Protein AF-0000000080753283 (afdb_homodimer)

Organism: Azotobacter vinelandii (strain DJ / ATCC BAA-1303) (NCBI:txid322710)

Solvent-accessible surface area (backbone atoms only — not comparable to full-atom values): 23086 Å² total; per-residue (Å²): 117,76,21,38,35,18,35,28,23,22,60,57,35,32,19,30,18,37,34,46,75,88,41,78,44,71,48,77,45,80,44,73,95,40,42,73,54,42,53,57,59,51,46,50,50,49,32,59,74,71,68,52,60,78,81,65,46,56,32,38,28,33,31,23,16,62,58,40,75,70,27,19,42,41,33,37,16,27,47,27,14,30,20,51,68,65,72,24,35,27,32,79,37,48,31,47,47,16,28,32,34,39,44,25,73,77,68,70,48,53,28,25,42,15,19,37,60,58,53,95,73,26,21,32,38,34,35,28,36,56,53,96,90,36,52,37,77,51,87,64,74,44,59,42,44,42,65,70,52,74,74,61,85,84,60,72,79,70,33,33,34,32,12,43,25,49,75,45,42,91,53,28,78,59,83,50,77,44,70,39,45,80,49,64,58,42,14,58,32,39,44,54,54,37,50,56,39,53,75,71,64,61,55,39,54,24,53,68,58,58,72,49,65,58,74,73,69,66,63,77,72,83,64,92,121,118,74,21,38,36,17,34,28,22,22,59,56,35,31,19,30,19,37,34,45,74,88,40,77,45,71,47,78,43,80,43,72,95,41,41,72,54,41,53,57,59,51,45,52,50,49,31,60,73,70,68,51,60,78,81,64,47,57,32,38,29,33,31,21,16,61,59,40,75,69,27,19,44,40,35,37,16,27,47,27,14,30,20,51,68,64,71,23,35,27,31,79,37,49,31,46,45,16,28,32,33,39,43,24,71,76,68,70,49,54,28,25,43,13,21,38,59,60,54,97,73,26,21,32,37,34,36,28,36,56,53,97,88,36,54,37,78,51,84,64,73,46,60,40,44,43,64,70,51,75,75,62,86,86,59,73,77,70,33,33,32,32,13,44,24,49,74,45,41,91,53,29,80,60,83,51,76,45,70,39,43,79,50,64,60,42,13,58,32,40,43,56,55,38,51,56,38,54,75,71,64,61,54,40,54,23,53,68,58,61,72,49,65,58,72,71,70,66,63,75,72,80,64,88,119

Foldseek 3Di:
DAWEKEWFQFEQKTKIWIDDPNDIDMDIDRHHPCNLVVNVVRVVVRCVVVVHDLLSHQEYEYEQDDGDPVRNVSRLVVRLVSCVVSVHFYHYDHQQQLQVLVCCVPVVDFKEWGWECPPPQKIWTFIWGDDPSGTDTDDDIAIDHQLPDDDDPVPPDAYEYTELRCVCVVNHPDDGPYYDHPGGGYRSSSVVNVVVCVVVVVTDHSVPRHHDDRVVVPPDDPDDD/DAWEKEWEQFEQKTKIWIDDPNDIDMDIDRHHPCNLVVNVVRVVVRCVVVVHDLLRHQEYEYEQDDGDPVRNVSRLVVRLVSCVVSVHFYHYDHQQQLQVLVCCVPVVDFKEWGWECPPPQKIWTFIWGDDPSGTDTDDDIAIGHQLPDDDDPVPPDAYEYTELRCVCVVNHPDDGPYYDHPGGGYRSSSVVNSVVCVVVVVTDHSVPRHHDDRVVVPPDDPDPD

InterPro domains:
  IPR000905 Gcp-like domain [PF00814] (33-150)
  IPR000905 Gcp-like domain [PTHR11735] (3-125)
  IPR022496 tRNA threonylcarbamoyl adenosine modification protein TsaB [TIGR03725] (4-215)
  IPR043129 ATPase, nucleotide binding domain [SSF53067] (4-105)
  IPR043129 ATPase, nucleotide binding domain [SSF53067] (110-213)

Sequence (450 aa):
MTTLLALDTATEACSVALLHEGRAFGRHAVIPRLHAQRVLPMVQELLGEAGIALSAVDAIAFGRGPGAFTGVRIAVGVVQGLAFALQRPVLPVSDLALLAQRAHRERGVDQVAAAIDARMDEVYWGCYRLAEGEMRLVGGEAVLAPERVELPRLASGDWFGAGTGWTHAERMPVAPTARDADLLPDALDLLSLAGFAWRRGEAVPAEQAQPVYLRDKVATPKGVRMTTLLALDTATEACSVALLHEGRAFGRHAVIPRLHAQRVLPMVQELLGEAGIALSAVDAIAFGRGPGAFTGVRIAVGVVQGLAFALQRPVLPVSDLALLAQRAHRERGVDQVAAAIDARMDEVYWGCYRLAEGEMRLVGGEAVLAPERVELPRLASGDWFGAGTGWTHAERMPVAPTARDADLLPDALDLLSLAGFAWRRGEAVPAEQAQPVYLRDKVATPKGVR

Nearest PDB structures (foldseek):
  4y0w-assembly1_B-2  TM=9.896E-01  e=2.309E-38  Pseudomonas aeruginosa PAO579
  4wq5-assembly2_C  TM=8.953E-01  e=7.063E-27  Escherichia coli K-12
  2gel-assembly1_A  TM=9.265E-01  e=1.032E-25  Salmonella enterica subsp. enterica serovar Typhimurium str. LT2
  6z81-assembly2_D  TM=8.803E-01  e=1.800E-26  Escherichia coli
  1okj-assembly2_C  TM=9.027E-01  e=8.561E-26  Escherichia coli K-12

pLDDT: mean 93.9, std 12.89, range [23.52, 98.94]

Radius of gyration: 23.89 Å; Cα contacts (8 Å, |Δi|>4): 1146; chains: 2; bounding box: 57×76×48 Å

Secondary structure (DSSP, 8-state):
---EEEEE-SSSEEEEEEEETTEEEEEEEE-TT-HHHHHHHHHHHHHHHHT--GGG--EEEEE--SS-HHHHHHHHHHHHHHHHHHT--EEEE-HHHHHHHHHHHHH--SEEEEEEE-STT-EEEEEEEEETTEEEEEEEEEEE-GGG----TT--S--EEESGGGGGGGG-S---SEEETT----HHHHHHHHHHHHHTT--B-GGG-----TTGGGG--S---/---EEEEE-SSSEEEEEEEETTEEEEEEEE-TT-HHHHHHHHHHHHHHHHT--GGG--EEEEE--SS-HHHHHHHHHHHHHHHHHHT--EEEE-HHHHHHHHHHHHH--SEEEEEEE-STT-EEEEEEEEETTEEEEEEEEEEE-GGG----TT--S--EEESGGGGGGGG-S---SEEETT----HHHHHHHHHHHHHTT--B-GGG-----TTGGGG------

Structure (mmCIF, N/CA/C/O backbone):
data_AF-0000000080753283-model_v1
#
loop_
_entity.id
_entity.type
_entity.pdbx_description
1 polymer 'tRNA threonylcarbamoyladenosine biosynthesis protein TsaB'
#
loop_
_atom_site.group_PDB
_atom_site.id
_atom_site.type_symbol
_atom_site.label_atom_id
_atom_site.label_alt_id
_atom_site.label_comp_id
_atom_site.label_asym_id
_atom_site.label_entity_id
_atom_site.label_seq_id
_atom_site.pdbx_PDB_ins_code
_atom_site.Cartn_x
_atom_site.Cartn_y
_atom_site.Cartn_z
_atom_site.occupancy
_atom_site.B_iso_or_equiv
_atom_site.auth_seq_id
_atom_site.auth_comp_id
_atom_site.auth_asym_id
_atom_site.auth_atom_id
_atom_site.pdbx_PDB_model_num
ATOM 1 N N . MET A 1 1 ? -20.406 -23.031 -1.122 1 87.44 1 MET A N 1
ATOM 2 C CA . MET A 1 1 ? -19.078 -23.172 -1.722 1 87.44 1 MET A CA 1
ATOM 3 C C . MET A 1 1 ? -18.234 -21.922 -1.496 1 87.44 1 MET A C 1
ATOM 5 O O . MET A 1 1 ? -18.766 -20.812 -1.424 1 87.44 1 MET A O 1
ATOM 9 N N . THR A 1 2 ? -16.938 -22.109 -1.303 1 94.31 2 THR A N 1
ATOM 10 C CA . THR A 1 2 ? -16.031 -21.047 -0.862 1 94.31 2 THR A CA 1
ATOM 11 C C . THR A 1 2 ? -15.82 -20.031 -1.978 1 94.31 2 THR A C 1
ATOM 13 O O . THR A 1 2 ? -15.641 -20.391 -3.139 1 94.31 2 THR A O 1
ATOM 16 N N . THR A 1 3 ? -16.016 -18.734 -1.707 1 98.5 3 THR A N 1
ATOM 17 C CA . THR A 1 3 ? -15.703 -17.641 -2.623 1 98.5 3 THR A CA 1
ATOM 18 C C . THR A 1 3 ? -14.398 -16.969 -2.227 1 98.5 3 THR A C 1
ATOM 20 O O . THR A 1 3 ? -14.289 -16.422 -1.124 1 98.5 3 THR A O 1
ATOM 23 N N . LEU A 1 4 ? -13.414 -17.047 -3.107 1 98.81 4 LEU A N 1
ATOM 24 C CA . LEU A 1 4 ? -12.094 -16.469 -2.846 1 98.81 4 LEU A CA 1
ATOM 25 C C . LEU A 1 4 ? -11.758 -15.398 -3.873 1 98.81 4 LEU A C 1
ATOM 27 O O . LEU A 1 4 ? -12.039 -15.562 -5.062 1 98.81 4 LEU A O 1
ATOM 31 N N . LEU A 1 5 ? -11.289 -14.305 -3.436 1 98.94 5 LEU A N 1
ATOM 32 C CA . LEU A 1 5 ? -10.711 -13.258 -4.277 1 98.94 5 LEU A CA 1
ATOM 33 C C . LEU A 1 5 ? -9.188 -13.266 -4.184 1 98.94 5 LEU A C 1
ATOM 35 O O . LEU A 1 5 ? -8.633 -13.492 -3.109 1 98.94 5 LEU A O 1
ATOM 39 N N . ALA A 1 6 ? -8.516 -13.086 -5.277 1 98.94 6 ALA A N 1
ATOM 40 C CA . ALA A 1 6 ? -7.055 -13.094 -5.301 1 98.94 6 ALA A CA 1
ATOM 41 C C . ALA A 1 6 ? -6.516 -11.906 -6.098 1 98.94 6 ALA A C 1
ATOM 43 O O . ALA A 1 6 ? -7.07 -11.547 -7.141 1 98.94 6 ALA A O 1
ATOM 44 N N . LEU A 1 7 ? -5.465 -11.25 -5.574 1 98.56 7 LEU A N 1
ATOM 45 C CA . LEU A 1 7 ? -4.84 -10.125 -6.258 1 98.56 7 LEU A CA 1
ATOM 46 C C . LEU A 1 7 ? -3.318 -10.227 -6.195 1 98.56 7 LEU A C 1
ATOM 48 O O . LEU A 1 7 ? -2.76 -10.609 -5.168 1 98.56 7 LEU A O 1
ATOM 52 N N . ASP A 1 8 ? -2.67 -9.93 -7.262 1 98.81 8 ASP A N 1
ATOM 53 C CA . ASP A 1 8 ? -1.211 -9.891 -7.316 1 98.81 8 ASP A CA 1
ATOM 54 C C . ASP A 1 8 ? -0.719 -8.711 -8.148 1 98.81 8 ASP A C 1
ATOM 56 O O . ASP A 1 8 ? -1.205 -8.477 -9.258 1 98.81 8 ASP A O 1
ATOM 60 N N . THR A 1 9 ? 0.175 -7.934 -7.555 1 98.25 9 THR A N 1
ATOM 61 C CA . THR A 1 9 ? 0.765 -6.773 -8.219 1 98.25 9 THR A CA 1
ATOM 62 C C . THR A 1 9 ? 2.279 -6.754 -8.023 1 98.25 9 THR A C 1
ATOM 64 O O . THR A 1 9 ? 2.896 -5.688 -8.023 1 98.25 9 THR A O 1
ATOM 67 N N . ALA A 1 10 ? 2.895 -7.895 -7.781 1 97.25 10 ALA A N 1
ATOM 68 C CA . ALA A 1 10 ? 4.27 -7.957 -7.293 1 97.25 10 ALA A CA 1
ATOM 69 C C . ALA A 1 10 ? 5.266 -7.789 -8.438 1 97.25 10 ALA A C 1
ATOM 71 O O . ALA A 1 10 ? 6.453 -7.547 -8.203 1 97.25 10 ALA A O 1
ATOM 72 N N . THR A 1 11 ? 4.84 -7.961 -9.68 1 97.25 11 THR A N 1
ATOM 73 C CA . THR A 1 11 ? 5.727 -7.902 -10.844 1 97.25 11 THR A CA 1
ATOM 74 C C . THR A 1 11 ? 5.18 -6.934 -11.891 1 97.25 11 THR A C 1
ATOM 76 O O . THR A 1 11 ? 4.434 -6.008 -11.555 1 97.25 11 THR A O 1
ATOM 79 N N . GLU A 1 12 ? 5.57 -7.07 -13.133 1 97.12 12 GLU A N 1
ATOM 80 C CA . GLU A 1 12 ? 5.094 -6.203 -14.211 1 97.12 12 GLU A CA 1
ATOM 81 C C . GLU A 1 12 ? 3.611 -6.445 -14.492 1 97.12 12 GLU A C 1
ATOM 83 O O . GLU A 1 12 ? 2.951 -5.613 -15.117 1 97.12 12 GLU A O 1
ATOM 88 N N . ALA A 1 13 ? 3.146 -7.488 -14.031 1 97.94 13 ALA A N 1
ATOM 89 C CA . ALA A 1 13 ? 1.752 -7.844 -14.281 1 97.94 13 ALA A CA 1
ATOM 90 C C . ALA A 1 13 ? 0.864 -7.438 -13.109 1 97.94 13 ALA A C 1
ATOM 92 O O . ALA A 1 13 ? 1.296 -7.473 -11.953 1 97.94 13 ALA A O 1
ATOM 93 N N . CYS A 1 14 ? -0.277 -6.977 -13.398 1 98.44 14 CYS A N 1
ATOM 94 C CA . CYS A 1 14 ? -1.396 -6.84 -12.469 1 98.44 14 CYS A CA 1
ATOM 95 C C . CYS A 1 14 ? -2.473 -7.879 -12.758 1 98.44 14 CYS A C 1
ATOM 97 O O . CYS A 1 14 ? -2.955 -7.984 -13.891 1 98.44 14 CYS A O 1
ATOM 99 N N . SER A 1 15 ? -2.766 -8.672 -11.781 1 98.81 15 SER A N 1
ATOM 100 C CA . SER A 1 15 ? -3.783 -9.688 -12.023 1 98.81 15 SER A CA 1
ATOM 101 C C . SER A 1 15 ? -4.703 -9.844 -10.82 1 98.81 15 SER A C 1
ATOM 103 O O . SER A 1 15 ? -4.289 -9.633 -9.68 1 98.81 15 SER A O 1
ATOM 105 N N . VAL A 1 16 ? -5.973 -10.141 -11.086 1 98.88 16 VAL A N 1
ATOM 106 C CA . VAL A 1 16 ? -6.988 -10.469 -10.086 1 98.88 16 VAL A CA 1
ATOM 107 C C . VAL A 1 16 ? -7.762 -11.703 -10.531 1 98.88 16 VAL A C 1
ATOM 109 O O . VAL A 1 16 ? -7.867 -11.984 -11.727 1 98.88 16 VAL A O 1
ATOM 112 N N . ALA A 1 17 ? -8.211 -12.477 -9.633 1 98.94 17 ALA A N 1
ATOM 113 C CA . ALA A 1 17 ? -9.023 -13.656 -9.914 1 98.94 17 ALA A CA 1
ATOM 114 C C . ALA A 1 17 ? -10.078 -13.867 -8.828 1 98.94 17 ALA A C 1
ATOM 116 O O . ALA A 1 17 ? -9.93 -13.375 -7.711 1 98.94 17 ALA A O 1
ATOM 117 N N . LEU A 1 18 ? -11.133 -14.539 -9.18 1 98.88 18 LEU A N 1
ATOM 118 C CA . LEU A 1 18 ? -12.281 -14.781 -8.305 1 98.88 18 LEU A CA 1
ATOM 119 C C . LEU A 1 18 ? -12.781 -16.219 -8.461 1 98.88 18 LEU A C 1
ATOM 121 O O . LEU A 1 18 ? -12.969 -16.703 -9.578 1 98.88 18 LEU A O 1
ATOM 125 N N . LEU A 1 19 ? -12.781 -16.938 -7.418 1 98.69 19 LEU A N 1
ATOM 126 C CA . LEU A 1 19 ? -13.422 -18.25 -7.363 1 98.69 19 LEU A CA 1
ATOM 127 C C . LEU A 1 19 ? -14.805 -18.156 -6.738 1 98.69 19 LEU A C 1
ATOM 129 O O . LEU A 1 19 ? -14.953 -17.672 -5.609 1 98.69 19 LEU A O 1
ATOM 133 N N . HIS A 1 20 ? -15.758 -18.578 -7.398 1 97.94 20 HIS A N 1
ATOM 134 C CA . HIS A 1 20 ? -17.125 -18.562 -6.902 1 97.94 20 HIS A CA 1
ATOM 135 C C . HIS A 1 20 ? -17.906 -19.766 -7.434 1 97.94 20 HIS A C 1
ATOM 137 O O . HIS A 1 20 ? -17.969 -19.984 -8.648 1 97.94 20 HIS A O 1
ATOM 143 N N . GLU A 1 21 ? -18.469 -20.531 -6.5 1 95.19 21 GLU A N 1
ATOM 144 C CA . GLU A 1 21 ? -19.281 -21.703 -6.848 1 95.19 21 GLU A CA 1
ATOM 145 C C . GLU A 1 21 ? -18.531 -22.625 -7.812 1 95.19 21 GLU A C 1
ATOM 147 O O . GLU A 1 21 ? -19.094 -23.031 -8.836 1 95.19 21 GLU A O 1
ATOM 152 N N . GLY A 1 22 ? -17.344 -22.75 -7.578 1 93.62 22 GLY A N 1
ATOM 153 C CA . GLY A 1 22 ? -16.531 -23.703 -8.336 1 93.62 22 GLY A CA 1
ATOM 154 C C . GLY A 1 22 ? -16.016 -23.141 -9.648 1 93.62 22 GLY A C 1
ATOM 155 O O . GLY A 1 22 ? -15.266 -23.797 -10.359 1 93.62 22 GLY A O 1
ATOM 156 N N . ARG A 1 23 ? -16.375 -21.953 -9.984 1 96.25 23 ARG A N 1
ATOM 157 C CA . ARG A 1 23 ? -15.938 -21.297 -11.219 1 96.25 23 ARG A CA 1
ATOM 158 C C . ARG A 1 23 ? -14.898 -20.219 -10.93 1 96.25 23 ARG A C 1
ATOM 160 O O . ARG A 1 23 ? -15.047 -19.438 -9.992 1 96.25 23 ARG A O 1
ATOM 167 N N . ALA A 1 24 ? -13.844 -20.266 -11.742 1 97.88 24 ALA A N 1
ATOM 168 C CA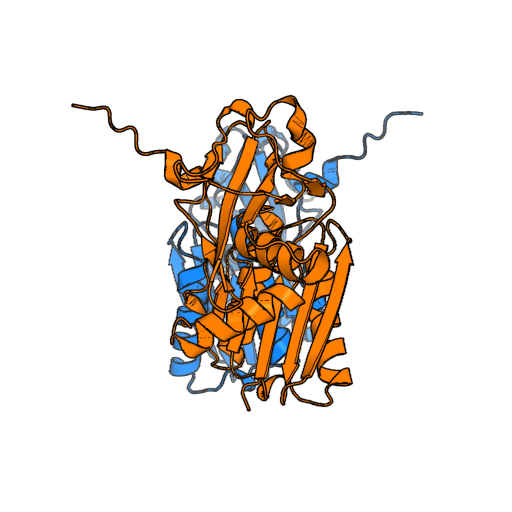 . ALA A 1 24 ? -12.773 -19.281 -11.594 1 97.88 24 ALA A CA 1
ATOM 169 C C . ALA A 1 24 ? -12.852 -18.219 -12.695 1 97.88 24 ALA A C 1
ATOM 171 O O . ALA A 1 24 ? -13.109 -18.531 -13.859 1 97.88 24 ALA A O 1
ATOM 172 N N . PHE A 1 25 ? -12.75 -16.938 -12.328 1 98.19 25 PHE A N 1
ATOM 173 C CA . PHE A 1 25 ? -12.633 -15.781 -13.211 1 98.19 25 PHE A CA 1
ATOM 174 C C . PHE A 1 25 ? -11.281 -15.102 -13.031 1 98.19 25 PHE A C 1
ATOM 176 O O . PHE A 1 25 ? -10.734 -15.07 -11.93 1 98.19 25 PHE A O 1
ATOM 183 N N . GLY A 1 26 ? -10.719 -14.617 -14.133 1 98.44 26 GLY A N 1
ATOM 184 C CA . GLY A 1 26 ? -9.414 -13.984 -13.992 1 98.44 26 GLY A CA 1
ATOM 185 C C . GLY A 1 26 ? -9.234 -12.797 -14.914 1 98.44 26 GLY A C 1
ATOM 186 O O . GLY A 1 26 ? -9.875 -12.703 -15.961 1 98.44 26 GLY A O 1
ATOM 187 N N . ARG A 1 27 ? -8.516 -11.797 -14.5 1 98.56 27 ARG A N 1
ATOM 188 C CA . ARG A 1 27 ? -7.984 -10.688 -15.289 1 98.56 27 ARG A CA 1
ATOM 189 C C . ARG A 1 27 ? -6.477 -10.562 -15.094 1 98.56 27 ARG A C 1
ATOM 191 O O . ARG A 1 27 ? -5.973 -10.68 -13.977 1 98.56 27 ARG A O 1
ATOM 198 N N . HIS A 1 28 ? -5.812 -10.477 -16.188 1 98.31 28 HIS A N 1
ATOM 199 C CA . HIS A 1 28 ? -4.359 -10.352 -16.203 1 98.31 28 HIS A CA 1
ATOM 200 C C . HIS A 1 28 ? -3.906 -9.328 -17.234 1 98.31 28 HIS A C 1
ATOM 202 O O . HIS A 1 28 ? -4.332 -9.375 -18.391 1 98.31 28 HIS A O 1
ATOM 208 N N . ALA A 1 29 ? -3.131 -8.359 -16.781 1 98 29 ALA A N 1
ATOM 209 C CA . ALA A 1 29 ? -2.594 -7.34 -17.688 1 98 29 ALA A CA 1
ATOM 210 C C . ALA A 1 29 ? -1.161 -6.977 -17.312 1 98 29 ALA A C 1
ATOM 212 O O . ALA A 1 29 ? -0.846 -6.812 -16.125 1 98 29 ALA A O 1
ATOM 213 N N . VAL A 1 30 ? -0.306 -6.953 -18.297 1 98 30 VAL A N 1
ATOM 214 C CA . VAL A 1 30 ? 1.047 -6.453 -18.062 1 98 30 VAL A CA 1
ATOM 215 C C . VAL A 1 30 ? 1.072 -4.934 -18.234 1 98 30 VAL A C 1
ATOM 217 O O . VAL A 1 30 ? 1.142 -4.426 -19.344 1 98 30 VAL A O 1
ATOM 220 N N . ILE A 1 31 ? 0.993 -4.211 -17.172 1 94.56 31 ILE A N 1
ATOM 221 C CA . ILE A 1 31 ? 0.821 -2.764 -17.188 1 94.56 31 ILE A CA 1
ATOM 222 C C . ILE A 1 31 ? 1.72 -2.133 -16.125 1 94.56 31 ILE A C 1
ATOM 224 O O . ILE A 1 31 ? 1.23 -1.538 -15.156 1 94.56 31 ILE A O 1
ATOM 228 N N . PRO A 1 32 ? 3.01 -2.166 -16.359 1 91 32 PRO A N 1
ATOM 229 C CA . PRO A 1 32 ? 3.92 -1.618 -15.352 1 91 32 PRO A CA 1
ATOM 230 C C . PRO A 1 32 ? 3.557 -0.193 -14.938 1 91 32 PRO A C 1
ATOM 232 O O . PRO A 1 32 ? 3.168 0.617 -15.781 1 91 32 PRO A O 1
ATOM 235 N N . ARG A 1 33 ? 3.488 0.143 -13.633 1 88.62 33 ARG A N 1
ATOM 236 C CA . ARG A 1 33 ? 3.32 1.455 -13.016 1 88.62 33 ARG A CA 1
ATOM 237 C C . ARG A 1 33 ? 1.847 1.832 -12.922 1 88.62 33 ARG A C 1
ATOM 239 O O . ARG A 1 33 ? 1.503 2.893 -12.398 1 88.62 33 ARG A O 1
ATOM 246 N N . LEU A 1 34 ? 0.981 0.902 -13.367 1 92.44 34 LEU A N 1
ATOM 247 C CA . LEU A 1 34 ? -0.437 1.246 -13.367 1 92.44 34 LEU A CA 1
ATOM 248 C C . LEU A 1 34 ? -1.22 0.324 -12.438 1 92.44 34 LEU A C 1
ATOM 250 O O . LEU A 1 34 ? -2.453 0.326 -12.445 1 92.44 34 LEU A O 1
ATOM 254 N N . HIS A 1 35 ? -0.524 -0.442 -11.633 1 95.75 35 HIS A N 1
ATOM 255 C CA . HIS A 1 35 ? -1.145 -1.48 -10.82 1 95.75 35 HIS A CA 1
ATOM 256 C C . HIS A 1 35 ? -2.184 -0.891 -9.867 1 95.75 35 HIS A C 1
ATOM 258 O O . HIS A 1 35 ? -3.318 -1.37 -9.812 1 95.75 35 HIS A O 1
ATOM 264 N N . ALA A 1 36 ? -1.84 0.163 -9.188 1 92.88 36 ALA A N 1
ATOM 265 C CA . ALA A 1 36 ? -2.705 0.76 -8.18 1 92.88 36 ALA A CA 1
ATOM 266 C C . ALA A 1 36 ? -4 1.275 -8.797 1 92.88 36 ALA A C 1
ATOM 268 O O . ALA A 1 36 ? -5.066 1.187 -8.18 1 92.88 36 ALA A O 1
ATOM 269 N N . GLN A 1 37 ? -3.928 1.75 -9.953 1 94.12 37 GLN A N 1
ATOM 270 C CA . GLN A 1 37 ? -5.078 2.328 -10.641 1 94.12 37 GLN A CA 1
ATOM 271 C C . GLN A 1 37 ? -5.984 1.24 -11.211 1 94.12 37 GLN A C 1
ATOM 273 O O . GLN A 1 37 ? -7.195 1.442 -11.352 1 94.12 37 GLN A O 1
ATOM 278 N N . ARG A 1 38 ? -5.422 0.119 -11.469 1 96.81 38 ARG A N 1
ATOM 279 C CA . ARG A 1 38 ? -6.156 -0.849 -12.273 1 96.81 38 ARG A CA 1
ATOM 280 C C . ARG A 1 38 ? -6.668 -2 -11.414 1 96.81 38 ARG A C 1
ATOM 282 O O . ARG A 1 38 ? -7.652 -2.656 -11.766 1 96.81 38 ARG A O 1
ATOM 289 N N . VAL A 1 39 ? -6.055 -2.289 -10.312 1 98 39 VAL A N 1
ATOM 290 C CA . VAL A 1 39 ? -6.332 -3.494 -9.539 1 98 39 VAL A CA 1
ATOM 291 C C . VAL A 1 39 ? -7.793 -3.5 -9.094 1 98 39 VAL A C 1
ATOM 293 O O . VAL A 1 39 ? -8.492 -4.504 -9.25 1 98 39 VAL A O 1
ATOM 296 N N . LEU A 1 40 ? -8.344 -2.408 -8.602 1 98.31 40 LEU A N 1
ATOM 297 C CA . LEU A 1 40 ? -9.703 -2.377 -8.07 1 98.31 40 LEU A CA 1
ATOM 298 C C . LEU A 1 40 ? -10.727 -2.402 -9.203 1 98.31 40 LEU A C 1
ATOM 300 O O . LEU A 1 40 ? -11.727 -3.125 -9.125 1 98.31 40 LEU A O 1
ATOM 304 N N . PRO A 1 41 ? -10.523 -1.623 -10.273 1 98.06 41 PRO A N 1
ATOM 305 C CA . PRO A 1 41 ? -11.422 -1.767 -11.43 1 98.06 41 PRO A CA 1
ATOM 306 C C . PRO A 1 41 ? -11.484 -3.199 -11.953 1 98.06 41 PRO A C 1
ATOM 308 O O . PRO A 1 41 ? -12.547 -3.668 -12.352 1 98.06 41 PRO A O 1
ATOM 311 N N . MET A 1 42 ? -10.367 -3.896 -11.969 1 98.62 42 MET A N 1
ATOM 312 C CA . MET A 1 42 ? -10.344 -5.297 -12.383 1 98.62 42 MET A CA 1
ATOM 313 C C . MET A 1 42 ? -11.18 -6.156 -11.438 1 98.62 42 MET A C 1
ATOM 315 O O . MET A 1 42 ? -11.906 -7.051 -11.883 1 98.62 42 MET A O 1
ATOM 319 N N . VAL A 1 43 ? -11.062 -5.93 -10.156 1 98.69 43 VAL A N 1
ATOM 320 C CA . VAL A 1 43 ? -11.875 -6.641 -9.172 1 98.69 43 VAL A CA 1
ATOM 321 C C . VAL A 1 43 ? -13.359 -6.402 -9.461 1 98.69 43 VAL A C 1
ATOM 323 O O . VAL A 1 43 ? -14.156 -7.34 -9.461 1 98.69 43 VAL A O 1
ATOM 326 N N . GLN A 1 44 ? -13.656 -5.164 -9.688 1 98.38 44 GLN A N 1
ATOM 327 C CA . GLN A 1 44 ? -15.039 -4.801 -9.977 1 98.38 44 GLN A CA 1
ATOM 328 C C . GLN A 1 44 ? -15.555 -5.559 -11.195 1 98.38 44 GLN A C 1
ATOM 330 O O . GLN A 1 44 ? -16.688 -6.043 -11.195 1 98.38 44 GLN A O 1
ATOM 335 N N . GLU A 1 45 ? -14.75 -5.617 -12.211 1 98.44 45 GLU A N 1
ATOM 336 C CA . GLU A 1 45 ? -15.117 -6.34 -13.422 1 98.44 45 GLU A CA 1
ATOM 337 C C . GLU A 1 45 ? -15.43 -7.801 -13.125 1 98.44 45 GLU A C 1
ATOM 339 O O . GLU A 1 45 ? -16.422 -8.344 -13.609 1 98.44 45 GLU A O 1
ATOM 344 N N . LEU A 1 46 ? -14.617 -8.414 -12.359 1 98.62 46 LEU A N 1
ATOM 345 C CA . LEU A 1 46 ? -14.797 -9.828 -12.039 1 98.62 46 LEU A CA 1
ATOM 346 C C . LEU A 1 46 ? -16.078 -10.047 -11.234 1 98.62 46 LEU A C 1
ATOM 348 O O . LEU A 1 46 ? -16.797 -11.023 -11.469 1 98.62 46 LEU A O 1
ATOM 352 N N . LEU A 1 47 ? -16.297 -9.203 -10.219 1 98.5 47 LEU A N 1
ATOM 353 C CA . LEU A 1 47 ? -17.516 -9.312 -9.422 1 98.5 47 LEU A CA 1
ATOM 354 C C . LEU A 1 47 ? -18.75 -9.188 -10.305 1 98.5 47 LEU A C 1
ATOM 356 O O . LEU A 1 47 ? -19.703 -9.945 -10.148 1 98.5 47 LEU A O 1
ATOM 360 N N . GLY A 1 48 ? -18.688 -8.203 -11.219 1 98.31 48 GLY A N 1
ATOM 361 C CA . GLY A 1 48 ? -19.766 -8.039 -12.172 1 98.31 48 GLY A CA 1
ATOM 362 C C . GLY A 1 48 ? -20 -9.266 -13.039 1 98.31 48 GLY A C 1
ATOM 363 O O . GLY A 1 48 ? -21.141 -9.688 -13.234 1 98.31 48 GLY A O 1
ATOM 364 N N . GLU A 1 49 ? -18.953 -9.812 -13.555 1 98 49 GLU A N 1
ATOM 365 C CA . GLU A 1 49 ? -19.031 -11.008 -14.391 1 98 49 GLU A CA 1
ATOM 366 C C . GLU A 1 49 ? -19.625 -12.188 -13.625 1 98 49 GLU A C 1
ATOM 368 O O . GLU A 1 49 ? -20.406 -12.953 -14.172 1 98 49 GLU A O 1
ATOM 373 N N . ALA A 1 50 ? -19.219 -12.312 -12.391 1 97.88 50 ALA A N 1
ATOM 374 C CA . ALA A 1 50 ? -19.703 -13.414 -11.562 1 97.88 50 ALA A CA 1
ATOM 375 C C . ALA A 1 50 ? -21.094 -13.125 -11.023 1 97.88 50 ALA A C 1
ATOM 377 O O . ALA A 1 50 ? -21.781 -14.031 -10.523 1 97.88 50 ALA A O 1
ATOM 378 N N . GLY A 1 51 ? -21.484 -11.867 -11.078 1 97.94 51 GLY A N 1
ATOM 379 C CA . GLY A 1 51 ? -22.797 -11.469 -10.602 1 97.94 51 GLY A CA 1
ATOM 380 C C . GLY A 1 51 ? -22.922 -11.5 -9.086 1 97.94 51 GLY A C 1
ATOM 381 O O . GLY A 1 51 ? -23.969 -11.883 -8.555 1 97.94 51 GLY A O 1
ATOM 382 N N . ILE A 1 52 ? -21.875 -11.203 -8.367 1 98.25 52 ILE A N 1
ATOM 383 C CA . ILE A 1 52 ? -21.922 -11.227 -6.91 1 98.25 52 ILE A CA 1
ATOM 384 C C . ILE A 1 52 ? -21.422 -9.891 -6.363 1 98.25 52 ILE A C 1
ATOM 386 O O . ILE A 1 52 ? -20.75 -9.133 -7.07 1 98.25 52 ILE A O 1
ATOM 390 N N . ALA A 1 53 ? -21.781 -9.656 -5.105 1 98.12 53 ALA A N 1
ATOM 391 C CA . ALA A 1 53 ? -21.234 -8.516 -4.367 1 98.12 53 ALA A CA 1
ATOM 392 C C . ALA A 1 53 ? -19.922 -8.875 -3.686 1 98.12 53 ALA A C 1
ATOM 394 O O . ALA A 1 53 ? -19.656 -10.047 -3.422 1 98.12 53 ALA A O 1
ATOM 395 N N . LEU A 1 54 ? -19.188 -7.891 -3.436 1 98.25 54 LEU A N 1
ATOM 396 C CA . LEU A 1 54 ? -17.922 -8.086 -2.752 1 98.25 54 LEU A CA 1
ATOM 397 C C . LEU A 1 54 ? -18.125 -8.773 -1.407 1 98.25 54 LEU A C 1
ATOM 399 O O . LEU A 1 54 ? -17.266 -9.547 -0.965 1 98.25 54 LEU A O 1
ATOM 403 N N . SER A 1 55 ? -19.219 -8.547 -0.775 1 97.56 55 SER A N 1
ATOM 404 C CA . SER A 1 55 ? -19.516 -9.094 0.541 1 97.56 55 SER A CA 1
ATOM 405 C C . SER A 1 55 ? -19.656 -10.609 0.488 1 97.56 55 SER A C 1
ATOM 407 O O . SER A 1 55 ? -19.688 -11.273 1.526 1 97.56 55 SER A O 1
ATOM 409 N N . ALA A 1 56 ? -19.766 -11.172 -0.691 1 98.12 56 ALA A N 1
ATOM 410 C CA . ALA A 1 56 ? -19.906 -12.617 -0.854 1 98.12 56 ALA A CA 1
ATOM 411 C C . ALA A 1 56 ? -18.547 -13.312 -0.704 1 98.12 56 ALA A C 1
ATOM 413 O O . ALA A 1 56 ? -18.484 -14.531 -0.566 1 98.12 56 ALA A O 1
ATOM 414 N N . VAL A 1 57 ? -17.5 -12.586 -0.698 1 98.75 57 VAL A N 1
ATOM 415 C CA . VAL A 1 57 ? -16.156 -13.133 -0.637 1 98.75 57 VAL A CA 1
ATOM 416 C C . VAL A 1 57 ? -15.859 -13.641 0.774 1 98.75 57 VAL A C 1
ATOM 418 O O . VAL A 1 57 ? -16.141 -12.953 1.758 1 98.75 57 VAL A O 1
ATOM 421 N N . ASP A 1 58 ? -15.273 -14.82 0.823 1 98.75 58 ASP A N 1
ATOM 422 C CA . ASP A 1 58 ? -14.992 -15.43 2.117 1 98.75 58 ASP A CA 1
ATOM 423 C C . ASP A 1 58 ? -13.594 -15.078 2.602 1 98.75 58 ASP A C 1
ATOM 425 O O . ASP A 1 58 ? -13.344 -15 3.807 1 98.75 58 ASP A O 1
ATOM 429 N N . ALA A 1 59 ? -12.703 -14.93 1.697 1 98.88 59 ALA A N 1
ATOM 430 C CA . ALA A 1 59 ? -11.305 -14.609 1.998 1 98.88 59 ALA A CA 1
ATOM 431 C C . ALA A 1 59 ? -10.609 -14 0.788 1 98.88 59 ALA A C 1
ATOM 433 O O . ALA A 1 59 ? -11.086 -14.133 -0.343 1 98.88 59 ALA A O 1
ATOM 434 N N . ILE A 1 60 ? -9.57 -13.312 1.039 1 98.94 60 ILE A N 1
ATOM 435 C CA . ILE A 1 60 ? -8.836 -12.641 -0.029 1 98.94 60 ILE A CA 1
ATOM 436 C C . ILE A 1 60 ? -7.379 -13.109 -0.02 1 98.94 60 ILE A C 1
ATOM 438 O O . ILE A 1 60 ? -6.688 -12.977 0.993 1 98.94 60 ILE A O 1
ATOM 442 N N . ALA A 1 61 ? -6.922 -13.68 -1.085 1 98.94 61 ALA A N 1
ATOM 443 C CA . ALA A 1 61 ? -5.531 -14.086 -1.26 1 98.94 61 ALA A CA 1
ATOM 444 C C . ALA A 1 61 ? -4.723 -12.992 -1.948 1 98.94 61 ALA A C 1
ATOM 446 O O . ALA A 1 61 ? -5.262 -12.211 -2.736 1 98.94 61 ALA A O 1
ATOM 447 N N . PHE A 1 62 ? -3.475 -12.914 -1.668 1 98.88 62 PHE A N 1
ATOM 448 C CA . PHE A 1 62 ? -2.641 -11.922 -2.328 1 98.88 62 PHE A CA 1
ATOM 449 C C . PHE A 1 62 ? -1.202 -12.406 -2.443 1 98.88 62 PHE A C 1
ATOM 451 O O . PHE A 1 62 ? -0.757 -13.234 -1.65 1 98.88 62 PHE A O 1
ATOM 458 N N . GLY A 1 63 ? -0.523 -11.992 -3.477 1 98.69 63 GLY A N 1
ATOM 459 C CA . GLY A 1 63 ? 0.914 -12.203 -3.557 1 98.69 63 GLY A CA 1
ATOM 460 C C . GLY A 1 63 ? 1.691 -11.406 -2.529 1 98.69 63 GLY A C 1
ATOM 461 O O . GLY A 1 63 ? 1.705 -10.172 -2.57 1 98.69 63 GLY A O 1
ATOM 462 N N . ARG A 1 64 ? 2.385 -12.117 -1.68 1 98.12 64 ARG A N 1
ATOM 463 C CA . ARG A 1 64 ? 3.08 -11.453 -0.579 1 98.12 64 ARG A CA 1
ATOM 464 C C . ARG A 1 64 ? 4.523 -11.133 -0.956 1 98.12 64 ARG A C 1
ATOM 466 O O . ARG A 1 64 ? 5.297 -10.656 -0.122 1 98.12 64 ARG A O 1
ATOM 473 N N . GLY A 1 65 ? 4.891 -11.312 -2.127 1 98 65 GLY A N 1
ATOM 474 C CA . GLY A 1 65 ? 6.273 -11.234 -2.568 1 98 65 GLY A CA 1
ATOM 475 C C . GLY A 1 65 ? 6.961 -12.586 -2.633 1 98 65 GLY A C 1
ATOM 476 O O . GLY A 1 65 ? 6.34 -13.617 -2.369 1 98 65 GLY A O 1
ATOM 477 N N . PRO A 1 66 ? 8.242 -12.609 -3.043 1 97.75 66 PRO A N 1
ATOM 478 C CA . PRO A 1 66 ? 9.086 -11.453 -3.354 1 97.75 66 PRO A CA 1
ATOM 479 C C . PRO A 1 66 ? 8.75 -10.82 -4.703 1 97.75 66 PRO A C 1
ATOM 481 O O . PRO A 1 66 ? 8.078 -11.438 -5.527 1 97.75 66 PRO A O 1
ATOM 484 N N . GLY A 1 67 ? 9.078 -9.625 -4.918 1 96.31 67 GLY A N 1
ATOM 485 C CA . GLY A 1 67 ? 8.836 -8.867 -6.133 1 96.31 67 GLY A CA 1
ATOM 486 C C . GLY A 1 67 ? 9.172 -7.395 -5.992 1 96.31 67 GLY A C 1
ATOM 487 O O . GLY A 1 67 ? 10.023 -7.02 -5.18 1 96.31 67 GLY A O 1
ATOM 488 N N . ALA A 1 68 ? 8.523 -6.641 -6.887 1 93.81 68 ALA A N 1
ATOM 489 C CA . ALA A 1 68 ? 8.758 -5.199 -6.875 1 93.81 68 ALA A CA 1
ATOM 490 C C . ALA A 1 68 ? 8.32 -4.586 -5.547 1 93.81 68 ALA A C 1
ATOM 492 O O . ALA A 1 68 ? 7.23 -4.871 -5.051 1 93.81 68 ALA A O 1
ATOM 493 N N . PHE A 1 69 ? 9.203 -3.752 -5.023 1 88.38 69 PHE A N 1
ATOM 494 C CA . PHE A 1 69 ? 8.977 -3.117 -3.729 1 88.38 69 PHE A CA 1
ATOM 495 C C . PHE A 1 69 ? 7.633 -2.396 -3.709 1 88.38 69 PHE A C 1
ATOM 497 O O . PHE A 1 69 ? 6.824 -2.604 -2.801 1 88.38 69 PHE A O 1
ATOM 504 N N . THR A 1 70 ? 7.344 -1.582 -4.719 1 91.06 70 THR A N 1
ATOM 505 C CA . THR A 1 70 ? 6.09 -0.847 -4.828 1 91.06 70 THR A CA 1
ATOM 506 C C . THR A 1 70 ? 4.922 -1.803 -5.055 1 91.06 70 THR A C 1
ATOM 508 O O . THR A 1 70 ? 3.893 -1.703 -4.383 1 91.06 70 THR A O 1
ATOM 511 N N . GLY A 1 71 ? 5.098 -2.73 -5.914 1 94.5 71 GLY A N 1
ATOM 512 C CA . GLY A 1 71 ? 4.031 -3.635 -6.312 1 94.5 71 GLY A CA 1
ATOM 513 C C . GLY A 1 71 ? 3.512 -4.488 -5.172 1 94.5 71 GLY A C 1
ATOM 514 O O . GLY A 1 71 ? 2.299 -4.637 -5 1 94.5 71 GLY A O 1
ATOM 515 N N . VAL A 1 72 ? 4.418 -5.039 -4.398 1 95.75 72 VAL A N 1
ATOM 516 C CA . VAL A 1 72 ? 4.035 -5.902 -3.289 1 95.75 72 VAL A CA 1
ATOM 517 C C . VAL A 1 72 ? 3.227 -5.102 -2.268 1 95.75 72 VAL A C 1
ATOM 519 O O . VAL A 1 72 ? 2.211 -5.578 -1.758 1 95.75 72 VAL A O 1
ATOM 522 N N . ARG A 1 73 ? 3.561 -3.885 -2.035 1 94 73 ARG A N 1
ATOM 523 C CA . ARG A 1 73 ? 2.9 -3.055 -1.033 1 94 73 ARG A CA 1
ATOM 524 C C . ARG A 1 73 ? 1.518 -2.619 -1.508 1 94 73 ARG A C 1
ATOM 526 O O . ARG A 1 73 ? 0.603 -2.453 -0.698 1 94 73 ARG A O 1
ATOM 533 N N . ILE A 1 74 ? 1.361 -2.463 -2.795 1 95.12 74 ILE A N 1
ATOM 534 C CA . ILE A 1 74 ? 0.043 -2.158 -3.34 1 95.12 74 ILE A CA 1
ATOM 535 C C . ILE A 1 74 ? -0.933 -3.279 -2.99 1 95.12 74 ILE A C 1
ATOM 537 O O . ILE A 1 74 ? -2 -3.027 -2.426 1 95.12 74 ILE A O 1
ATOM 541 N N . ALA A 1 75 ? -0.494 -4.457 -3.287 1 97.38 75 ALA A N 1
ATOM 542 C CA . ALA A 1 75 ? -1.373 -5.59 -3.006 1 97.38 75 ALA A CA 1
ATOM 543 C C . ALA A 1 75 ? -1.675 -5.691 -1.513 1 97.38 75 ALA A C 1
ATOM 545 O O . ALA A 1 75 ? -2.83 -5.863 -1.116 1 97.38 75 ALA A O 1
ATOM 546 N N . VAL A 1 76 ? -0.668 -5.594 -0.715 1 97.12 76 VAL A N 1
ATOM 547 C CA . VAL A 1 76 ? -0.819 -5.742 0.729 1 97.12 76 VAL A CA 1
ATOM 548 C C . VAL A 1 76 ? -1.786 -4.688 1.259 1 97.12 76 VAL A C 1
ATOM 550 O O . VAL A 1 76 ? -2.732 -5.008 1.982 1 97.12 76 VAL A O 1
ATOM 553 N N . GLY A 1 77 ? -1.586 -3.438 0.895 1 97.25 77 GLY A N 1
ATOM 554 C CA . GLY A 1 77 ? -2.447 -2.367 1.371 1 97.25 77 GLY A CA 1
ATOM 555 C C . GLY A 1 77 ? -3.896 -2.537 0.954 1 97.25 77 GLY A C 1
ATOM 556 O O . GLY A 1 77 ? -4.801 -2.459 1.787 1 97.25 77 GLY A O 1
ATOM 557 N N . VAL A 1 78 ? -4.117 -2.779 -0.313 1 98.25 78 VAL A N 1
ATOM 558 C CA . VAL A 1 78 ? -5.465 -2.939 -0.853 1 98.25 78 VAL A CA 1
ATOM 559 C C . VAL A 1 78 ? -6.16 -4.109 -0.162 1 98.25 78 VAL A C 1
ATOM 561 O O . VAL A 1 78 ? -7.316 -3.99 0.258 1 98.25 78 VAL A O 1
ATOM 564 N N . VAL A 1 79 ? -5.434 -5.164 0.018 1 98.69 79 VAL A N 1
ATOM 565 C CA . VAL A 1 79 ? -6 -6.379 0.599 1 98.69 79 VAL A CA 1
ATOM 566 C C . VAL A 1 79 ? -6.316 -6.145 2.076 1 98.69 79 VAL A C 1
ATOM 568 O O . VAL A 1 79 ? -7.359 -6.578 2.57 1 98.69 79 VAL A O 1
ATOM 571 N N . GLN A 1 80 ? -5.426 -5.492 2.801 1 98.19 80 GLN A N 1
ATOM 572 C CA . GLN A 1 80 ? -5.723 -5.152 4.188 1 98.19 80 GLN A CA 1
ATOM 573 C C . GLN A 1 80 ? -7.02 -4.359 4.297 1 98.19 80 GLN A C 1
ATOM 575 O O . GLN A 1 80 ? -7.887 -4.688 5.109 1 98.19 80 GLN A O 1
ATOM 580 N N . GLY A 1 81 ? -7.121 -3.34 3.434 1 98.5 81 GLY A N 1
ATOM 581 C CA . GLY A 1 81 ? -8.312 -2.506 3.447 1 98.5 81 GLY A CA 1
ATOM 582 C C . GLY A 1 81 ? -9.578 -3.271 3.133 1 98.5 81 GLY A C 1
ATOM 583 O O . GLY A 1 81 ? -10.57 -3.178 3.867 1 98.5 81 GLY A O 1
ATOM 584 N N . LEU A 1 82 ? -9.562 -4.012 2.041 1 98.75 82 LEU A N 1
ATOM 585 C CA . LEU A 1 82 ? -10.727 -4.793 1.632 1 98.75 82 LEU A CA 1
ATOM 586 C C . LEU A 1 82 ? -11.148 -5.758 2.734 1 98.75 82 LEU A C 1
ATOM 588 O O . LEU A 1 82 ? -12.312 -5.793 3.123 1 98.75 82 LEU A O 1
ATOM 592 N N . ALA A 1 83 ? -10.148 -6.539 3.186 1 98.81 83 ALA A N 1
ATOM 593 C CA . ALA A 1 83 ? -10.422 -7.594 4.156 1 98.81 83 ALA A CA 1
ATOM 594 C C . ALA A 1 83 ? -10.938 -7.012 5.469 1 98.81 83 ALA A C 1
ATOM 596 O O . ALA A 1 83 ? -11.852 -7.57 6.082 1 98.81 83 ALA A O 1
ATOM 597 N N . PHE A 1 84 ? -10.406 -5.941 5.898 1 98.69 84 PHE A N 1
ATOM 598 C CA . PHE A 1 84 ? -10.852 -5.289 7.125 1 98.69 84 PHE A CA 1
ATOM 599 C C . PHE A 1 84 ? -12.289 -4.812 6.992 1 98.69 84 PHE A C 1
ATOM 601 O O . PHE A 1 84 ? -13.117 -5.066 7.871 1 98.69 84 PHE A O 1
ATOM 608 N N . ALA A 1 85 ? -12.539 -4.117 5.926 1 98.38 85 ALA A N 1
ATOM 609 C CA . ALA A 1 85 ? -13.883 -3.586 5.699 1 98.38 85 ALA A CA 1
ATOM 610 C C . ALA A 1 85 ? -14.914 -4.711 5.664 1 98.38 85 ALA A C 1
ATOM 612 O O . ALA A 1 85 ? -16.047 -4.539 6.133 1 98.38 85 ALA A O 1
ATOM 613 N N . LEU A 1 86 ? -14.5 -5.836 5.102 1 98.12 86 LEU A N 1
ATOM 614 C CA . LEU A 1 86 ? -15.406 -6.961 4.918 1 98.12 86 LEU A CA 1
ATOM 615 C C . LEU A 1 86 ? -15.391 -7.875 6.137 1 98.12 86 LEU A C 1
ATOM 617 O O . LEU A 1 86 ? -16.219 -8.789 6.246 1 98.12 86 LEU A O 1
ATOM 621 N N . GLN A 1 87 ? -14.438 -7.617 7.043 1 97.88 87 GLN A N 1
ATOM 622 C CA . GLN A 1 87 ? -14.203 -8.516 8.172 1 97.88 87 GLN A CA 1
ATOM 623 C C . GLN A 1 87 ? -13.93 -9.938 7.695 1 97.88 87 GLN A C 1
ATOM 625 O O . GLN A 1 87 ? -14.555 -10.883 8.172 1 97.88 87 GLN A O 1
ATOM 630 N N . ARG A 1 88 ? -13.078 -10.047 6.738 1 98.69 88 ARG A N 1
ATOM 631 C CA . ARG A 1 88 ? -12.672 -11.328 6.16 1 98.69 88 ARG A CA 1
ATOM 632 C C . ARG A 1 88 ? -11.172 -11.555 6.34 1 98.69 88 ARG A C 1
ATOM 634 O O . ARG A 1 88 ? -10.398 -10.602 6.414 1 98.69 88 ARG A O 1
ATOM 641 N N . PRO A 1 89 ? -10.734 -12.812 6.473 1 98.75 89 PRO A N 1
ATOM 642 C CA . PRO A 1 89 ? -9.305 -13.109 6.562 1 98.75 89 PRO A CA 1
ATOM 643 C C . PRO A 1 89 ? -8.594 -13.031 5.215 1 98.75 89 PRO A C 1
ATOM 645 O O . PRO A 1 89 ? -9.25 -12.914 4.176 1 98.75 89 PRO A O 1
ATOM 648 N N . VAL A 1 90 ? -7.285 -13.102 5.277 1 98.88 90 VAL A N 1
ATOM 649 C CA . VAL A 1 90 ? -6.492 -13.039 4.059 1 98.88 90 VAL A CA 1
ATOM 650 C C . VAL A 1 90 ? -5.555 -14.242 3.984 1 98.88 90 VAL A C 1
ATOM 652 O O . VAL A 1 90 ? -5.316 -14.914 4.988 1 98.88 90 VAL A O 1
ATOM 655 N N . LEU A 1 91 ? -5.109 -14.547 2.826 1 98.88 91 LEU A N 1
ATOM 656 C CA . LEU A 1 91 ? -4.199 -15.656 2.566 1 98.88 91 LEU A CA 1
ATOM 657 C C . LEU A 1 91 ? -2.961 -15.18 1.817 1 98.88 91 LEU A C 1
ATOM 659 O O . LEU A 1 91 ? -3.01 -14.953 0.606 1 98.88 91 LEU A O 1
ATOM 663 N N . PRO A 1 92 ? -1.812 -14.992 2.479 1 98.75 92 PRO A N 1
ATOM 664 C CA . PRO A 1 92 ? -0.575 -14.617 1.789 1 98.75 92 PRO A CA 1
ATOM 665 C C . PRO A 1 92 ? 0.049 -15.781 1.024 1 98.75 92 PRO A C 1
ATOM 667 O O . PRO A 1 92 ? 0.154 -16.891 1.558 1 98.75 92 PRO A O 1
ATOM 670 N N . VAL A 1 93 ? 0.423 -15.57 -0.193 1 98.81 93 VAL A N 1
ATOM 671 C CA . VAL A 1 93 ? 1.017 -16.625 -1.006 1 98.81 93 VAL A CA 1
ATOM 672 C C . VAL A 1 93 ? 2.275 -16.094 -1.695 1 98.81 93 VAL A C 1
ATOM 674 O O . VAL A 1 93 ? 2.299 -14.969 -2.178 1 98.81 93 VAL A O 1
ATOM 677 N N . SER A 1 94 ? 3.324 -16.891 -1.771 1 98.75 94 SER A N 1
ATOM 678 C CA . SER A 1 94 ? 4.59 -16.531 -2.4 1 98.75 94 SER A CA 1
ATOM 679 C C . SER A 1 94 ? 4.418 -16.312 -3.898 1 98.75 94 SER A C 1
ATOM 681 O O . SER A 1 94 ? 3.77 -17.094 -4.582 1 98.75 94 SER A O 1
ATOM 683 N N . ASP A 1 95 ? 5.047 -15.25 -4.355 1 98.81 95 ASP A N 1
ATOM 684 C CA . ASP A 1 95 ? 5.004 -14.992 -5.789 1 98.81 95 ASP A CA 1
ATOM 685 C C . ASP A 1 95 ? 5.859 -16 -6.555 1 98.81 95 ASP A C 1
ATOM 687 O O . ASP A 1 95 ? 5.613 -16.266 -7.734 1 98.81 95 ASP A O 1
ATOM 691 N N . LEU A 1 96 ? 6.879 -16.531 -5.926 1 98.88 96 LEU A N 1
ATOM 692 C CA . LEU A 1 96 ? 7.629 -17.609 -6.547 1 98.88 96 LEU A CA 1
ATOM 693 C C . LEU A 1 96 ? 6.773 -18.859 -6.668 1 98.88 96 LEU A C 1
ATOM 695 O O . LEU A 1 96 ? 6.836 -19.562 -7.68 1 98.88 96 LEU A O 1
ATOM 699 N N . ALA A 1 97 ? 6.023 -19.141 -5.672 1 98.88 97 ALA A N 1
ATOM 700 C CA . ALA A 1 97 ? 5.09 -20.266 -5.738 1 98.88 97 ALA A CA 1
ATOM 701 C C . ALA A 1 97 ? 4.07 -20.062 -6.855 1 98.88 97 ALA A C 1
ATOM 703 O O . ALA A 1 97 ? 3.719 -21.016 -7.559 1 98.88 97 ALA A O 1
ATOM 704 N N . LEU A 1 98 ? 3.602 -18.859 -7.016 1 98.81 98 LEU A N 1
ATOM 705 C CA . LEU A 1 98 ? 2.662 -18.531 -8.086 1 98.81 98 LEU A CA 1
ATOM 706 C C . LEU A 1 98 ? 3.246 -18.891 -9.445 1 98.81 98 LEU A C 1
ATOM 708 O O . LEU A 1 98 ? 2.568 -19.484 -10.281 1 98.81 98 LEU A O 1
ATOM 712 N N . LEU A 1 99 ? 4.473 -18.5 -9.625 1 98.75 99 LEU A N 1
ATOM 713 C CA . LEU A 1 99 ? 5.156 -18.781 -10.891 1 98.75 99 LEU A CA 1
ATOM 714 C C . LEU A 1 99 ? 5.227 -20.281 -11.141 1 98.75 99 LEU A C 1
ATOM 716 O O . LEU A 1 99 ? 4.953 -20.734 -12.258 1 98.75 99 LEU A O 1
ATOM 720 N N . ALA A 1 100 ? 5.613 -20.969 -10.078 1 98.88 100 ALA A N 1
ATOM 721 C CA . ALA A 1 100 ? 5.723 -22.406 -10.203 1 98.88 100 ALA A CA 1
ATOM 722 C C . ALA A 1 100 ? 4.371 -23.047 -10.531 1 98.88 100 ALA A C 1
ATOM 724 O O . ALA A 1 100 ? 4.277 -23.906 -11.398 1 98.88 100 ALA A O 1
ATOM 725 N N . GLN A 1 101 ? 3.35 -22.625 -9.852 1 98.94 101 GLN A N 1
ATOM 726 C CA . GLN A 1 101 ? 2.01 -23.141 -10.086 1 98.94 101 GLN A CA 1
ATOM 727 C C . GLN A 1 101 ? 1.546 -22.859 -11.508 1 98.94 101 GLN A C 1
ATOM 729 O O . GLN A 1 101 ? 0.9 -23.703 -12.133 1 98.94 101 GLN A O 1
ATOM 734 N N . ARG A 1 102 ? 1.87 -21.625 -11.969 1 98.88 102 ARG A N 1
ATOM 735 C CA . ARG A 1 102 ? 1.502 -21.266 -13.336 1 98.88 102 ARG A CA 1
ATOM 736 C C . ARG A 1 102 ? 2.236 -22.156 -14.344 1 98.88 102 ARG A C 1
ATOM 738 O O . ARG A 1 102 ? 1.649 -22.594 -15.336 1 98.88 102 ARG A O 1
ATOM 745 N N . ALA A 1 103 ? 3.527 -22.344 -14.102 1 98.75 103 ALA A N 1
ATOM 746 C CA . ALA A 1 103 ? 4.301 -23.219 -14.977 1 98.75 103 ALA A CA 1
ATOM 747 C C . ALA A 1 103 ? 3.676 -24.609 -15.047 1 98.75 103 ALA A C 1
ATOM 749 O O . ALA A 1 103 ? 3.592 -25.203 -16.125 1 98.75 103 ALA A O 1
ATOM 750 N N . HIS A 1 104 ? 3.271 -25.094 -13.891 1 98.56 104 HIS A N 1
ATOM 751 C CA . HIS A 1 104 ? 2.598 -26.375 -13.883 1 98.56 104 HIS A CA 1
ATOM 752 C C . HIS A 1 104 ? 1.318 -26.344 -14.711 1 98.56 104 HIS A C 1
ATOM 754 O O . HIS A 1 104 ? 1.095 -27.219 -15.555 1 98.56 104 HIS A O 1
ATOM 760 N N . ARG A 1 105 ? 0.536 -25.375 -14.461 1 98.38 105 ARG A N 1
ATOM 761 C CA . ARG A 1 105 ? -0.746 -25.266 -15.156 1 98.38 105 ARG A CA 1
ATOM 762 C C . ARG A 1 105 ? -0.548 -25.172 -16.656 1 98.38 105 ARG A C 1
ATOM 764 O O . ARG A 1 105 ? -1.236 -25.844 -17.438 1 98.38 105 ARG A O 1
ATOM 771 N N . GLU A 1 106 ? 0.373 -24.344 -17.094 1 98.19 106 GLU A N 1
ATOM 772 C CA . GLU A 1 106 ? 0.468 -24 -18.516 1 98.19 106 GLU A CA 1
ATOM 773 C C . GLU A 1 106 ? 1.399 -24.953 -19.25 1 98.19 106 GLU A C 1
ATOM 775 O O . GLU A 1 106 ? 1.245 -25.172 -20.453 1 98.19 106 GLU A O 1
ATOM 780 N N . ARG A 1 107 ? 2.4 -25.5 -18.562 1 96.75 107 ARG A N 1
ATOM 781 C CA . ARG A 1 107 ? 3.422 -26.297 -19.25 1 96.75 107 ARG A CA 1
ATOM 782 C C . ARG A 1 107 ? 3.371 -27.75 -18.797 1 96.75 107 ARG A C 1
ATOM 784 O O . ARG A 1 107 ? 4.062 -28.609 -19.359 1 96.75 107 ARG A O 1
ATOM 791 N N . GLY A 1 108 ? 2.598 -28.047 -17.812 1 96.94 108 GLY A N 1
ATOM 792 C CA . GLY A 1 108 ? 2.455 -29.422 -17.344 1 96.94 108 GLY A CA 1
ATOM 793 C C . GLY A 1 108 ? 3.688 -29.938 -16.625 1 96.94 108 GLY A C 1
ATOM 794 O O . GLY A 1 108 ? 3.938 -31.141 -16.594 1 96.94 108 GLY A O 1
ATOM 795 N N . VAL A 1 109 ? 4.492 -29.047 -16.062 1 97.12 109 VAL A N 1
ATOM 796 C CA . VAL A 1 109 ? 5.734 -29.438 -15.406 1 97.12 109 VAL A CA 1
ATOM 797 C C . VAL A 1 109 ? 5.484 -29.641 -13.914 1 97.12 109 VAL A C 1
ATOM 799 O O . VAL A 1 109 ? 4.594 -29.016 -13.336 1 97.12 109 VAL A O 1
ATOM 802 N N . ASP A 1 110 ? 6.344 -30.484 -13.242 1 96.5 110 ASP A N 1
ATOM 803 C CA . ASP A 1 110 ? 6.098 -30.844 -11.852 1 96.5 110 ASP A CA 1
ATOM 804 C C . ASP A 1 110 ? 7.238 -30.375 -10.953 1 96.5 110 ASP A C 1
ATOM 806 O O . ASP A 1 110 ? 7.117 -30.391 -9.727 1 96.5 110 ASP A O 1
ATOM 810 N N . GLN A 1 111 ? 8.352 -30.047 -11.508 1 96.94 111 GLN A N 1
ATOM 811 C CA . GLN A 1 111 ? 9.484 -29.453 -10.805 1 96.94 111 GLN A CA 1
ATOM 812 C C . GLN A 1 111 ? 9.891 -28.141 -11.438 1 96.94 111 GLN A C 1
ATOM 814 O O . GLN A 1 111 ? 10.18 -28.078 -12.641 1 96.94 111 GLN A O 1
ATOM 819 N N . VAL A 1 112 ? 9.844 -27.125 -10.641 1 98.19 112 VAL A N 1
ATOM 820 C CA . VAL A 1 112 ? 10.047 -25.781 -11.203 1 98.19 112 VAL A CA 1
ATOM 821 C C . VAL A 1 112 ? 11.094 -25.031 -10.375 1 98.19 112 VAL A C 1
ATOM 823 O O . VAL A 1 112 ? 11.031 -25.031 -9.148 1 98.19 112 VAL A O 1
ATOM 826 N N . ALA A 1 113 ? 12.078 -24.531 -11.047 1 98.31 113 ALA A N 1
ATOM 827 C CA . ALA A 1 113 ? 12.961 -23.516 -10.492 1 98.31 113 ALA A CA 1
ATOM 828 C C . ALA A 1 113 ? 12.445 -22.109 -10.805 1 98.31 113 ALA A C 1
ATOM 830 O O . ALA A 1 113 ? 12.672 -21.594 -11.891 1 98.31 113 ALA A O 1
ATOM 831 N N . ALA A 1 114 ? 11.781 -21.531 -9.859 1 98.81 114 ALA A N 1
ATOM 832 C CA . ALA A 1 114 ? 11.188 -20.203 -10.031 1 98.81 114 ALA A CA 1
ATOM 833 C C . ALA A 1 114 ? 12.195 -19.094 -9.727 1 98.81 114 ALA A C 1
ATOM 835 O O . ALA A 1 114 ? 12.906 -19.172 -8.727 1 98.81 114 ALA A O 1
ATOM 836 N N . ALA A 1 115 ? 12.281 -18.188 -10.617 1 98.75 115 ALA A N 1
ATOM 837 C CA . ALA A 1 115 ? 13.211 -17.078 -10.445 1 98.75 115 ALA A CA 1
ATOM 838 C C . ALA A 1 115 ? 12.594 -15.773 -10.922 1 98.75 115 ALA A C 1
ATOM 840 O O . ALA A 1 115 ? 12.039 -15.703 -12.016 1 98.75 115 ALA A O 1
ATOM 841 N N . ILE A 1 116 ? 12.617 -14.781 -10.102 1 98.56 116 ILE A N 1
ATOM 842 C CA . ILE A 1 116 ? 12.195 -13.438 -10.469 1 98.56 116 ILE A CA 1
ATOM 843 C C . ILE A 1 116 ? 13.391 -12.492 -10.43 1 98.56 116 ILE A C 1
ATOM 845 O O . ILE A 1 116 ? 14.195 -12.531 -9.492 1 98.56 116 ILE A O 1
ATOM 849 N N . ASP A 1 117 ? 13.516 -11.695 -11.445 1 98.19 117 ASP A N 1
ATOM 850 C CA . ASP A 1 117 ? 14.594 -10.711 -11.445 1 98.19 117 ASP A CA 1
ATOM 851 C C . ASP A 1 117 ? 14.469 -9.758 -10.266 1 98.19 117 ASP A C 1
ATOM 853 O O . ASP A 1 117 ? 13.461 -9.062 -10.117 1 98.19 117 ASP A O 1
ATOM 857 N N . ALA A 1 118 ? 15.438 -9.758 -9.359 1 96.75 118 ALA A N 1
ATOM 858 C CA . ALA A 1 118 ? 15.414 -8.9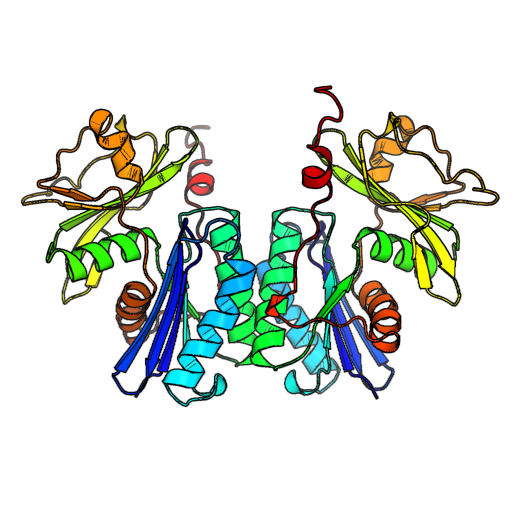45 -8.141 1 96.75 118 ALA A CA 1
ATOM 859 C C . ALA A 1 118 ? 16.188 -7.641 -8.336 1 96.75 118 ALA A C 1
ATOM 861 O O . ALA A 1 118 ? 16.453 -6.93 -7.367 1 96.75 118 ALA A O 1
ATOM 862 N N . ARG A 1 119 ? 16.625 -7.293 -9.508 1 93.06 119 ARG A N 1
ATOM 863 C CA . ARG A 1 119 ? 17.531 -6.188 -9.805 1 93.06 119 ARG A CA 1
ATOM 864 C C . ARG A 1 119 ? 18.859 -6.371 -9.094 1 93.06 119 ARG A C 1
ATOM 866 O O . ARG A 1 119 ? 19.109 -7.418 -8.492 1 93.06 119 ARG A O 1
ATOM 873 N N . MET A 1 120 ? 19.859 -5.375 -9.344 1 92.75 120 MET A N 1
ATOM 874 C CA . MET A 1 120 ? 21.172 -5.352 -8.711 1 92.75 120 MET A CA 1
ATOM 875 C C . MET A 1 120 ? 21.938 -6.645 -8.984 1 92.75 120 MET A C 1
ATOM 877 O O . MET A 1 120 ? 22.672 -7.133 -8.125 1 92.75 120 MET A O 1
ATOM 881 N N . ASP A 1 121 ? 21.594 -7.266 -10.07 1 94.94 121 ASP A N 1
ATOM 882 C CA . ASP A 1 121 ? 22.25 -8.5 -10.516 1 94.94 121 ASP A CA 1
ATOM 883 C C . ASP A 1 121 ? 21.938 -9.656 -9.562 1 94.94 121 ASP A C 1
ATOM 885 O O . ASP A 1 121 ? 22.812 -10.469 -9.266 1 94.94 121 ASP A O 1
ATOM 889 N N . GLU A 1 122 ? 20.797 -9.664 -9 1 97.81 122 GLU A N 1
ATOM 890 C CA . GLU A 1 122 ? 20.312 -10.742 -8.141 1 97.81 122 GLU A CA 1
ATOM 891 C C . GLU A 1 122 ? 18.984 -11.297 -8.641 1 97.81 122 GLU A C 1
ATOM 893 O O . GLU A 1 122 ? 18.328 -10.688 -9.492 1 97.81 122 GLU A O 1
ATOM 898 N N . VAL A 1 123 ? 18.703 -12.461 -8.18 1 98.5 123 VAL A N 1
ATOM 899 C CA . VAL A 1 123 ? 17.422 -13.086 -8.492 1 98.5 123 VAL A CA 1
ATOM 900 C C . VAL A 1 123 ? 16.75 -13.57 -7.203 1 98.5 123 VAL A C 1
ATOM 902 O O . VAL A 1 123 ? 17.422 -14.047 -6.289 1 98.5 123 VAL A O 1
ATOM 905 N N . TYR A 1 124 ? 15.492 -13.344 -7.129 1 98.62 124 TYR A N 1
ATOM 906 C CA . TYR A 1 124 ? 14.719 -14.141 -6.18 1 98.62 124 TYR A CA 1
ATOM 907 C C . TYR A 1 124 ? 14.578 -15.578 -6.668 1 98.62 124 TYR A C 1
ATOM 909 O O . TYR A 1 124 ? 14.234 -15.812 -7.828 1 98.62 124 TYR A O 1
ATOM 917 N N . TRP A 1 125 ? 14.75 -16.469 -5.781 1 98.5 125 TRP A N 1
ATOM 918 C CA . TRP A 1 125 ? 14.914 -17.859 -6.199 1 98.5 125 TRP A CA 1
ATOM 919 C C . TRP A 1 125 ? 14.156 -18.797 -5.262 1 98.5 125 TRP A C 1
ATOM 921 O O . TRP A 1 125 ? 14.172 -18.609 -4.043 1 98.5 125 TRP A O 1
ATOM 931 N N . GLY A 1 126 ? 13.523 -19.781 -5.859 1 98.25 126 GLY A N 1
ATOM 932 C CA . GLY A 1 126 ? 12.914 -20.875 -5.117 1 98.25 126 GLY A CA 1
ATOM 933 C C . GLY A 1 126 ? 12.617 -22.078 -5.98 1 98.25 126 GLY A C 1
ATOM 934 O O . GLY A 1 126 ? 12.211 -21.938 -7.137 1 98.25 126 GLY A O 1
ATOM 935 N N . CYS A 1 127 ? 12.812 -23.266 -5.406 1 97.88 127 CYS A N 1
ATOM 936 C CA . CYS A 1 127 ? 12.523 -24.516 -6.102 1 97.88 127 CYS A CA 1
ATOM 937 C C . CYS A 1 127 ? 11.242 -25.156 -5.562 1 97.88 127 CYS A C 1
ATOM 939 O O . CYS A 1 127 ? 11.023 -25.188 -4.348 1 97.88 127 CYS A O 1
ATOM 941 N N . TYR A 1 128 ? 10.43 -25.625 -6.523 1 98.19 128 TYR A N 1
ATOM 942 C CA . TYR A 1 128 ? 9.125 -26.141 -6.145 1 98.19 128 TYR A CA 1
ATOM 943 C C . TYR A 1 128 ? 8.859 -27.5 -6.809 1 98.19 128 TYR A C 1
ATOM 945 O O . TYR A 1 128 ? 9.266 -27.719 -7.953 1 98.19 128 TYR A O 1
ATOM 953 N N . ARG A 1 129 ? 8.125 -28.344 -6.074 1 97 129 ARG A N 1
ATOM 954 C CA . ARG A 1 129 ? 7.699 -29.641 -6.578 1 97 129 ARG A CA 1
ATOM 955 C C . ARG A 1 129 ? 6.203 -29.844 -6.375 1 97 129 ARG A C 1
ATOM 957 O O . ARG A 1 129 ? 5.66 -29.484 -5.324 1 97 129 ARG A O 1
ATOM 964 N N . LEU A 1 130 ? 5.645 -30.438 -7.406 1 97.31 130 LEU A N 1
ATOM 965 C CA . LEU A 1 130 ? 4.207 -30.688 -7.336 1 97.31 130 LEU A CA 1
ATOM 966 C C . LEU A 1 130 ? 3.893 -31.781 -6.332 1 97.31 130 LEU A C 1
ATOM 968 O O . LEU A 1 130 ? 4.512 -32.844 -6.355 1 97.31 130 LEU A O 1
ATOM 972 N N . ALA A 1 131 ? 3.07 -31.5 -5.422 1 97.31 131 ALA A N 1
ATOM 973 C CA . ALA A 1 131 ? 2.514 -32.469 -4.484 1 97.31 131 ALA A CA 1
ATOM 974 C C . ALA A 1 131 ? 0.997 -32.344 -4.391 1 97.31 131 ALA A C 1
ATOM 976 O O . ALA A 1 131 ? 0.488 -31.344 -3.865 1 97.31 131 ALA A O 1
ATOM 977 N N . GLU A 1 132 ? 0.211 -33.344 -4.898 1 96.81 132 GLU A N 1
ATOM 978 C CA . GLU A 1 132 ? -1.248 -33.344 -4.859 1 96.81 132 GLU A CA 1
ATOM 979 C C . GLU A 1 132 ? -1.826 -32.094 -5.477 1 96.81 132 GLU A C 1
ATOM 981 O O . GLU A 1 132 ? -2.695 -31.438 -4.883 1 96.81 132 GLU A O 1
ATOM 986 N N . GLY A 1 133 ? -1.21 -31.641 -6.559 1 97.62 133 GLY A N 1
ATOM 987 C CA . GLY A 1 133 ? -1.724 -30.516 -7.328 1 97.62 133 GLY A CA 1
ATOM 988 C C . GLY A 1 133 ? -1.196 -29.172 -6.855 1 97.62 133 GLY A C 1
ATOM 989 O O . GLY A 1 133 ? -1.475 -28.141 -7.465 1 97.62 133 GLY A O 1
ATOM 990 N N . GLU A 1 134 ? -0.471 -29.188 -5.801 1 98.62 134 GLU A N 1
ATOM 991 C CA . GLU A 1 134 ? 0.086 -27.969 -5.215 1 98.62 134 GLU A CA 1
ATOM 992 C C . GLU A 1 134 ? 1.599 -27.906 -5.406 1 98.62 134 GLU A C 1
ATOM 994 O O . GLU A 1 134 ? 2.311 -28.859 -5.086 1 98.62 134 GLU A O 1
ATOM 999 N N . MET A 1 135 ? 2.062 -26.812 -5.977 1 98.62 135 MET A N 1
ATOM 1000 C CA . MET A 1 135 ? 3.508 -26.594 -6.008 1 98.62 135 MET A CA 1
ATOM 1001 C C . MET A 1 135 ? 4.031 -26.219 -4.629 1 98.62 135 MET A C 1
ATOM 1003 O O . MET A 1 135 ? 3.699 -25.156 -4.105 1 98.62 135 MET A O 1
ATOM 1007 N N . ARG A 1 136 ? 4.863 -27.047 -4.125 1 98.12 136 ARG A N 1
ATOM 1008 C CA . ARG A 1 136 ? 5.383 -26.844 -2.775 1 98.12 136 ARG A CA 1
ATOM 1009 C C . ARG A 1 136 ? 6.875 -26.547 -2.801 1 98.12 136 ARG A C 1
ATOM 1011 O O . ARG A 1 136 ? 7.621 -27.141 -3.586 1 98.12 136 ARG A O 1
ATOM 1018 N N . LEU A 1 137 ? 7.25 -25.656 -1.932 1 97.81 137 LEU A N 1
ATOM 1019 C CA . LEU A 1 137 ? 8.641 -25.234 -1.836 1 97.81 137 LEU A CA 1
ATOM 1020 C C . LEU A 1 137 ? 9.539 -26.375 -1.397 1 97.81 137 LEU A C 1
ATOM 1022 O O . LEU A 1 137 ? 9.203 -27.125 -0.471 1 97.81 137 LEU A O 1
ATOM 1026 N N . VAL A 1 138 ? 10.547 -26.594 -2.098 1 95.75 138 VAL A N 1
ATOM 1027 C CA . VAL A 1 138 ? 11.633 -27.484 -1.703 1 95.75 138 VAL A CA 1
ATOM 1028 C C . VAL A 1 138 ? 12.844 -26.672 -1.259 1 95.75 138 VAL A C 1
ATOM 1030 O O . VAL A 1 138 ? 13.453 -25.969 -2.066 1 95.75 138 VAL A O 1
ATOM 1033 N N . GLY A 1 139 ? 13.18 -26.781 -0.048 1 93.25 139 GLY A N 1
ATOM 1034 C CA . GLY A 1 139 ? 14.203 -25.906 0.51 1 93.25 139 GLY A CA 1
ATOM 1035 C C . GLY A 1 139 ? 13.656 -24.562 0.956 1 93.25 139 GLY A C 1
ATOM 1036 O O . GLY A 1 139 ? 12.656 -24.5 1.676 1 93.25 139 GLY A O 1
ATOM 1037 N N . GLY A 1 140 ? 14.398 -23.469 0.569 1 95.19 140 GLY A N 1
ATOM 1038 C CA . GLY A 1 140 ? 14.008 -22.125 0.97 1 95.19 140 GLY A CA 1
ATOM 1039 C C . GLY A 1 140 ? 14.062 -21.125 -0.17 1 95.19 140 GLY A C 1
ATOM 1040 O O . GLY A 1 140 ? 14.648 -21.391 -1.217 1 95.19 140 GLY A O 1
ATOM 1041 N N . GLU A 1 141 ? 13.312 -20.094 -0.024 1 97.88 141 GLU A N 1
ATOM 1042 C CA . GLU A 1 141 ? 13.43 -18.969 -0.951 1 97.88 141 GLU A CA 1
ATOM 1043 C C . GLU A 1 141 ? 14.625 -18.094 -0.604 1 97.88 141 GLU A C 1
ATOM 1045 O O . GLU A 1 141 ? 15.023 -18 0.56 1 97.88 141 GLU A O 1
ATOM 1050 N N . ALA A 1 142 ? 15.195 -17.484 -1.585 1 97.5 142 ALA A N 1
ATOM 1051 C CA . ALA A 1 142 ? 16.375 -16.672 -1.348 1 97.5 142 ALA A CA 1
ATOM 1052 C C . ALA A 1 142 ? 16.5 -15.555 -2.387 1 97.5 142 ALA A C 1
ATOM 1054 O O . ALA A 1 142 ? 15.805 -15.57 -3.404 1 97.5 142 ALA A O 1
ATOM 1055 N N . VAL A 1 143 ? 17.219 -14.594 -2.062 1 98.25 143 VAL A N 1
ATOM 1056 C CA . VAL A 1 143 ? 17.719 -13.609 -3.02 1 98.25 143 VAL A CA 1
ATOM 1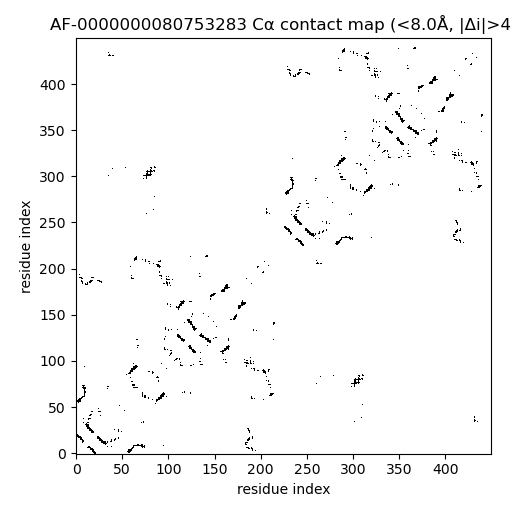057 C C . VAL A 1 143 ? 19.234 -13.711 -3.125 1 98.25 143 VAL A C 1
ATOM 1059 O O . VAL A 1 143 ? 19.938 -13.672 -2.113 1 98.25 143 VAL A O 1
ATOM 1062 N N . LEU A 1 144 ? 19.719 -13.906 -4.285 1 97.5 144 LEU A N 1
ATOM 1063 C CA . LEU A 1 144 ? 21.156 -14.172 -4.457 1 97.5 144 LEU A CA 1
ATOM 1064 C C . LEU A 1 144 ? 21.594 -13.875 -5.887 1 97.5 144 LEU A C 1
ATOM 1066 O O . LEU A 1 144 ? 20.75 -13.727 -6.781 1 97.5 144 LEU A O 1
ATOM 1070 N N . ALA A 1 145 ? 22.891 -13.773 -6 1 98.12 145 ALA A N 1
ATOM 1071 C CA . ALA A 1 145 ? 23.438 -13.672 -7.348 1 98.12 145 ALA A CA 1
ATOM 1072 C C . ALA A 1 145 ? 23.109 -14.906 -8.18 1 98.12 145 ALA A C 1
ATOM 1074 O O . ALA A 1 145 ? 23.078 -16.016 -7.656 1 98.12 145 ALA A O 1
ATOM 1075 N N . PRO A 1 146 ? 22.891 -14.656 -9.469 1 98.19 146 PRO A N 1
ATOM 1076 C CA . PRO A 1 146 ? 22.547 -15.797 -10.328 1 98.19 146 PRO A CA 1
ATOM 1077 C C . PRO A 1 146 ? 23.531 -16.953 -10.211 1 98.19 146 PRO A C 1
ATOM 1079 O O . PRO A 1 146 ? 23.141 -18.109 -10.273 1 98.19 146 PRO A O 1
ATOM 1082 N N . GLU A 1 147 ? 24.781 -16.672 -10 1 98.19 147 GLU A N 1
ATOM 1083 C CA . GLU A 1 147 ? 25.828 -17.688 -9.953 1 98.19 147 GLU A CA 1
ATOM 1084 C C . GLU A 1 147 ? 25.672 -18.594 -8.734 1 98.19 147 GLU A C 1
ATOM 1086 O O . GLU A 1 147 ? 26.281 -19.656 -8.656 1 98.19 147 GLU A O 1
ATOM 1091 N N . ARG A 1 148 ? 24.859 -18.156 -7.828 1 97.5 148 ARG A N 1
ATOM 1092 C CA . ARG A 1 148 ? 24.797 -18.859 -6.547 1 97.5 148 ARG A CA 1
ATOM 1093 C C . ARG A 1 148 ? 23.531 -19.719 -6.453 1 97.5 148 ARG A C 1
ATOM 1095 O O . ARG A 1 148 ? 23.328 -20.406 -5.453 1 97.5 148 ARG A O 1
ATOM 1102 N N . VAL A 1 149 ? 22.719 -19.688 -7.492 1 97.12 149 VAL A N 1
ATOM 1103 C CA . VAL A 1 149 ? 21.5 -20.5 -7.422 1 97.12 149 VAL A CA 1
ATOM 1104 C C . VAL A 1 149 ? 21.859 -21.984 -7.512 1 97.12 149 VAL A C 1
ATOM 1106 O O . VAL A 1 149 ? 22.844 -22.344 -8.172 1 97.12 149 VAL A O 1
ATOM 1109 N N . GLU A 1 150 ? 21.062 -22.797 -6.773 1 94.12 150 GLU A N 1
ATOM 1110 C CA . GLU A 1 150 ? 21.266 -24.25 -6.785 1 94.12 150 GLU A CA 1
ATOM 1111 C C . GLU A 1 150 ? 19.938 -24.984 -6.734 1 94.12 150 GLU A C 1
ATOM 1113 O O . GLU A 1 150 ? 19 -24.562 -6.043 1 94.12 150 GLU A O 1
ATOM 1118 N N . LEU A 1 151 ? 19.906 -26.094 -7.504 1 93.56 151 LEU A N 1
ATOM 1119 C CA . LEU A 1 151 ? 18.781 -27 -7.363 1 93.56 151 LEU A CA 1
ATOM 1120 C C . LEU A 1 151 ? 18.922 -27.859 -6.113 1 93.56 151 LEU A C 1
ATOM 1122 O O . LEU A 1 151 ? 20.047 -28.094 -5.641 1 93.56 151 LEU A O 1
ATOM 1126 N N . PRO A 1 152 ? 17.828 -28.203 -5.586 1 87.25 152 PRO A N 1
ATOM 1127 C CA . PRO A 1 152 ? 17.938 -29.094 -4.43 1 87.25 152 PRO A CA 1
ATOM 1128 C C . PRO A 1 152 ? 18.672 -30.406 -4.758 1 87.25 152 PRO A C 1
ATOM 1130 O O . PRO A 1 152 ? 18.672 -30.844 -5.914 1 87.25 152 PRO A O 1
ATOM 1133 N N . ARG A 1 153 ? 19.516 -30.953 -3.816 1 67.44 153 ARG A N 1
ATOM 1134 C CA . ARG A 1 153 ? 20.391 -32.094 -3.959 1 67.44 153 ARG A CA 1
ATOM 1135 C C . ARG A 1 153 ? 19.656 -33.25 -4.652 1 67.44 153 ARG A C 1
ATOM 1137 O O . ARG A 1 153 ? 20.219 -33.906 -5.531 1 67.44 153 ARG A O 1
ATOM 1144 N N . LEU A 1 154 ? 18.656 -33.719 -4.02 1 57.91 154 LEU A N 1
ATOM 1145 C CA . LEU A 1 154 ? 18.016 -34.875 -4.633 1 57.91 154 LEU A CA 1
ATOM 1146 C C . LEU A 1 154 ? 17.203 -34.469 -5.855 1 57.91 154 LEU A C 1
ATOM 1148 O O . LEU A 1 154 ? 16.188 -35.094 -6.16 1 57.91 154 LEU A O 1
ATOM 1152 N N . ALA A 1 155 ? 17.766 -33.438 -6.461 1 61.56 155 ALA A N 1
ATOM 1153 C CA . ALA A 1 155 ? 17.047 -32.906 -7.617 1 61.56 155 ALA A CA 1
ATOM 1154 C C . ALA A 1 155 ? 17.094 -33.875 -8.797 1 61.56 155 ALA A C 1
ATOM 1156 O O . ALA A 1 155 ? 18.047 -33.844 -9.586 1 61.56 155 ALA A O 1
ATOM 1157 N N . SER A 1 156 ? 16.656 -35.062 -8.531 1 67.31 156 SER A N 1
ATOM 1158 C CA . SER A 1 156 ? 16.516 -35.938 -9.672 1 67.31 156 SER A CA 1
ATOM 1159 C C . SER A 1 156 ? 15.305 -35.562 -10.523 1 67.31 156 SER A C 1
ATOM 1161 O O . SER A 1 156 ? 14.375 -34.938 -10.031 1 67.31 156 SER A O 1
ATOM 1163 N N . GLY A 1 157 ? 15.484 -35.562 -11.867 1 78.19 157 GLY A N 1
ATOM 1164 C CA . GLY A 1 157 ? 14.391 -35.375 -12.805 1 78.19 157 GLY A CA 1
ATOM 1165 C C . GLY A 1 157 ? 14.477 -34.062 -13.562 1 78.19 157 GLY A C 1
ATOM 1166 O O . GLY A 1 157 ? 15.508 -33.375 -13.516 1 78.19 157 GLY A O 1
ATOM 1167 N N . ASP A 1 158 ? 13.516 -33.75 -14.32 1 90.5 158 ASP A N 1
ATOM 1168 C CA . ASP A 1 158 ? 13.453 -32.594 -15.211 1 90.5 158 ASP A CA 1
ATOM 1169 C C . ASP A 1 158 ? 12.938 -31.359 -14.469 1 90.5 158 ASP A C 1
ATOM 1171 O O . ASP A 1 158 ? 11.906 -31.422 -13.789 1 90.5 158 ASP A O 1
ATOM 1175 N N . TRP A 1 159 ? 13.766 -30.328 -14.523 1 95.56 159 TRP A N 1
ATOM 1176 C CA . TRP A 1 159 ? 13.375 -29.062 -13.914 1 95.56 159 TRP A CA 1
ATOM 1177 C C . TRP A 1 159 ? 13.039 -28.016 -14.977 1 95.56 159 TRP A C 1
ATOM 1179 O O . TRP A 1 159 ? 13.672 -27.984 -16.031 1 95.56 159 TRP A O 1
ATOM 1189 N N . PHE A 1 160 ? 12.031 -27.312 -14.734 1 97.69 160 PHE A N 1
ATOM 1190 C CA . PHE A 1 160 ? 11.625 -26.219 -15.609 1 97.69 160 PHE A CA 1
ATOM 1191 C C . PHE A 1 160 ? 11.961 -24.859 -14.977 1 97.69 160 PHE A C 1
ATOM 1193 O O . PHE A 1 160 ? 11.719 -24.656 -13.789 1 97.69 160 PHE A O 1
ATOM 1200 N N . GLY A 1 161 ? 12.625 -23.969 -15.711 1 98.44 161 GLY A N 1
ATOM 1201 C CA . GLY A 1 161 ? 12.898 -22.625 -15.234 1 98.44 161 GLY A CA 1
ATOM 1202 C C . GLY A 1 161 ? 11.773 -21.641 -15.523 1 98.44 161 GLY A C 1
ATOM 1203 O O . GLY A 1 161 ? 11.391 -21.453 -16.672 1 98.44 161 GLY A O 1
ATOM 1204 N N . ALA A 1 162 ? 11.273 -21.016 -14.484 1 98.81 162 ALA A N 1
ATOM 1205 C CA . ALA A 1 162 ? 10.133 -20.125 -14.68 1 98.81 162 ALA A CA 1
ATOM 1206 C C . ALA A 1 162 ? 10.422 -18.734 -14.117 1 98.81 162 ALA A C 1
ATOM 1208 O O . ALA A 1 162 ? 10.805 -18.594 -12.953 1 98.81 162 ALA A O 1
ATOM 1209 N N . GLY A 1 163 ? 10.203 -17.766 -14.961 1 98.75 163 GLY A N 1
ATOM 1210 C CA . GLY A 1 163 ? 10.164 -16.406 -14.453 1 98.75 163 GLY A CA 1
ATOM 1211 C C . GLY A 1 163 ? 11.297 -15.539 -14.969 1 98.75 163 GLY A C 1
ATOM 1212 O O . GLY A 1 163 ? 12.25 -16.047 -15.57 1 98.75 163 GLY A O 1
ATOM 1213 N N . THR A 1 164 ? 11.25 -14.281 -14.68 1 98.62 164 THR A N 1
ATOM 1214 C CA . THR A 1 164 ? 12.086 -13.258 -15.289 1 98.62 164 THR A CA 1
ATOM 1215 C C . THR A 1 164 ? 13.539 -13.414 -14.844 1 98.62 164 THR A C 1
ATOM 1217 O O . THR A 1 164 ? 14.453 -12.898 -15.492 1 98.62 164 THR A O 1
ATOM 1220 N N . GLY A 1 165 ? 13.758 -14.055 -13.695 1 98.56 165 GLY A N 1
ATOM 1221 C CA . GLY A 1 165 ? 15.133 -14.281 -13.258 1 98.56 165 GLY A CA 1
ATOM 1222 C C . GLY A 1 165 ? 15.945 -15.078 -14.258 1 98.56 165 GLY A C 1
ATOM 1223 O O . GLY A 1 165 ? 17.172 -14.977 -14.281 1 98.56 165 GLY A O 1
ATOM 1224 N N . TRP A 1 166 ? 15.352 -15.844 -15.047 1 98.44 166 TRP A N 1
ATOM 1225 C CA . TRP A 1 166 ? 16.031 -16.719 -16 1 98.44 166 TRP A CA 1
ATOM 1226 C C . TRP A 1 166 ? 16.562 -15.922 -17.188 1 98.44 166 TRP A C 1
ATOM 1228 O O . TRP A 1 166 ? 17.234 -16.484 -18.062 1 98.44 166 TRP A O 1
ATOM 1238 N N . THR A 1 167 ? 16.266 -14.625 -17.219 1 97.88 167 THR A N 1
ATOM 1239 C CA . THR A 1 167 ? 17 -13.758 -18.141 1 97.88 167 THR A CA 1
ATOM 1240 C C . THR A 1 167 ? 18.5 -13.805 -17.859 1 97.88 167 THR A C 1
ATOM 1242 O O . THR A 1 167 ? 19.297 -13.484 -18.734 1 97.88 167 THR A O 1
ATOM 1245 N N . HIS A 1 168 ? 18.859 -14.211 -16.688 1 97.69 168 HIS A N 1
ATOM 1246 C CA . HIS A 1 168 ? 20.25 -14.344 -16.266 1 97.69 168 HIS A CA 1
ATOM 1247 C C . HIS A 1 168 ? 20.719 -15.789 -16.391 1 97.69 168 HIS A C 1
ATOM 1249 O O . HIS A 1 168 ? 21.688 -16.188 -15.742 1 97.69 168 HIS A O 1
ATOM 1255 N N . ALA A 1 169 ? 20.109 -16.578 -17.219 1 97.12 169 ALA A N 1
ATOM 1256 C CA . ALA A 1 169 ? 20.344 -18.016 -17.281 1 97.12 169 ALA A CA 1
ATOM 1257 C C . ALA A 1 169 ? 21.812 -18.312 -17.578 1 97.12 169 ALA A C 1
ATOM 1259 O O . ALA A 1 169 ? 22.359 -19.297 -17.062 1 97.12 169 ALA A O 1
ATOM 1260 N N . GLU A 1 170 ? 22.422 -17.547 -18.375 1 96.56 170 GLU A N 1
ATOM 1261 C CA . GLU A 1 170 ? 23.797 -17.797 -18.781 1 96.56 170 GLU A CA 1
ATOM 1262 C C . GLU A 1 170 ? 24.734 -17.781 -17.578 1 96.56 170 GLU A C 1
ATOM 1264 O O . GLU A 1 170 ? 25.797 -18.422 -17.609 1 96.56 170 GLU A O 1
ATOM 1269 N N . ARG A 1 171 ? 24.344 -17.109 -16.531 1 97.44 171 ARG A N 1
ATOM 1270 C CA . ARG A 1 171 ? 25.188 -16.984 -15.344 1 97.44 171 ARG A CA 1
ATOM 1271 C C . ARG A 1 171 ? 24.797 -18.031 -14.297 1 97.44 171 ARG A C 1
ATOM 1273 O O . ARG A 1 171 ? 25.438 -18.125 -13.25 1 97.44 171 ARG A O 1
ATOM 1280 N N . MET A 1 172 ? 23.766 -18.734 -14.5 1 97.19 172 MET A N 1
ATOM 1281 C CA . MET A 1 172 ? 23.234 -19.672 -13.508 1 97.19 172 MET A CA 1
ATOM 1282 C C . MET A 1 172 ? 23.812 -21.078 -13.727 1 97.19 172 MET A C 1
ATOM 1284 O O . MET A 1 172 ? 23.781 -21.594 -14.844 1 97.19 172 MET A O 1
ATOM 1288 N N . PRO A 1 173 ? 24.344 -21.703 -12.641 1 95.31 173 PRO A N 1
ATOM 1289 C CA . PRO A 1 173 ? 24.938 -23.031 -12.773 1 95.31 173 PRO A CA 1
ATOM 1290 C C . PRO A 1 173 ? 23.891 -24.156 -12.781 1 95.31 173 PRO A C 1
ATOM 1292 O O . PRO A 1 173 ? 24.094 -25.203 -12.164 1 95.31 173 PRO A O 1
ATOM 1295 N N . VAL A 1 174 ? 22.719 -23.859 -13.148 1 92.62 174 VAL A N 1
ATOM 1296 C CA . VAL A 1 174 ? 21.625 -24.812 -13.25 1 92.62 174 VAL A CA 1
ATOM 1297 C C . VAL A 1 174 ? 21.125 -24.875 -14.688 1 92.62 174 VAL A C 1
ATOM 1299 O O . VAL A 1 174 ? 21.016 -23.844 -15.359 1 92.62 174 VAL A O 1
ATOM 1302 N N . ALA A 1 175 ? 20.938 -26.094 -15.203 1 89.12 175 ALA A N 1
ATOM 1303 C CA . ALA A 1 175 ? 20.438 -26.266 -16.562 1 89.12 175 ALA A CA 1
ATOM 1304 C C . ALA A 1 175 ? 19.078 -26.953 -16.562 1 89.12 175 ALA A C 1
ATOM 1306 O O . ALA A 1 175 ? 18.984 -28.188 -16.578 1 89.12 175 ALA A O 1
ATOM 1307 N N . PRO A 1 176 ? 18.062 -26.172 -16.594 1 92.88 176 PRO A N 1
ATOM 1308 C CA . PRO A 1 176 ? 16.734 -26.781 -16.672 1 92.88 176 PRO A CA 1
ATOM 1309 C C . PRO A 1 176 ? 16.453 -27.422 -18.031 1 92.88 176 PRO A C 1
ATOM 1311 O O . PRO A 1 176 ? 17.141 -27.125 -19.016 1 92.88 176 PRO A O 1
ATOM 1314 N N . THR A 1 177 ? 15.531 -28.359 -18.031 1 94 177 THR A N 1
ATOM 1315 C CA . THR A 1 177 ? 15.141 -29 -19.281 1 94 177 THR A CA 1
ATOM 1316 C C . THR A 1 177 ? 14.531 -27.984 -20.25 1 94 177 THR A C 1
ATOM 1318 O O . THR A 1 177 ? 14.711 -28.078 -21.453 1 94 177 THR A O 1
ATOM 1321 N N . ALA A 1 178 ? 13.828 -27.078 -19.766 1 96.19 178 ALA A N 1
ATOM 1322 C CA . ALA A 1 178 ? 13.234 -25.953 -20.469 1 96.19 178 ALA A CA 1
ATOM 1323 C C . ALA A 1 178 ? 13.023 -24.766 -19.531 1 96.19 178 ALA A C 1
ATOM 1325 O O . ALA A 1 178 ? 13.109 -24.906 -18.312 1 96.19 178 ALA A O 1
ATOM 1326 N N . ARG A 1 179 ? 12.844 -23.625 -20.125 1 97.56 179 ARG A N 1
ATOM 1327 C CA . ARG A 1 179 ? 12.609 -22.438 -19.297 1 97.56 179 ARG A CA 1
ATOM 1328 C C . ARG A 1 179 ? 11.719 -21.438 -20.016 1 97.56 179 ARG A C 1
ATOM 1330 O O . ARG A 1 179 ? 11.586 -21.484 -21.25 1 97.56 179 ARG A O 1
ATOM 1337 N N . ASP A 1 180 ? 11.086 -20.609 -19.344 1 98.38 180 ASP A N 1
ATOM 1338 C CA . ASP A 1 180 ? 10.297 -19.469 -19.812 1 98.38 180 ASP A CA 1
ATOM 1339 C C . ASP A 1 180 ? 10.547 -18.219 -18.969 1 98.38 180 ASP A C 1
ATOM 1341 O O . ASP A 1 180 ? 9.945 -18.047 -17.922 1 98.38 180 ASP A O 1
ATOM 1345 N N . ALA A 1 181 ? 11.359 -17.359 -19.531 1 98.19 181 ALA A N 1
ATOM 1346 C CA . ALA A 1 181 ? 11.789 -16.156 -18.797 1 98.19 181 ALA A CA 1
ATOM 1347 C C . ALA A 1 181 ? 10.719 -15.07 -18.844 1 98.19 181 ALA A C 1
ATOM 1349 O O . ALA A 1 181 ? 10.836 -14.047 -18.172 1 98.19 181 ALA A O 1
ATOM 1350 N N . ASP A 1 182 ? 9.617 -15.273 -19.594 1 97.94 182 ASP A N 1
ATOM 1351 C CA . ASP A 1 182 ? 8.57 -14.273 -19.75 1 97.94 182 ASP A CA 1
ATOM 1352 C C . ASP A 1 182 ? 7.387 -14.562 -18.828 1 97.94 182 ASP A C 1
ATOM 1354 O O . ASP A 1 182 ? 6.457 -13.766 -18.734 1 97.94 182 ASP A O 1
ATOM 1358 N N . LEU A 1 183 ? 7.457 -15.664 -18.172 1 98.38 183 LEU A N 1
ATOM 1359 C CA . LEU A 1 183 ? 6.352 -16.047 -17.297 1 98.38 183 LEU A CA 1
ATOM 1360 C C . LEU A 1 183 ? 6.273 -15.133 -16.078 1 98.38 183 LEU A C 1
ATOM 1362 O O . LEU A 1 183 ? 7.289 -14.875 -15.43 1 98.38 183 LEU A O 1
ATOM 1366 N N . LEU A 1 184 ? 5.098 -14.602 -15.828 1 98.75 184 LEU A N 1
ATOM 1367 C CA . LEU A 1 184 ? 4.836 -13.75 -14.672 1 98.75 184 LEU A CA 1
ATOM 1368 C C . LEU A 1 184 ? 3.771 -14.367 -13.773 1 98.75 184 LEU A C 1
ATOM 1370 O O . LEU A 1 184 ? 2.951 -15.172 -14.227 1 98.75 184 LEU A O 1
ATOM 1374 N N . PRO A 1 185 ? 3.811 -14.094 -12.453 1 98.69 185 PRO A N 1
ATOM 1375 C CA . PRO A 1 185 ? 2.746 -14.562 -11.562 1 98.69 185 PRO A CA 1
ATOM 1376 C C . PRO A 1 185 ? 1.352 -14.203 -12.07 1 98.69 185 PRO A C 1
ATOM 1378 O O . PRO A 1 185 ? 1.173 -13.156 -12.703 1 98.69 185 PRO A O 1
ATOM 1381 N N . ASP A 1 186 ? 0.418 -15.047 -11.859 1 98.75 186 ASP A N 1
ATOM 1382 C CA . ASP A 1 186 ? -0.973 -14.859 -12.258 1 98.75 186 ASP A CA 1
ATOM 1383 C C . ASP A 1 186 ? -1.925 -15.188 -11.109 1 98.75 186 ASP A C 1
ATOM 1385 O O . ASP A 1 186 ? -1.737 -16.188 -10.406 1 98.75 186 ASP A O 1
ATOM 1389 N N . ALA A 1 187 ? -2.957 -14.383 -11.008 1 98.88 187 ALA A N 1
ATOM 1390 C CA . ALA A 1 187 ? -3.893 -14.516 -9.891 1 98.88 187 ALA A CA 1
ATOM 1391 C C . ALA A 1 187 ? -4.676 -15.82 -9.992 1 98.88 187 ALA A C 1
ATOM 1393 O O . ALA A 1 187 ? -5.172 -16.328 -8.984 1 98.88 187 ALA A O 1
ATOM 1394 N N . LEU A 1 188 ? -4.836 -16.359 -11.18 1 98.75 188 LEU A N 1
ATOM 1395 C CA . LEU A 1 188 ? -5.484 -17.672 -11.305 1 98.75 188 LEU A CA 1
ATOM 1396 C C . LEU A 1 188 ? -4.715 -18.734 -10.523 1 98.75 188 LEU A C 1
ATOM 1398 O O . LEU A 1 188 ? -5.32 -19.578 -9.852 1 98.75 188 LEU A O 1
ATOM 1402 N N . ASP A 1 189 ? -3.443 -18.688 -10.633 1 98.88 189 ASP A N 1
ATOM 1403 C CA . ASP A 1 189 ? -2.602 -19.625 -9.898 1 98.88 189 ASP A CA 1
ATOM 1404 C C . ASP A 1 189 ? -2.58 -19.297 -8.406 1 98.88 189 ASP A C 1
ATOM 1406 O O . ASP A 1 189 ? -2.482 -20.203 -7.566 1 98.88 189 ASP A O 1
ATOM 1410 N N . LEU A 1 190 ? -2.648 -18.016 -8.133 1 98.88 190 LEU A N 1
ATOM 1411 C CA . LEU A 1 190 ? -2.805 -17.578 -6.75 1 98.88 190 LEU A CA 1
ATOM 1412 C C . LEU A 1 190 ? -4.066 -18.172 -6.129 1 98.88 190 LEU A C 1
ATOM 1414 O O . LEU A 1 190 ? -4.039 -18.625 -4.988 1 98.88 190 LEU A O 1
ATOM 1418 N N . LEU A 1 191 ? -5.102 -18.188 -6.855 1 98.62 191 LEU A N 1
ATOM 1419 C CA . LEU A 1 191 ? -6.348 -18.766 -6.379 1 98.62 191 LEU A CA 1
ATOM 1420 C C . LEU A 1 191 ? -6.164 -20.25 -6.062 1 98.62 191 LEU A C 1
ATOM 1422 O O . LEU A 1 191 ? -6.672 -20.734 -5.051 1 98.62 191 LEU A O 1
ATOM 1426 N N . SER A 1 192 ? -5.523 -20.906 -6.992 1 98.25 192 SER A N 1
ATOM 1427 C CA . SER A 1 192 ? -5.281 -22.328 -6.793 1 98.25 192 SER A CA 1
ATOM 1428 C C . SER A 1 192 ? -4.52 -22.594 -5.496 1 98.25 192 SER A C 1
ATOM 1430 O O . SER A 1 192 ? -4.953 -23.391 -4.66 1 98.25 192 SER A O 1
ATOM 1432 N N . LEU A 1 193 ? -3.432 -21.906 -5.344 1 98.81 193 LEU A N 1
ATOM 1433 C CA . LEU A 1 193 ? -2.605 -22.078 -4.152 1 98.81 193 LEU A CA 1
ATOM 1434 C C . LEU A 1 193 ? -3.359 -21.641 -2.9 1 98.81 193 LEU A C 1
ATOM 1436 O O . LEU A 1 193 ? -3.234 -22.266 -1.847 1 98.81 193 LEU A O 1
ATOM 1440 N N . ALA A 1 194 ? -4.129 -20.562 -3.027 1 98.69 194 ALA A N 1
ATOM 1441 C CA . ALA A 1 194 ? -4.934 -20.078 -1.914 1 98.69 194 ALA A CA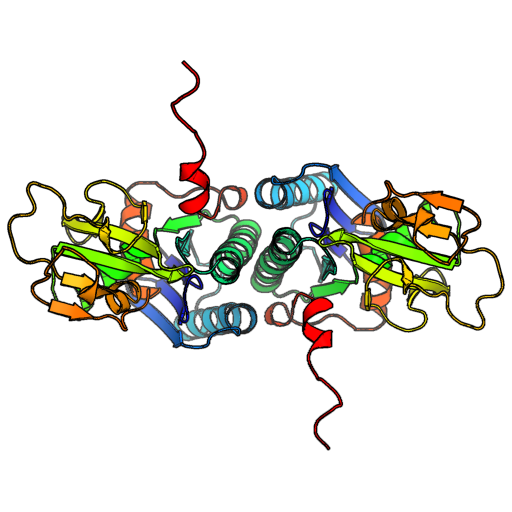 1
ATOM 1442 C C . ALA A 1 194 ? -5.961 -21.109 -1.473 1 98.69 194 ALA A C 1
ATOM 1444 O O . ALA A 1 194 ? -6.281 -21.219 -0.286 1 98.69 194 ALA A O 1
ATOM 1445 N N . GLY A 1 195 ? -6.512 -21.844 -2.447 1 98 195 GLY A N 1
ATOM 1446 C CA . GLY A 1 195 ? -7.43 -22.922 -2.105 1 98 195 GLY A CA 1
ATOM 1447 C C . GLY A 1 195 ? -6.828 -23.938 -1.163 1 98 195 GLY A C 1
ATOM 1448 O O . GLY A 1 195 ? -7.469 -24.344 -0.191 1 98 195 GLY A O 1
ATOM 1449 N N . PHE A 1 196 ? -5.641 -24.375 -1.426 1 98.25 196 PHE A N 1
ATOM 1450 C CA . PHE A 1 196 ? -4.945 -25.312 -0.557 1 98.25 196 PHE A CA 1
ATOM 1451 C C . PHE A 1 196 ? -4.723 -24.719 0.827 1 98.25 196 PHE A C 1
ATOM 1453 O O . PHE A 1 196 ? -5.004 -25.359 1.84 1 98.25 196 PHE A O 1
ATOM 1460 N N . ALA A 1 197 ? -4.234 -23.469 0.834 1 98.38 197 ALA A N 1
ATOM 1461 C CA . ALA A 1 197 ? -3.984 -22.781 2.1 1 98.38 197 ALA A CA 1
ATOM 1462 C C . ALA A 1 197 ? -5.27 -22.641 2.912 1 98.38 197 ALA A C 1
ATOM 1464 O O . ALA A 1 197 ? -5.258 -22.812 4.133 1 98.38 197 ALA A O 1
ATOM 1465 N N . TRP A 1 198 ? -6.348 -22.328 2.248 1 98.06 198 TRP A N 1
ATOM 1466 C CA . TRP A 1 198 ? -7.652 -22.156 2.881 1 98.06 198 TRP A CA 1
ATOM 1467 C C . TRP A 1 198 ? -8.094 -23.453 3.561 1 98.06 198 TRP A C 1
ATOM 1469 O O . TRP A 1 198 ? -8.531 -23.438 4.715 1 98.06 198 TRP A O 1
ATOM 1479 N N . ARG A 1 199 ? -7.906 -24.531 2.887 1 97.06 199 ARG A N 1
ATOM 1480 C CA . ARG A 1 199 ? -8.305 -25.828 3.416 1 97.06 199 ARG A CA 1
ATOM 1481 C C . ARG A 1 199 ? -7.453 -26.203 4.625 1 97.06 199 ARG A C 1
ATOM 1483 O O . ARG A 1 199 ? -7.93 -26.891 5.539 1 97.06 199 ARG A O 1
ATOM 1490 N N . ARG A 1 200 ? -6.246 -25.766 4.641 1 97.56 200 ARG A N 1
ATOM 1491 C CA . ARG A 1 200 ? -5.336 -26.062 5.742 1 97.56 200 ARG A CA 1
ATOM 1492 C C . ARG A 1 200 ? -5.539 -25.094 6.898 1 97.56 200 ARG A C 1
ATOM 1494 O O . ARG A 1 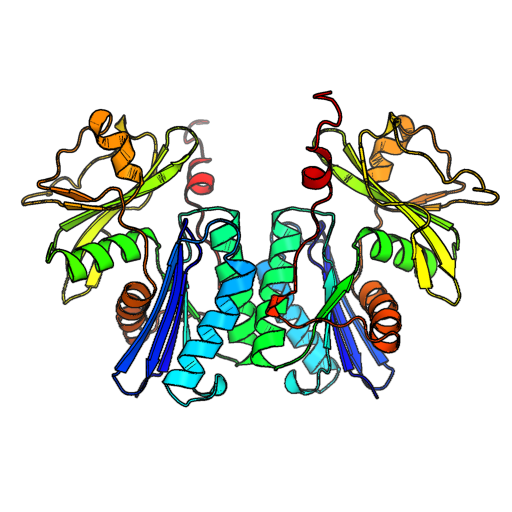200 ? -4.82 -25.156 7.902 1 97.56 200 ARG A O 1
ATOM 1501 N N . GLY A 1 201 ? -6.434 -24.078 6.77 1 97.88 201 GLY A N 1
ATOM 1502 C CA . GLY A 1 201 ? -6.691 -23.109 7.82 1 97.88 201 GLY A CA 1
ATOM 1503 C C . GLY A 1 201 ? -5.57 -22.109 7.996 1 97.88 201 GLY A C 1
ATOM 1504 O O . GLY A 1 201 ? -5.277 -21.688 9.117 1 97.88 201 GLY A O 1
ATOM 1505 N N . GLU A 1 202 ? -4.93 -21.656 6.922 1 98.06 202 GLU A N 1
ATOM 1506 C CA . GLU A 1 202 ? -3.74 -20.812 7.012 1 98.06 202 GLU A CA 1
ATOM 1507 C C . GLU A 1 202 ? -4.094 -19.344 6.836 1 98.06 202 GLU A C 1
ATOM 1509 O O . GLU A 1 202 ? -3.207 -18.5 6.719 1 98.06 202 GLU A O 1
ATOM 1514 N N . ALA A 1 203 ? -5.355 -19.016 6.801 1 98.62 203 ALA A N 1
ATOM 1515 C CA . ALA A 1 203 ? -5.773 -17.609 6.676 1 98.62 203 ALA A CA 1
ATOM 1516 C C . ALA A 1 203 ? -5.402 -16.812 7.922 1 98.62 203 ALA A C 1
ATOM 1518 O O . ALA A 1 203 ? -5.406 -17.359 9.031 1 98.62 203 ALA A O 1
ATOM 1519 N N . VAL A 1 204 ? -5.07 -15.578 7.785 1 98.38 204 VAL A N 1
ATOM 1520 C CA . VAL A 1 204 ? -4.723 -14.695 8.891 1 98.38 204 VAL A CA 1
ATOM 1521 C C . VAL A 1 204 ? -5.594 -13.438 8.852 1 98.38 204 VAL A C 1
ATOM 1523 O O . VAL A 1 204 ? -6.223 -13.148 7.828 1 98.38 204 VAL A O 1
ATOM 1526 N N . PRO A 1 205 ? -5.672 -12.719 9.945 1 97.88 205 PRO A N 1
ATOM 1527 C CA . PRO A 1 205 ? -6.434 -11.461 9.961 1 97.88 205 PRO A CA 1
ATOM 1528 C C . PRO A 1 205 ? -5.852 -10.406 9.023 1 97.88 205 PRO A C 1
ATOM 1530 O O . PRO A 1 205 ? -4.664 -10.461 8.688 1 97.88 205 PRO A O 1
ATOM 1533 N N . ALA A 1 206 ? -6.676 -9.453 8.641 1 97.56 206 ALA A N 1
ATOM 1534 C CA . ALA A 1 206 ? -6.332 -8.406 7.676 1 97.56 206 ALA A CA 1
ATOM 1535 C C . ALA A 1 206 ? -5.082 -7.652 8.117 1 97.56 206 ALA A C 1
ATOM 1537 O O . ALA A 1 206 ? -4.215 -7.344 7.289 1 97.56 206 ALA A O 1
ATOM 1538 N N . GLU A 1 207 ? -4.926 -7.359 9.383 1 94.44 207 GLU A N 1
ATOM 1539 C CA . GLU A 1 207 ? -3.826 -6.543 9.883 1 94.44 207 GLU A CA 1
ATOM 1540 C C . GLU A 1 207 ? -2.51 -7.316 9.875 1 94.44 207 GLU A C 1
ATOM 1542 O O . GLU A 1 207 ? -1.438 -6.734 10.047 1 94.44 207 GLU A O 1
ATOM 1547 N N . GLN A 1 208 ? -2.596 -8.617 9.656 1 95.31 208 GLN A N 1
ATOM 1548 C CA . GLN A 1 208 ? -1.397 -9.453 9.625 1 95.31 208 GLN A CA 1
ATOM 1549 C C . GLN A 1 208 ? -0.947 -9.703 8.188 1 95.31 208 GLN A C 1
ATOM 1551 O O . GLN A 1 208 ? 0.024 -10.43 7.957 1 95.31 208 GLN A O 1
ATOM 1556 N N . ALA A 1 209 ? -1.71 -9.164 7.227 1 95.69 209 ALA A N 1
ATOM 1557 C CA . ALA A 1 209 ? -1.204 -9.188 5.855 1 95.69 209 ALA A CA 1
ATOM 1558 C C . ALA A 1 209 ? 0.106 -8.406 5.742 1 95.69 209 ALA A C 1
ATOM 1560 O O . ALA A 1 209 ? 0.136 -7.195 5.953 1 95.69 209 ALA A O 1
ATOM 1561 N N . GLN A 1 210 ? 1.172 -9.117 5.504 1 93.12 210 GLN A N 1
ATOM 1562 C CA . GLN A 1 210 ? 2.486 -8.492 5.43 1 93.12 210 GLN A CA 1
ATOM 1563 C C . GLN A 1 210 ? 3.268 -8.984 4.215 1 93.12 210 GLN A C 1
ATOM 1565 O O . GLN A 1 210 ? 3.18 -10.156 3.85 1 93.12 210 GLN A O 1
ATOM 1570 N N . PRO A 1 211 ? 4.02 -7.996 3.67 1 94.38 211 PRO A N 1
ATOM 1571 C CA . PRO A 1 211 ? 4.926 -8.461 2.621 1 94.38 211 PRO A CA 1
ATOM 1572 C C . PRO A 1 211 ? 6.086 -9.297 3.17 1 94.38 211 PRO A C 1
ATOM 1574 O O . PRO A 1 211 ? 6.383 -9.234 4.367 1 94.38 211 PRO A O 1
ATOM 1577 N N . VAL A 1 212 ? 6.629 -10.125 2.34 1 92.75 212 VAL A N 1
ATOM 1578 C CA . VAL A 1 212 ? 7.859 -10.836 2.66 1 92.75 212 VAL A CA 1
ATOM 1579 C C . VAL A 1 212 ? 9.016 -10.273 1.833 1 92.75 212 VAL A C 1
ATOM 1581 O O . VAL A 1 212 ? 8.961 -10.281 0.601 1 92.75 212 VAL A O 1
ATOM 1584 N N . TYR A 1 213 ? 9.992 -9.789 2.564 1 90.69 213 TYR A N 1
ATOM 1585 C CA . TYR A 1 213 ? 11.195 -9.281 1.93 1 90.69 213 TYR A CA 1
ATOM 1586 C C . TYR A 1 213 ? 12.375 -10.227 2.146 1 90.69 213 TYR A C 1
ATOM 1588 O O . TYR A 1 213 ? 12.844 -10.391 3.273 1 90.69 213 TYR A O 1
ATOM 1596 N N . LEU A 1 214 ? 12.836 -10.742 1.122 1 92.19 214 LEU A N 1
ATOM 1597 C CA . LEU A 1 214 ? 13.906 -11.734 1.219 1 92.19 214 LEU A CA 1
ATOM 1598 C C . LEU A 1 214 ? 15.25 -11.055 1.428 1 92.19 214 LEU A C 1
ATOM 1600 O O . LEU A 1 214 ? 16.188 -11.664 1.952 1 92.19 214 LEU A O 1
ATOM 1604 N N . ARG A 1 215 ? 15.422 -9.844 1.003 1 83.44 215 ARG A N 1
ATOM 1605 C CA . ARG A 1 215 ? 16.672 -9.125 1.155 1 83.44 215 ARG A CA 1
ATOM 1606 C C . ARG A 1 215 ? 16.938 -8.781 2.619 1 83.44 215 ARG A C 1
ATOM 1608 O O . ARG A 1 215 ? 18.094 -8.75 3.055 1 83.44 215 ARG A O 1
ATOM 1615 N N . ASP A 1 216 ? 16.094 -8.461 3.406 1 68.19 216 ASP A N 1
ATOM 1616 C CA . ASP A 1 216 ? 16.266 -8.078 4.805 1 68.19 216 ASP A CA 1
ATOM 1617 C C . ASP A 1 216 ? 16.641 -9.281 5.66 1 68.19 216 ASP A C 1
ATOM 1619 O O . ASP A 1 216 ? 17.219 -9.125 6.742 1 68.19 216 ASP A O 1
ATOM 1623 N N . LYS A 1 217 ? 16.359 -10.398 5.254 1 57.88 217 LYS A N 1
ATOM 1624 C CA . LYS A 1 217 ? 16.719 -11.594 6.012 1 57.88 217 LYS A CA 1
ATOM 1625 C C . LYS A 1 217 ? 18.203 -11.875 5.91 1 57.88 217 LYS A C 1
ATOM 1627 O O . LYS A 1 217 ? 18.75 -12.672 6.684 1 57.88 217 LYS A O 1
ATOM 1632 N N . VAL A 1 218 ? 19.031 -11.227 5.117 1 41.91 218 VAL A N 1
ATOM 1633 C CA . VAL A 1 218 ? 20.438 -11.562 4.938 1 41.91 218 VAL A CA 1
ATOM 1634 C C . VAL A 1 218 ? 21.281 -10.773 5.938 1 41.91 218 VAL A C 1
ATOM 1636 O O . VAL A 1 218 ? 22.516 -10.844 5.914 1 41.91 218 VAL A O 1
ATOM 1639 N N . ALA A 1 219 ? 20.875 -9.922 6.91 1 41.34 219 ALA A N 1
ATOM 1640 C CA . ALA A 1 219 ? 21.828 -9.125 7.672 1 41.34 219 ALA A CA 1
ATOM 1641 C C . ALA A 1 219 ? 22.734 -10.016 8.516 1 41.34 219 ALA A C 1
ATOM 1643 O O . ALA A 1 219 ? 23.688 -9.539 9.125 1 41.34 219 ALA A O 1
ATOM 1644 N N . THR A 1 220 ? 22.156 -11.055 9.297 1 40.66 220 THR A N 1
ATOM 1645 C CA . THR A 1 220 ? 22.969 -11.203 10.5 1 40.66 220 THR A CA 1
ATOM 1646 C C . THR A 1 220 ? 24.344 -11.789 10.156 1 40.66 220 THR A C 1
ATOM 1648 O O . THR A 1 220 ? 24.438 -12.906 9.641 1 40.66 220 THR A O 1
ATOM 1651 N N . PRO A 1 221 ? 25.328 -10.945 10.039 1 35.22 221 PRO A N 1
ATOM 1652 C CA . PRO A 1 221 ? 26.656 -11.539 10 1 35.22 221 PRO A CA 1
ATOM 1653 C C . PRO A 1 221 ? 26.906 -12.523 11.141 1 35.22 221 PRO A C 1
ATOM 1655 O O . PRO A 1 221 ? 26.406 -12.328 12.25 1 35.22 221 PRO A O 1
ATOM 1658 N N . LYS A 1 222 ? 27.141 -13.758 10.875 1 37.72 222 LYS A N 1
ATOM 1659 C CA . LYS A 1 222 ? 27.562 -14.773 11.836 1 37.72 222 LYS A CA 1
ATOM 1660 C C . LYS A 1 222 ? 28.766 -14.297 12.648 1 37.72 222 LYS A C 1
ATOM 1662 O O . LYS A 1 222 ? 29.234 -15.008 13.531 1 37.72 222 LYS A O 1
ATOM 1667 N N . GLY A 1 223 ? 29.516 -13.117 12.219 1 29.91 223 GLY A N 1
ATOM 1668 C CA . GLY A 1 223 ? 30.906 -13.258 12.625 1 29.91 223 GLY A CA 1
ATOM 1669 C C . GLY A 1 223 ? 31.125 -12.969 14.102 1 29.91 223 GLY A C 1
ATOM 1670 O O . GLY A 1 223 ? 32.188 -13.258 14.641 1 29.91 223 GLY A O 1
ATOM 1671 N N . VAL A 1 224 ? 30.703 -11.969 14.891 1 29.25 224 VAL A N 1
ATOM 1672 C CA . VAL A 1 224 ? 31.688 -11.602 15.914 1 29.25 224 VAL A CA 1
ATOM 1673 C C . VAL A 1 224 ? 31.594 -12.578 17.094 1 29.25 224 VAL A C 1
ATOM 1675 O O . VAL A 1 224 ? 30.578 -12.617 17.781 1 29.25 224 VAL A O 1
ATOM 1678 N N . ARG A 1 225 ? 32.156 -13.859 16.891 1 23.52 225 ARG A N 1
ATOM 1679 C CA . ARG A 1 225 ? 32.688 -14.461 18.109 1 23.52 225 ARG A CA 1
ATOM 1680 C C . ARG A 1 225 ? 33.812 -13.602 18.703 1 23.52 225 ARG A C 1
ATOM 1682 O O . ARG A 1 225 ? 34.656 -13.102 17.984 1 23.52 225 ARG A O 1
ATOM 1689 N N . MET B 1 1 ? -25.344 14.18 9.742 1 87.56 1 MET B N 1
ATOM 1690 C CA . MET B 1 1 ? -24.031 14.828 9.828 1 87.56 1 MET B CA 1
ATOM 1691 C C . MET B 1 1 ? -22.953 13.945 9.234 1 87.56 1 MET B C 1
ATOM 1693 O O . MET B 1 1 ? -23.047 12.711 9.281 1 87.56 1 MET B O 1
ATOM 1697 N N . THR B 1 2 ? -21.953 14.555 8.594 1 94.38 2 THR B N 1
ATOM 1698 C CA . THR B 1 2 ? -20.953 13.844 7.793 1 94.38 2 THR B CA 1
ATOM 1699 C C . THR B 1 2 ? -20.016 13.047 8.688 1 94.38 2 THR B C 1
ATOM 1701 O O . THR B 1 2 ? -19.578 13.531 9.734 1 94.38 2 THR B O 1
ATOM 1704 N N . THR B 1 3 ? -19.828 11.75 8.422 1 98.5 3 THR B N 1
ATOM 1705 C CA . THR B 1 3 ? -18.844 10.906 9.094 1 98.5 3 THR B CA 1
ATOM 1706 C C . THR B 1 3 ? -17.609 10.695 8.211 1 98.5 3 THR B C 1
ATOM 1708 O O . THR B 1 3 ? -17.719 10.156 7.109 1 98.5 3 THR B O 1
ATOM 1711 N N . LEU B 1 4 ? -16.484 11.172 8.695 1 98.81 4 LEU B N 1
ATOM 1712 C CA . LEU B 1 4 ? -15.234 11.086 7.949 1 98.81 4 LEU B CA 1
ATOM 1713 C C . LEU B 1 4 ? -14.195 10.266 8.719 1 98.81 4 LEU B C 1
ATOM 1715 O O . LEU B 1 4 ? -14.078 10.406 9.938 1 98.81 4 LEU B O 1
ATOM 1719 N N . LEU B 1 5 ? -13.562 9.375 8.062 1 98.94 5 LEU B N 1
ATOM 1720 C CA . LEU B 1 5 ? -12.398 8.664 8.578 1 98.94 5 LEU B CA 1
ATOM 1721 C C . LEU B 1 5 ? -11.109 9.203 7.949 1 98.94 5 LEU B C 1
ATOM 1723 O O . LEU B 1 5 ? -11.086 9.547 6.766 1 98.94 5 LEU B O 1
ATOM 1727 N N . ALA B 1 6 ? -10.086 9.336 8.727 1 98.94 6 ALA B N 1
ATOM 1728 C CA . ALA B 1 6 ? -8.812 9.859 8.227 1 98.94 6 ALA B CA 1
ATOM 1729 C C . ALA B 1 6 ? -7.645 9 8.703 1 98.94 6 ALA B C 1
ATOM 1731 O O . ALA B 1 6 ? -7.629 8.539 9.852 1 98.94 6 ALA B O 1
ATOM 1732 N N . LEU B 1 7 ? -6.68 8.719 7.805 1 98.56 7 LEU B N 1
ATOM 1733 C CA . LEU B 1 7 ? -5.5 7.938 8.156 1 98.56 7 LEU B CA 1
ATOM 1734 C C . LEU B 1 7 ? -4.242 8.555 7.559 1 98.56 7 LEU B C 1
ATOM 1736 O O . LEU B 1 7 ? -4.258 9.031 6.422 1 98.56 7 LEU B O 1
ATOM 1740 N N . ASP B 1 8 ? -3.191 8.57 8.289 1 98.81 8 ASP B N 1
ATOM 1741 C CA . ASP B 1 8 ? -1.897 9.055 7.82 1 98.81 8 ASP B CA 1
ATOM 1742 C C . ASP B 1 8 ? -0.761 8.18 8.344 1 98.81 8 ASP B C 1
ATOM 1744 O O . ASP B 1 8 ? -0.705 7.871 9.531 1 98.81 8 ASP B O 1
ATOM 1748 N N . THR B 1 9 ? 0.084 7.738 7.426 1 98.25 9 THR B N 1
ATOM 1749 C CA . THR B 1 9 ? 1.235 6.906 7.754 1 98.25 9 THR B CA 1
ATOM 1750 C C . THR B 1 9 ? 2.488 7.406 7.043 1 98.25 9 THR B C 1
ATOM 1752 O O . THR B 1 9 ? 3.4 6.629 6.758 1 98.25 9 THR B O 1
ATOM 1755 N N . ALA B 1 10 ? 2.529 8.672 6.672 1 97.25 10 ALA B N 1
ATOM 1756 C CA . ALA B 1 10 ? 3.529 9.18 5.738 1 97.25 10 ALA B CA 1
ATOM 1757 C C . ALA B 1 10 ? 4.855 9.445 6.445 1 97.25 10 ALA B C 1
ATOM 1759 O O . ALA B 1 10 ? 5.887 9.625 5.793 1 97.25 10 ALA B O 1
ATOM 1760 N N . THR B 1 11 ? 4.867 9.547 7.766 1 97.31 11 THR B N 1
ATOM 1761 C CA . THR B 1 11 ? 6.062 9.875 8.531 1 97.31 11 THR B CA 1
ATOM 1762 C C . THR B 1 11 ? 6.297 8.852 9.641 1 97.31 11 THR B C 1
ATOM 1764 O O . THR B 1 11 ? 5.855 7.707 9.531 1 97.31 11 THR B O 1
ATOM 1767 N N . GLU B 1 12 ? 7.027 9.195 10.672 1 97.06 12 GLU B N 1
ATOM 1768 C CA . GLU B 1 12 ? 7.297 8.289 11.781 1 97.06 12 GLU B CA 1
ATOM 1769 C C . GLU B 1 12 ? 6.031 8.016 12.594 1 97.06 12 GLU B C 1
ATOM 1771 O O . GLU B 1 12 ? 5.973 7.051 13.359 1 97.06 12 GLU B O 1
ATOM 1776 N N . ALA B 1 13 ? 5.105 8.797 12.398 1 98 13 ALA B N 1
ATOM 1777 C CA . ALA B 1 13 ? 3.859 8.656 13.148 1 98 13 ALA B CA 1
ATOM 1778 C C . ALA B 1 13 ? 2.818 7.887 12.344 1 98 13 ALA B C 1
ATOM 1780 O O . ALA B 1 13 ? 2.775 7.988 11.117 1 98 13 ALA B O 1
ATOM 1781 N N . CYS B 1 14 ? 2.09 7.074 12.977 1 98.44 14 CYS B N 1
ATOM 1782 C CA . CYS B 1 14 ? 0.842 6.484 12.5 1 98.44 14 CYS B CA 1
ATOM 1783 C C . CYS B 1 14 ? -0.356 7.098 13.219 1 98.44 14 CYS B C 1
ATOM 1785 O O . CYS B 1 14 ? -0.412 7.098 14.453 1 98.44 14 CYS B O 1
ATOM 1787 N N . SER B 1 15 ? -1.241 7.672 12.469 1 98.81 15 SER B N 1
ATOM 1788 C CA . SER B 1 15 ? -2.395 8.281 13.125 1 98.81 15 SER B CA 1
ATOM 1789 C C . SER B 1 15 ? -3.676 8.023 12.344 1 98.81 15 SER B C 1
ATOM 1791 O O . SER B 1 15 ? -3.645 7.895 11.117 1 98.81 15 SER B O 1
ATOM 1793 N N . VAL B 1 16 ? -4.785 7.867 13.039 1 98.88 16 VAL B N 1
ATOM 1794 C CA . VAL B 1 16 ? -6.133 7.75 12.492 1 98.88 16 VAL B CA 1
ATOM 1795 C C . VAL B 1 16 ? -7.086 8.664 13.266 1 98.88 16 VAL B C 1
ATOM 1797 O O . VAL B 1 16 ? -6.855 8.961 14.438 1 98.88 16 VAL B O 1
ATOM 1800 N N . ALA B 1 17 ? -8.055 9.172 12.641 1 98.94 17 ALA B N 1
ATOM 1801 C CA . ALA B 1 17 ? -9.07 10.008 13.273 1 98.94 17 ALA B CA 1
ATOM 1802 C C . ALA B 1 17 ? -10.445 9.766 12.648 1 98.94 17 ALA B C 1
ATOM 1804 O O . ALA B 1 17 ? -10.539 9.281 11.516 1 98.94 17 ALA B O 1
ATOM 1805 N N . LEU B 1 18 ? -11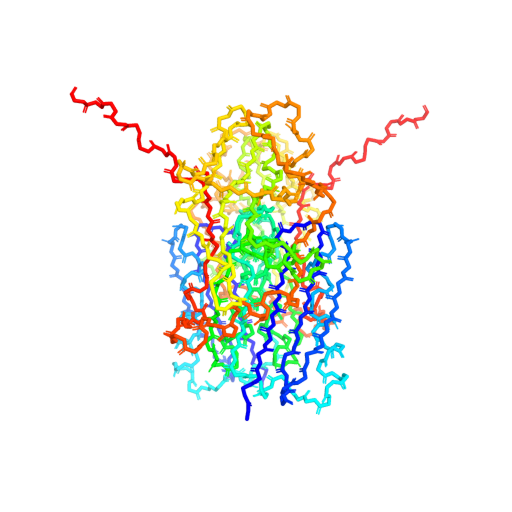.484 10.031 13.383 1 98.88 18 LEU B N 1
ATOM 1806 C CA . LEU B 1 18 ? -12.867 9.805 13 1 98.88 18 LEU B CA 1
ATOM 1807 C C . LEU B 1 18 ? -13.75 10.977 13.406 1 98.88 18 LEU B C 1
ATOM 1809 O O . LEU B 1 18 ? -13.688 11.438 14.555 1 98.88 18 LEU B O 1
ATOM 1813 N N . LEU B 1 19 ? -14.375 11.578 12.484 1 98.69 19 LEU B N 1
ATOM 1814 C CA . LEU B 1 19 ? -15.406 12.57 12.75 1 98.69 19 LEU B CA 1
ATOM 1815 C C . LEU B 1 19 ? -16.797 11.953 12.648 1 98.69 19 LEU B C 1
ATOM 1817 O O . LEU B 1 19 ? -17.156 11.383 11.617 1 98.69 19 LEU B O 1
ATOM 1821 N N . HIS B 1 20 ? -17.531 12.07 13.625 1 97.88 20 HIS B N 1
ATOM 1822 C CA . HIS B 1 20 ? -18.891 11.547 13.648 1 97.88 20 HIS B CA 1
ATOM 1823 C C . HIS B 1 20 ? -19.812 12.422 14.5 1 97.88 20 HIS B C 1
ATOM 1825 O O . HIS B 1 20 ? -19.5 12.695 15.664 1 97.88 20 HIS B O 1
ATOM 1831 N N . GLU B 1 21 ? -20.891 12.891 13.883 1 95.19 21 GLU B N 1
ATOM 1832 C CA . GLU B 1 21 ? -21.875 13.719 14.57 1 95.19 21 GLU B CA 1
ATOM 1833 C C . GLU B 1 21 ? -21.219 14.898 15.266 1 95.19 21 GLU B C 1
ATOM 1835 O O . GLU B 1 21 ? -21.484 15.164 16.438 1 95.19 21 GLU B O 1
ATOM 1840 N N . GLY B 1 22 ? -20.297 15.422 14.625 1 93.56 22 GLY B N 1
ATOM 1841 C CA . GLY B 1 22 ? -19.672 16.641 15.109 1 93.56 22 GLY B CA 1
ATOM 1842 C C . GLY B 1 22 ? -18.562 16.375 16.125 1 93.56 22 GLY B C 1
ATOM 1843 O O . GLY B 1 22 ? -17.875 17.312 16.562 1 93.56 22 GLY B O 1
ATOM 1844 N N . ARG B 1 23 ? -18.328 15.172 16.484 1 96.25 23 ARG B N 1
ATOM 1845 C CA . ARG B 1 23 ? -17.297 14.797 17.438 1 96.25 23 ARG B CA 1
ATOM 1846 C C . ARG B 1 23 ? -16.109 14.141 16.734 1 96.25 23 ARG B C 1
ATOM 1848 O O . ARG B 1 23 ? -16.297 13.289 15.859 1 96.25 23 ARG B O 1
ATOM 1855 N N . ALA B 1 24 ? -14.93 14.602 17.125 1 97.88 24 ALA B N 1
ATOM 1856 C CA . ALA B 1 24 ? -13.711 14.047 16.531 1 97.88 24 ALA B CA 1
ATOM 1857 C C . ALA B 1 24 ? -13.008 13.109 17.516 1 97.88 24 ALA B C 1
ATOM 1859 O O . ALA B 1 24 ? -12.938 13.398 18.719 1 97.88 24 ALA B O 1
ATOM 1860 N N . PHE B 1 25 ? -12.609 11.922 17.047 1 98.19 25 PHE B N 1
ATOM 1861 C CA . PHE B 1 25 ? -11.789 10.945 17.75 1 98.19 25 PHE B CA 1
ATOM 1862 C C . PHE B 1 25 ? -10.438 10.773 17.062 1 98.19 25 PHE B C 1
ATOM 1864 O O . PHE B 1 25 ? -10.344 10.867 15.844 1 98.19 25 PHE B O 1
ATOM 1871 N N . GLY B 1 26 ? -9.391 10.586 17.859 1 98.5 26 GLY B N 1
ATOM 1872 C CA . GLY B 1 26 ? -8.086 10.445 17.234 1 98.5 26 GLY B CA 1
ATOM 1873 C C . GLY B 1 26 ? -7.184 9.453 17.953 1 98.5 26 GLY B C 1
ATOM 1874 O O . GLY B 1 26 ? -7.344 9.211 19.141 1 98.5 26 GLY B O 1
ATOM 1875 N N . ARG B 1 27 ? -6.352 8.758 17.234 1 98.56 27 ARG B N 1
ATOM 1876 C CA . ARG B 1 27 ? -5.223 7.961 17.719 1 98.56 27 ARG B CA 1
ATOM 1877 C C . ARG B 1 27 ? -3.936 8.359 17 1 98.56 27 ARG B C 1
ATOM 1879 O O . ARG B 1 27 ? -3.936 8.57 15.781 1 98.56 27 ARG B O 1
ATOM 1886 N N . HIS B 1 28 ? -2.949 8.578 17.781 1 98.31 28 HIS B N 1
ATOM 1887 C CA . HIS B 1 28 ? -1.64 8.977 17.266 1 98.31 28 HIS B CA 1
ATOM 1888 C C . HIS B 1 28 ? -0.521 8.242 18 1 98.31 28 HIS B C 1
ATOM 1890 O O . HIS B 1 28 ? -0.494 8.219 19.234 1 98.31 28 HIS B O 1
ATOM 1896 N N . ALA B 1 29 ? 0.331 7.594 17.234 1 98 29 ALA B N 1
ATOM 1897 C CA . ALA B 1 29 ? 1.474 6.891 17.812 1 98 29 ALA B CA 1
ATOM 1898 C C . ALA B 1 29 ? 2.709 7.031 16.938 1 98 29 ALA B C 1
ATOM 1900 O O . ALA B 1 29 ? 2.619 6.914 15.711 1 98 29 ALA B O 1
ATOM 1901 N N . VAL B 1 30 ? 3.807 7.367 17.547 1 98 30 VAL B N 1
ATOM 1902 C CA . VAL B 1 30 ? 5.074 7.363 16.828 1 98 30 VAL B CA 1
ATOM 1903 C C . VAL B 1 30 ? 5.688 5.965 16.875 1 98 30 VAL B C 1
ATOM 1905 O O . VAL B 1 30 ? 6.324 5.59 17.859 1 98 30 VAL B O 1
ATOM 1908 N N . ILE B 1 31 ? 5.504 5.199 15.867 1 94.5 31 ILE B N 1
ATOM 1909 C CA . ILE B 1 31 ? 5.863 3.787 15.836 1 94.5 31 ILE B CA 1
ATOM 1910 C C . ILE B 1 31 ? 6.492 3.443 14.484 1 94.5 31 ILE B C 1
ATOM 1912 O O . ILE B 1 31 ? 5.938 2.648 13.727 1 94.5 31 ILE B O 1
ATOM 1916 N N . PRO B 1 32 ? 7.68 3.939 14.258 1 90.94 32 PRO B N 1
ATOM 1917 C CA . PRO B 1 32 ? 8.305 3.68 12.961 1 90.94 32 PRO B CA 1
ATOM 1918 C C . PRO B 1 32 ? 8.344 2.193 12.609 1 90.94 32 PRO B C 1
ATOM 1920 O O . PRO B 1 32 ? 8.602 1.358 13.484 1 90.94 32 PRO B O 1
ATOM 1923 N N . ARG B 1 33 ? 7.93 1.771 11.391 1 88.56 33 ARG B N 1
ATOM 1924 C CA . ARG B 1 33 ? 8.031 0.445 10.789 1 88.56 33 ARG B CA 1
ATOM 1925 C C . ARG B 1 33 ? 6.855 -0.434 11.211 1 88.56 33 ARG B C 1
ATOM 1927 O O . ARG B 1 33 ? 6.75 -1.585 10.781 1 88.56 33 ARG B O 1
ATOM 1934 N N . LEU B 1 34 ? 5.938 0.158 11.977 1 92.44 34 LEU B N 1
ATOM 1935 C CA . LEU B 1 34 ? 4.832 -0.661 12.461 1 92.44 34 LEU B CA 1
ATOM 1936 C C . LEU B 1 34 ? 3.5 -0.139 11.938 1 92.44 34 LEU B C 1
ATOM 1938 O O . LEU B 1 34 ? 2.438 -0.57 12.391 1 92.44 34 LEU B O 1
ATOM 1942 N N . HIS B 1 35 ? 3.551 0.764 10.992 1 95.75 35 HIS B N 1
ATOM 1943 C CA . HIS B 1 35 ? 2.359 1.464 10.523 1 95.75 35 HIS B CA 1
ATOM 1944 C C . HIS B 1 35 ? 1.329 0.486 9.969 1 95.75 35 HIS B C 1
ATOM 1946 O O . HIS B 1 35 ? 0.156 0.532 10.352 1 95.75 35 HIS B O 1
ATOM 1952 N N . ALA B 1 36 ? 1.752 -0.424 9.141 1 92.75 36 ALA B N 1
ATOM 1953 C CA . ALA B 1 36 ? 0.85 -1.353 8.461 1 92.75 36 ALA B CA 1
ATOM 1954 C C . ALA B 1 36 ? 0.13 -2.248 9.469 1 92.75 36 ALA B C 1
ATOM 1956 O O . ALA B 1 36 ? -1.042 -2.584 9.281 1 92.75 36 ALA B O 1
ATOM 1957 N N . GLN B 1 37 ? 0.771 -2.58 10.492 1 94.06 37 GLN B N 1
ATOM 1958 C CA . GLN B 1 37 ? 0.223 -3.48 11.5 1 94.06 37 GLN B CA 1
ATOM 1959 C C . GLN B 1 37 ? -0.744 -2.744 12.422 1 94.06 37 GLN B C 1
ATOM 1961 O O . GLN B 1 37 ? -1.667 -3.35 12.977 1 94.06 37 GLN B O 1
ATOM 1966 N N . ARG B 1 38 ? -0.562 -1.487 12.531 1 96.75 38 ARG B N 1
ATOM 1967 C CA . ARG B 1 38 ? -1.256 -0.787 13.609 1 96.75 38 ARG B CA 1
ATOM 1968 C C . ARG B 1 38 ? -2.41 0.048 13.062 1 96.75 38 ARG B C 1
ATOM 1970 O O . ARG B 1 38 ? -3.367 0.341 13.781 1 96.75 38 ARG B O 1
ATOM 1977 N N . VAL B 1 39 ? -2.373 0.459 11.836 1 98.06 39 VAL B N 1
ATOM 1978 C CA . VAL B 1 39 ? -3.309 1.435 11.289 1 98.06 39 VAL B CA 1
ATOM 1979 C C . VAL B 1 39 ? -4.734 0.897 11.391 1 98.06 39 VAL B C 1
ATOM 1981 O O . VAL B 1 39 ? -5.641 1.601 11.844 1 98.06 39 VAL B O 1
ATOM 1984 N N . LEU B 1 40 ? -5.008 -0.356 11.055 1 98.31 40 LEU B N 1
ATOM 1985 C CA . LEU B 1 40 ? -6.359 -0.899 11.039 1 98.31 40 LEU B CA 1
ATOM 1986 C C . LEU B 1 40 ? -6.855 -1.156 12.461 1 98.31 40 LEU B C 1
ATOM 1988 O O . LEU B 1 40 ? -8 -0.836 12.789 1 98.31 40 LEU B O 1
ATOM 1992 N N . PRO B 1 41 ? -6.027 -1.738 13.336 1 98.06 41 PRO B N 1
ATOM 1993 C CA . PRO B 1 41 ? -6.441 -1.84 14.734 1 98.06 41 PRO B CA 1
ATOM 1994 C C . PRO B 1 41 ? -6.812 -0.488 15.344 1 98.06 41 PRO B C 1
ATOM 1996 O O . PRO B 1 41 ? -7.762 -0.398 16.125 1 98.06 41 PRO B O 1
ATOM 1999 N N . MET B 1 42 ? -6.09 0.558 15.008 1 98.62 42 MET B N 1
ATOM 2000 C CA . MET B 1 42 ? -6.418 1.901 15.469 1 98.62 42 MET B CA 1
ATOM 2001 C C . MET B 1 42 ? -7.781 2.342 14.945 1 98.62 42 MET B C 1
ATOM 2003 O O . MET B 1 42 ? -8.562 2.949 15.68 1 98.62 42 MET B O 1
ATOM 2007 N N . VAL B 1 43 ? -8.047 2.092 13.688 1 98.69 43 VAL B N 1
ATOM 2008 C CA . VAL B 1 43 ? -9.352 2.4 13.109 1 98.69 43 VAL B CA 1
ATOM 2009 C C . VAL B 1 43 ? -10.445 1.675 13.891 1 98.69 43 VAL B C 1
ATOM 2011 O O . VAL B 1 43 ? -11.469 2.27 14.227 1 98.69 43 VAL B O 1
ATOM 2014 N N . GLN B 1 44 ? -10.195 0.427 14.125 1 98.38 44 GLN B N 1
ATOM 2015 C CA . GLN B 1 44 ? -11.156 -0.378 14.859 1 98.38 44 GLN B CA 1
ATOM 2016 C C . GLN B 1 44 ? -11.445 0.229 16.234 1 98.38 44 GLN B C 1
ATOM 2018 O O . GLN B 1 44 ? -12.594 0.28 16.672 1 98.38 44 GLN B O 1
ATOM 2023 N N . GLU B 1 45 ? -10.406 0.639 16.891 1 98.5 45 GLU B N 1
ATOM 2024 C CA . GLU B 1 45 ? -10.547 1.266 18.203 1 98.5 45 GLU B CA 1
ATOM 2025 C C . GLU B 1 45 ? -11.438 2.5 18.141 1 98.5 45 GLU B C 1
ATOM 2027 O O . GLU B 1 45 ? -12.32 2.688 18.984 1 98.5 45 GLU B O 1
ATOM 2032 N N . LEU B 1 46 ? -11.227 3.307 17.172 1 98.62 46 LEU B N 1
ATOM 2033 C CA . LEU B 1 46 ? -11.984 4.543 17.031 1 98.62 46 LEU B CA 1
ATOM 2034 C C . LEU B 1 46 ? -13.453 4.25 16.75 1 98.62 46 LEU B C 1
ATOM 2036 O O . LEU B 1 46 ? -14.344 4.918 17.281 1 98.62 46 LEU B O 1
ATOM 2040 N N . LEU B 1 47 ? -13.711 3.311 15.828 1 98.56 47 LEU B N 1
ATOM 2041 C CA . LEU B 1 47 ? -15.086 2.928 15.523 1 98.56 47 LEU B CA 1
ATOM 2042 C C . LEU B 1 47 ? -15.797 2.436 16.781 1 98.56 47 LEU B C 1
ATOM 2044 O O . LEU B 1 47 ? -16.953 2.797 17.031 1 98.56 47 LEU B O 1
ATOM 2048 N N . GLY B 1 48 ? -15.078 1.599 17.547 1 98.31 48 GLY B N 1
ATOM 2049 C CA . GLY B 1 48 ? -15.625 1.128 18.812 1 98.31 48 GLY B CA 1
ATOM 2050 C C . GLY B 1 48 ? -15.945 2.252 19.781 1 98.31 48 GLY B C 1
ATOM 2051 O O . GLY B 1 48 ? -17.016 2.258 20.391 1 98.31 48 GLY B O 1
ATOM 2052 N N . GLU B 1 49 ? -15.055 3.176 19.922 1 98 49 GLU B N 1
ATOM 2053 C CA . GLU B 1 49 ? -15.242 4.32 20.812 1 98 49 GLU B CA 1
ATOM 2054 C C . GLU B 1 49 ? -16.438 5.156 20.375 1 98 49 GLU B C 1
ATOM 2056 O O . GLU B 1 49 ? -17.203 5.637 21.219 1 98 49 GLU B O 1
ATOM 2061 N N . ALA B 1 50 ? -16.578 5.332 19.094 1 97.88 50 ALA B N 1
ATOM 2062 C CA . ALA B 1 50 ? -17.672 6.137 18.562 1 97.88 50 ALA B CA 1
ATOM 2063 C C . ALA B 1 50 ? -18.969 5.34 18.531 1 97.88 50 ALA B C 1
ATOM 2065 O O . ALA B 1 50 ? -20.047 5.914 18.359 1 97.88 50 ALA B O 1
ATOM 2066 N N . GLY B 1 51 ? -18.859 4.035 18.641 1 97.88 51 GLY B N 1
ATOM 2067 C CA . GLY B 1 51 ? -20.016 3.166 18.641 1 97.88 51 GLY B CA 1
ATOM 2068 C C . GLY B 1 51 ? -20.672 3.049 17.266 1 97.88 51 GLY B C 1
ATOM 2069 O O . GLY B 1 51 ? -21.891 3 17.156 1 97.88 51 GLY B O 1
ATOM 2070 N N . ILE B 1 52 ? -19.906 3.088 16.203 1 98.25 52 ILE B N 1
ATOM 2071 C CA . ILE B 1 52 ? -20.469 2.996 14.859 1 98.25 52 ILE B CA 1
ATOM 2072 C C . ILE B 1 52 ? -19.75 1.892 14.078 1 98.25 52 ILE B C 1
ATOM 2074 O O . ILE B 1 52 ? -18.656 1.468 14.453 1 98.25 52 ILE B O 1
ATOM 2078 N N . ALA B 1 53 ? -20.438 1.463 13.016 1 98.12 53 ALA B N 1
ATOM 2079 C CA . ALA B 1 53 ? -19.828 0.541 12.062 1 98.12 53 ALA B CA 1
ATOM 2080 C C . ALA B 1 53 ? -19.047 1.296 10.984 1 98.12 53 ALA B C 1
ATOM 2082 O O . ALA B 1 53 ? -19.328 2.469 10.719 1 98.12 53 ALA B O 1
ATOM 2083 N N . LEU B 1 54 ? -18.156 0.626 10.43 1 98.25 54 LEU B N 1
ATOM 2084 C CA . LEU B 1 54 ? -17.359 1.21 9.352 1 98.25 54 LEU B CA 1
ATOM 2085 C C . LEU B 1 54 ? -18.25 1.691 8.219 1 98.25 54 LEU B C 1
ATOM 2087 O O . LEU B 1 54 ? -17.938 2.684 7.555 1 98.25 54 LEU B O 1
ATOM 2091 N N . SER B 1 55 ? -19.344 1.05 7.992 1 97.56 55 SER B N 1
ATOM 2092 C CA . SER B 1 55 ? -20.266 1.367 6.91 1 97.56 55 SER B CA 1
ATOM 2093 C C . SER B 1 55 ? -20.906 2.738 7.109 1 97.56 55 SER B C 1
ATOM 2095 O O . SER B 1 55 ? -21.531 3.281 6.195 1 97.56 55 SER B O 1
ATOM 2097 N N . ALA B 1 56 ? -20.781 3.297 8.289 1 98.12 56 ALA B N 1
ATOM 2098 C CA . ALA B 1 56 ? -21.344 4.609 8.586 1 98.12 56 ALA B CA 1
ATOM 2099 C C . ALA B 1 56 ? -20.484 5.723 8.016 1 98.12 56 ALA B C 1
ATOM 2101 O O . ALA B 1 56 ? -20.906 6.879 7.945 1 98.12 56 ALA B O 1
ATOM 2102 N N . VAL B 1 57 ? -19.312 5.414 7.59 1 98.75 57 VAL B N 1
ATOM 2103 C CA . VAL B 1 57 ? -18.359 6.398 7.098 1 98.75 57 VAL B CA 1
ATOM 2104 C C . VAL B 1 57 ? -18.781 6.883 5.711 1 98.75 57 VAL B C 1
ATOM 2106 O O . VAL B 1 57 ? -19.125 6.074 4.844 1 98.75 57 VAL B O 1
ATOM 2109 N N . ASP B 1 58 ? -18.719 8.188 5.543 1 98.75 58 ASP B N 1
ATOM 2110 C CA . ASP B 1 58 ? -19.141 8.773 4.281 1 98.75 58 ASP B CA 1
ATOM 2111 C C . ASP B 1 58 ? -17.984 8.906 3.307 1 98.75 58 ASP B C 1
ATOM 2113 O O . ASP B 1 58 ? -18.172 8.852 2.09 1 98.75 58 ASP B O 1
ATOM 2117 N N . ALA B 1 59 ? -16.828 9.133 3.82 1 98.88 59 ALA B N 1
ATOM 2118 C CA . ALA B 1 59 ? -15.609 9.305 3.023 1 98.88 59 ALA B CA 1
ATOM 2119 C C . ALA B 1 59 ? -14.367 9.055 3.865 1 98.88 59 ALA B C 1
ATOM 2121 O O . ALA B 1 59 ? -14.422 9.094 5.098 1 98.88 59 ALA B O 1
ATOM 2122 N N . ILE B 1 60 ? -13.297 8.766 3.217 1 98.94 60 ILE B N 1
ATOM 2123 C CA . ILE B 1 60 ? -12.047 8.469 3.908 1 98.94 60 ILE B CA 1
ATOM 2124 C C . ILE B 1 60 ? -10.953 9.414 3.416 1 98.94 60 ILE B C 1
ATOM 2126 O O . ILE B 1 60 ? -10.664 9.469 2.219 1 98.94 60 ILE B O 1
ATOM 2130 N N . ALA B 1 61 ? -10.391 10.18 4.289 1 98.94 61 ALA B N 1
ATOM 2131 C CA . ALA B 1 61 ? -9.266 11.062 3.986 1 98.94 61 ALA B CA 1
ATOM 2132 C C . ALA B 1 61 ? -7.938 10.367 4.27 1 98.94 61 ALA B C 1
ATOM 2134 O O . ALA B 1 61 ? -7.852 9.5 5.145 1 98.94 61 ALA B O 1
ATOM 2135 N N . PHE B 1 62 ? -6.918 10.711 3.561 1 98.88 62 PHE B N 1
ATOM 2136 C CA . PHE B 1 62 ? -5.609 10.117 3.814 1 98.88 62 PHE B CA 1
ATOM 2137 C C . PHE B 1 62 ? -4.496 11.086 3.447 1 98.88 62 PHE B C 1
ATOM 2139 O O . PHE B 1 62 ? -4.684 11.969 2.605 1 98.88 62 PHE B O 1
ATOM 2146 N N . GLY B 1 63 ? -3.396 11.008 4.141 1 98.69 63 GLY B N 1
ATOM 2147 C CA . GLY B 1 63 ? -2.197 11.719 3.719 1 98.69 63 GLY B CA 1
ATOM 2148 C C . GLY B 1 63 ? -1.608 11.18 2.43 1 98.69 63 GLY B C 1
ATOM 2149 O O . GLY B 1 63 ? -1.15 10.031 2.379 1 98.69 63 GLY B O 1
ATOM 2150 N N . ARG B 1 64 ? -1.562 12.031 1.443 1 98.12 64 ARG B N 1
ATOM 2151 C CA . ARG B 1 64 ? -1.12 11.594 0.124 1 98.12 64 ARG B CA 1
ATOM 2152 C C . ARG B 1 64 ? 0.377 11.82 -0.057 1 98.12 64 ARG B C 1
ATOM 2154 O O . ARG B 1 64 ? 0.917 11.594 -1.143 1 98.12 64 ARG B O 1
ATOM 2161 N N . GLY B 1 65 ? 1.054 12.188 0.924 1 98 65 GLY B N 1
ATOM 2162 C CA . GLY B 1 65 ? 2.438 12.625 0.839 1 98 65 GLY B CA 1
ATOM 2163 C C . GLY B 1 65 ? 2.582 14.133 0.756 1 98 65 GLY B C 1
ATOM 2164 O O . GLY B 1 65 ? 1.589 14.867 0.807 1 98 65 GLY B O 1
ATOM 2165 N N . PRO B 1 66 ? 3.826 14.625 0.683 1 97.81 66 PRO B N 1
ATOM 2166 C CA . PRO B 1 66 ? 5.074 13.859 0.597 1 97.81 66 PRO B CA 1
ATOM 2167 C C . PRO B 1 66 ? 5.477 13.234 1.932 1 97.81 66 PRO B C 1
ATOM 2169 O O . PRO B 1 66 ? 4.961 13.633 2.98 1 97.81 66 PRO B O 1
ATOM 2172 N N . GLY B 1 67 ? 6.262 12.266 1.933 1 96.25 67 GLY B N 1
ATOM 2173 C CA . GLY B 1 67 ? 6.75 11.547 3.102 1 96.25 67 GLY B CA 1
ATOM 2174 C C . GLY B 1 67 ? 7.508 10.281 2.75 1 96.25 67 GLY B C 1
ATOM 2175 O O . GLY B 1 67 ? 8.086 10.172 1.666 1 96.25 67 GLY B O 1
ATOM 2176 N N . ALA B 1 68 ? 7.535 9.422 3.764 1 93.75 68 ALA B N 1
ATOM 2177 C CA . ALA B 1 68 ? 8.242 8.148 3.574 1 93.75 68 ALA B CA 1
ATOM 2178 C C . ALA B 1 68 ? 7.605 7.336 2.451 1 93.75 68 ALA B C 1
ATOM 2180 O O . ALA B 1 68 ? 6.383 7.184 2.396 1 93.75 68 ALA B O 1
ATOM 2181 N N . PHE B 1 69 ? 8.477 6.824 1.592 1 88.25 69 PHE B N 1
ATOM 2182 C CA . PHE B 1 69 ? 8.047 6.066 0.424 1 88.25 69 PHE B CA 1
ATOM 2183 C C . PHE B 1 69 ? 7.125 4.922 0.832 1 88.25 69 PHE B C 1
ATOM 2185 O O . PHE B 1 69 ? 6.027 4.773 0.284 1 88.25 69 PHE B O 1
ATOM 2192 N N . THR B 1 70 ? 7.512 4.133 1.815 1 91.12 70 THR B N 1
ATOM 2193 C CA . THR B 1 70 ? 6.719 3.012 2.312 1 91.12 70 THR B CA 1
ATOM 2194 C C . THR B 1 70 ? 5.453 3.508 3.002 1 91.12 70 THR B C 1
ATOM 2196 O O . THR B 1 70 ? 4.359 3.01 2.734 1 91.12 70 THR B O 1
ATOM 2199 N N . GLY B 1 71 ? 5.586 4.492 3.809 1 94.56 71 GLY B N 1
ATOM 2200 C CA . GLY B 1 71 ? 4.488 4.988 4.621 1 94.56 71 GLY B CA 1
ATOM 2201 C C . GLY B 1 71 ? 3.334 5.531 3.797 1 94.56 71 GLY B C 1
ATOM 2202 O O . GLY B 1 71 ? 2.172 5.238 4.078 1 94.56 71 GLY B O 1
ATOM 2203 N N . VAL B 1 72 ? 3.652 6.309 2.787 1 95.75 72 VAL B N 1
ATOM 2204 C CA . VAL B 1 72 ? 2.623 6.906 1.943 1 95.75 72 VAL B CA 1
ATOM 2205 C C . VAL B 1 72 ? 1.842 5.809 1.224 1 95.75 72 VAL B C 1
ATOM 2207 O O . VAL B 1 72 ? 0.613 5.867 1.14 1 95.75 72 VAL B O 1
ATOM 2210 N N . ARG B 1 73 ? 2.467 4.781 0.808 1 94 73 ARG B N 1
ATOM 2211 C CA . ARG B 1 73 ? 1.829 3.705 0.052 1 94 73 ARG B CA 1
ATOM 2212 C C . ARG B 1 73 ? 0.952 2.846 0.956 1 94 73 ARG B C 1
ATOM 2214 O O . ARG B 1 73 ? -0.07 2.316 0.515 1 94 73 ARG B O 1
ATOM 2221 N N . ILE B 1 74 ? 1.336 2.721 2.199 1 95.06 74 ILE B N 1
ATOM 2222 C CA . ILE B 1 74 ? 0.494 2.014 3.158 1 95.06 74 ILE B CA 1
ATOM 2223 C C . ILE B 1 74 ? -0.869 2.695 3.252 1 95.06 74 ILE B C 1
ATOM 2225 O O . ILE B 1 74 ? -1.906 2.049 3.088 1 95.06 74 ILE B O 1
ATOM 2229 N N . ALA B 1 75 ? -0.795 3.971 3.449 1 97.44 75 ALA B N 1
ATOM 2230 C CA . ALA B 1 75 ? -2.053 4.703 3.576 1 97.44 75 ALA B CA 1
ATOM 2231 C C . ALA B 1 75 ? -2.881 4.594 2.299 1 97.44 75 ALA B C 1
ATOM 2233 O O . ALA B 1 75 ? -4.082 4.324 2.352 1 97.44 75 ALA B O 1
ATOM 2234 N N . VAL B 1 76 ? -2.258 4.801 1.192 1 97.12 76 VAL B N 1
ATOM 2235 C CA . VAL B 1 76 ? -2.953 4.789 -0.09 1 97.12 76 VAL B CA 1
ATOM 2236 C C . VAL B 1 76 ? -3.607 3.428 -0.311 1 97.12 76 VAL B C 1
ATOM 2238 O O . VAL B 1 76 ? -4.797 3.348 -0.63 1 97.12 76 VAL B O 1
ATOM 2241 N N . GLY B 1 77 ? -2.865 2.354 -0.126 1 97.25 77 GLY B N 1
ATOM 2242 C CA . GLY B 1 77 ? -3.406 1.02 -0.332 1 97.25 77 GLY B CA 1
ATOM 2243 C C . GLY B 1 77 ? -4.574 0.701 0.582 1 97.25 77 GLY B C 1
ATOM 2244 O O . GLY B 1 77 ? -5.629 0.259 0.119 1 97.25 77 GLY B O 1
ATOM 2245 N N . VAL B 1 78 ? -4.402 0.932 1.852 1 98.25 78 VAL B N 1
ATOM 2246 C CA . VAL B 1 78 ? -5.438 0.647 2.842 1 98.25 78 VAL B CA 1
ATOM 2247 C C . VAL B 1 78 ? -6.695 1.449 2.52 1 98.25 78 VAL B C 1
ATOM 2249 O O . VAL B 1 78 ? -7.805 0.907 2.527 1 98.25 78 VAL B O 1
ATOM 2252 N N . VAL B 1 79 ? -6.504 2.684 2.168 1 98.69 79 VAL B N 1
ATOM 2253 C CA . VAL B 1 79 ? -7.625 3.578 1.906 1 98.69 79 VAL B CA 1
ATOM 2254 C C . VAL B 1 79 ? -8.336 3.152 0.625 1 98.69 79 VAL B C 1
ATOM 2256 O O . VAL B 1 79 ? -9.57 3.158 0.561 1 98.69 79 VAL B O 1
ATOM 2259 N N . GLN B 1 80 ? -7.594 2.799 -0.413 1 98.25 80 GLN B N 1
ATOM 2260 C CA . GLN B 1 80 ? -8.227 2.283 -1.625 1 98.25 80 GLN B CA 1
ATOM 2261 C C . GLN B 1 80 ? -9.109 1.081 -1.314 1 98.25 80 GLN B C 1
ATOM 2263 O O . GLN B 1 80 ? -10.266 1.027 -1.743 1 98.25 80 GLN B O 1
ATOM 2268 N N . GLY B 1 81 ? -8.539 0.148 -0.548 1 98.5 81 GLY B N 1
ATOM 2269 C CA . GLY B 1 81 ? -9.281 -1.05 -0.192 1 98.5 81 GLY B CA 1
ATOM 2270 C C . GLY B 1 81 ? -10.539 -0.756 0.602 1 98.5 81 GLY B C 1
ATOM 2271 O O . GLY B 1 81 ? -11.625 -1.238 0.26 1 98.5 81 GLY B O 1
ATOM 2272 N N . LEU B 1 82 ? -10.398 0.013 1.664 1 98.75 82 LEU B N 1
ATOM 2273 C CA . LEU B 1 82 ? -11.531 0.365 2.508 1 98.75 82 LEU B CA 1
ATOM 2274 C C . LEU B 1 82 ? -12.625 1.047 1.691 1 98.75 82 LEU B C 1
ATOM 2276 O O . LEU B 1 82 ? -13.789 0.642 1.744 1 98.75 82 LEU B O 1
ATOM 2280 N N . ALA B 1 83 ? -12.195 2.096 0.966 1 98.81 83 ALA B N 1
ATOM 2281 C CA . ALA B 1 83 ? -13.141 2.922 0.226 1 98.81 83 ALA B CA 1
ATOM 2282 C C . ALA B 1 83 ? -13.852 2.109 -0.854 1 98.81 83 ALA B C 1
ATOM 2284 O O . ALA B 1 83 ? -15.055 2.266 -1.067 1 98.81 83 ALA B O 1
ATOM 2285 N N . PHE B 1 84 ? -13.164 1.27 -1.516 1 98.69 84 PHE B N 1
ATOM 2286 C CA . PHE B 1 84 ? -13.758 0.422 -2.545 1 98.69 84 PHE B CA 1
ATOM 2287 C C . PHE B 1 84 ? -14.789 -0.521 -1.944 1 98.69 84 PHE B C 1
ATOM 2289 O O . PHE B 1 84 ? -15.906 -0.631 -2.455 1 98.69 84 PHE B O 1
ATOM 2296 N N . ALA B 1 85 ? -14.383 -1.188 -0.903 1 98.38 85 ALA B N 1
ATOM 2297 C CA . ALA B 1 85 ? -15.281 -2.137 -0.252 1 98.38 85 ALA B CA 1
ATOM 2298 C C . ALA B 1 85 ? -16.562 -1.449 0.221 1 98.38 85 ALA B C 1
ATOM 2300 O O . ALA B 1 85 ? -17.641 -2.037 0.175 1 98.38 85 ALA B O 1
ATOM 2301 N N . LEU B 1 86 ? -16.406 -0.214 0.675 1 98.12 86 LEU B N 1
ATOM 2302 C CA . LEU B 1 86 ? -17.516 0.532 1.245 1 98.12 86 LEU B CA 1
ATOM 2303 C C . LEU B 1 86 ? -18.266 1.311 0.163 1 98.12 86 LEU B C 1
ATOM 2305 O O . LEU B 1 86 ? -19.328 1.864 0.417 1 98.12 86 LEU B O 1
ATOM 2309 N N . GLN B 1 87 ? -17.656 1.337 -1.04 1 97.88 87 GLN B N 1
ATOM 2310 C CA . GLN B 1 87 ? -18.172 2.18 -2.115 1 97.88 87 GLN B CA 1
ATOM 2311 C C . GLN B 1 87 ? -18.266 3.637 -1.675 1 97.88 87 GLN B C 1
ATOM 2313 O O . GLN B 1 87 ? -19.312 4.27 -1.838 1 97.88 87 GLN B O 1
ATOM 2318 N N . ARG B 1 88 ? -17.219 4.109 -1.075 1 98.69 88 ARG B N 1
ATOM 2319 C CA . ARG B 1 88 ? -17.109 5.484 -0.598 1 98.69 88 ARG B CA 1
ATOM 2320 C C . ARG B 1 88 ? -15.961 6.211 -1.278 1 98.69 88 ARG B C 1
ATOM 2322 O O . ARG B 1 88 ? -14.977 5.586 -1.682 1 98.69 88 ARG B O 1
ATOM 2329 N N . PRO B 1 89 ? -16.062 7.531 -1.47 1 98.75 89 PRO B N 1
ATOM 2330 C CA . PRO B 1 89 ? -14.961 8.305 -2.043 1 98.75 89 PRO B CA 1
ATOM 2331 C C . PRO B 1 89 ? -13.844 8.57 -1.038 1 98.75 89 PRO B C 1
ATOM 2333 O O . PRO B 1 89 ? -14 8.297 0.154 1 98.75 89 PRO B O 1
ATOM 2336 N N . VAL B 1 90 ? -12.75 9.086 -1.555 1 98.88 90 VAL B N 1
ATOM 2337 C CA . VAL B 1 90 ? -11.602 9.383 -0.703 1 98.88 90 VAL B CA 1
ATOM 2338 C C . VAL B 1 90 ? -11.188 10.844 -0.884 1 98.88 90 VAL B C 1
ATOM 2340 O O . VAL B 1 90 ? -11.578 11.492 -1.858 1 98.88 90 VAL B O 1
ATOM 2343 N N . LEU B 1 91 ? -10.508 11.367 0.06 1 98.88 91 LEU B N 1
ATOM 2344 C CA . LEU B 1 91 ? -10.016 12.742 0.055 1 98.88 91 LEU B CA 1
ATOM 2345 C C . LEU B 1 91 ? -8.508 12.781 0.281 1 98.88 91 LEU B C 1
ATOM 2347 O O . LEU B 1 91 ? -8.047 12.641 1.414 1 98.88 91 LEU B O 1
ATOM 2351 N N . PRO B 1 92 ? -7.68 12.961 -0.757 1 98.75 92 PRO B N 1
ATOM 2352 C CA . PRO B 1 92 ? -6.23 13.094 -0.576 1 98.75 92 PRO B CA 1
ATOM 2353 C C . PRO B 1 92 ? -5.832 14.453 -0.007 1 98.75 92 PRO B C 1
ATOM 2355 O O . PRO B 1 92 ? -6.316 15.484 -0.468 1 98.75 92 PRO B O 1
ATOM 2358 N N . VAL B 1 93 ? -5 14.461 0.983 1 98.81 93 VAL B N 1
ATOM 2359 C CA . VAL B 1 93 ? -4.57 15.711 1.6 1 98.81 93 VAL B CA 1
ATOM 2360 C C . VAL B 1 93 ? -3.051 15.711 1.762 1 98.81 93 VAL B C 1
ATOM 2362 O O . VAL B 1 93 ? -2.459 14.695 2.127 1 98.81 93 VAL B O 1
ATOM 2365 N N . SER B 1 94 ? -2.393 16.828 1.521 1 98.75 94 SER B N 1
ATOM 2366 C CA . SER B 1 94 ? -0.945 16.984 1.634 1 98.75 94 SER B CA 1
ATOM 2367 C C . SER B 1 94 ? -0.481 16.797 3.076 1 98.75 94 SER B C 1
ATOM 2369 O O . SER B 1 94 ? -1.08 17.359 3.998 1 98.75 94 SER B O 1
ATOM 2371 N N . ASP B 1 95 ? 0.595 16.078 3.207 1 98.81 95 ASP B N 1
ATOM 2372 C CA . ASP B 1 95 ? 1.156 15.906 4.543 1 98.81 95 ASP B CA 1
ATOM 2373 C C . ASP B 1 95 ? 1.817 17.203 5.023 1 98.81 95 ASP B C 1
ATOM 2375 O O . ASP B 1 95 ? 1.927 17.438 6.23 1 98.81 95 ASP B O 1
ATOM 2379 N N . LEU B 1 96 ? 2.285 18.016 4.117 1 98.88 96 LEU B N 1
ATOM 2380 C CA . LEU B 1 96 ? 2.775 19.344 4.5 1 98.88 96 LEU B CA 1
ATOM 2381 C C . LEU B 1 96 ? 1.636 20.219 5.004 1 98.88 96 LEU B C 1
ATOM 2383 O O . LEU B 1 96 ? 1.801 20.953 5.973 1 98.88 96 LEU B O 1
ATOM 2387 N N . ALA B 1 97 ? 0.533 20.141 4.359 1 98.88 97 ALA B N 1
ATOM 2388 C CA . ALA B 1 97 ? -0.649 20.859 4.824 1 98.88 97 ALA B CA 1
ATOM 2389 C C . ALA B 1 97 ? -1.067 20.391 6.215 1 98.88 97 ALA B C 1
ATOM 2391 O O . ALA B 1 97 ? -1.457 21.188 7.062 1 98.88 97 ALA B O 1
ATOM 2392 N N . LEU B 1 98 ? -0.989 19.094 6.445 1 98.81 98 LEU B N 1
ATOM 2393 C CA . LEU B 1 98 ? -1.312 18.531 7.75 1 98.81 98 LEU B CA 1
ATOM 2394 C C . LEU B 1 98 ? -0.447 19.156 8.844 1 98.81 98 LEU B C 1
ATOM 2396 O O . LEU B 1 98 ? -0.952 19.531 9.898 1 98.81 98 LEU B O 1
ATOM 2400 N N . LEU B 1 99 ? 0.812 19.25 8.555 1 98.75 99 LEU B N 1
ATOM 2401 C CA . LEU B 1 99 ? 1.749 19.828 9.508 1 98.75 99 LEU B CA 1
ATOM 2402 C C . LEU B 1 99 ? 1.374 21.281 9.82 1 98.75 99 LEU B C 1
ATOM 2404 O O . LEU B 1 99 ? 1.371 21.672 10.984 1 98.75 99 LEU B O 1
ATOM 2408 N N . ALA B 1 100 ? 1.097 21.984 8.734 1 98.88 100 ALA B N 1
ATOM 2409 C CA . ALA B 1 100 ? 0.723 23.375 8.906 1 98.88 100 ALA B CA 1
ATOM 2410 C C . ALA B 1 100 ? -0.553 23.516 9.734 1 98.88 100 ALA B C 1
ATOM 2412 O O . ALA B 1 100 ? -0.635 24.359 10.633 1 98.88 100 ALA B O 1
ATOM 2413 N N . GLN B 1 101 ? -1.533 22.719 9.438 1 98.94 101 GLN B N 1
ATOM 2414 C CA . GLN B 1 101 ? -2.799 22.75 10.164 1 98.94 101 GLN B CA 1
ATOM 2415 C C . GLN B 1 101 ? -2.598 22.422 11.633 1 98.94 101 GLN B C 1
ATOM 2417 O O . GLN B 1 101 ? -3.234 23.016 12.508 1 98.94 101 GLN B O 1
ATOM 2422 N N . ARG B 1 102 ? -1.709 21.406 11.867 1 98.88 102 ARG B N 1
ATOM 2423 C CA . ARG B 1 102 ? -1.421 21.031 13.25 1 98.88 102 ARG B CA 1
ATOM 2424 C C . ARG B 1 102 ? -0.74 22.188 13.984 1 98.88 102 ARG B C 1
ATOM 2426 O O . ARG B 1 102 ? -1.054 22.453 15.148 1 98.88 102 ARG B O 1
ATOM 2433 N N . ALA B 1 103 ? 0.225 22.797 13.32 1 98.75 103 ALA B N 1
ATOM 2434 C CA . ALA B 1 103 ? 0.895 23.953 13.914 1 98.75 103 ALA B CA 1
ATOM 2435 C C . ALA B 1 103 ? -0.111 25.031 14.297 1 98.75 103 ALA B C 1
ATOM 2437 O O . ALA B 1 103 ? -0.012 25.625 15.367 1 98.75 103 ALA B O 1
ATOM 2438 N N . HIS B 1 104 ? -1.039 25.266 13.406 1 98.56 104 HIS B N 1
ATOM 2439 C CA . HIS B 1 104 ? -2.082 26.234 13.719 1 98.56 104 HIS B CA 1
ATOM 2440 C C . HIS B 1 104 ? -2.883 25.797 14.945 1 98.56 104 HIS B C 1
ATOM 2442 O O . HIS B 1 104 ? -3.08 26.594 15.867 1 98.56 104 HIS B O 1
ATOM 2448 N N . ARG B 1 105 ? -3.309 24.609 14.922 1 98.38 105 ARG B N 1
ATOM 2449 C CA . ARG B 1 105 ? -4.137 24.094 16.016 1 98.38 105 ARG B CA 1
ATOM 2450 C C . ARG B 1 105 ? -3.396 24.172 17.344 1 98.38 105 ARG B C 1
ATOM 2452 O O . ARG B 1 105 ? -3.961 24.625 18.344 1 98.38 105 ARG B O 1
ATOM 2459 N N . GLU B 1 106 ? -2.156 23.766 17.359 1 98.19 106 GLU B N 1
ATOM 2460 C CA . GLU B 1 106 ? -1.45 23.562 18.625 1 98.19 106 GLU B CA 1
ATOM 2461 C C . GLU B 1 106 ? -0.717 24.828 19.047 1 98.19 106 GLU B C 1
ATOM 2463 O O . GLU B 1 106 ? -0.501 25.062 20.25 1 98.19 106 GLU B O 1
ATOM 2468 N N . ARG B 1 107 ? -0.282 25.641 18.094 1 96.81 107 ARG B N 1
ATOM 2469 C CA . ARG B 1 107 ? 0.566 26.797 18.422 1 96.81 107 ARG B CA 1
ATOM 2470 C C . ARG B 1 107 ? -0.149 28.109 18.125 1 96.81 107 ARG B C 1
ATOM 2472 O O . ARG B 1 107 ? 0.347 29.188 18.453 1 96.81 107 ARG B O 1
ATOM 2479 N N . GLY B 1 108 ? -1.28 28.047 17.469 1 97 108 GLY B N 1
ATOM 2480 C CA . GLY B 1 108 ? -2.051 29.234 17.188 1 97 108 GLY B CA 1
ATOM 2481 C C . GLY B 1 108 ? -1.421 30.109 16.109 1 97 108 GLY B C 1
ATOM 2482 O O . GLY B 1 108 ? -1.646 31.312 16.062 1 97 108 GLY B O 1
ATOM 2483 N N . VAL B 1 109 ? -0.599 29.531 15.258 1 97.12 109 VAL B N 1
ATOM 2484 C CA . VAL B 1 109 ? 0.106 30.281 14.227 1 97.12 109 VAL B CA 1
ATOM 2485 C C . VAL B 1 109 ? -0.709 30.297 12.938 1 97.12 109 VAL B C 1
ATOM 2487 O O . VAL B 1 109 ? -1.462 29.344 12.672 1 97.12 109 VAL B O 1
ATOM 2490 N N . ASP B 1 110 ? -0.505 31.344 12.07 1 96.5 110 ASP B N 1
ATOM 2491 C CA . ASP B 1 110 ? -1.337 31.484 10.883 1 96.5 110 ASP B CA 1
ATOM 2492 C C . ASP B 1 110 ? -0.498 31.391 9.609 1 96.5 110 ASP B C 1
ATOM 2494 O O . ASP B 1 110 ? -1.042 31.281 8.508 1 96.5 110 ASP B O 1
ATOM 2498 N N . GLN B 1 111 ? 0.771 31.531 9.719 1 96.94 111 GLN B N 1
ATOM 2499 C CA . GLN B 1 111 ? 1.712 31.328 8.617 1 96.94 111 GLN B CA 1
ATOM 2500 C C . GLN B 1 111 ? 2.76 30.281 8.984 1 96.94 111 GLN B C 1
ATOM 2502 O O . GLN B 1 111 ? 3.451 30.406 9.992 1 96.94 111 GLN B O 1
ATOM 2507 N N . VAL B 1 112 ? 2.799 29.25 8.188 1 98.19 112 VAL B N 1
ATOM 2508 C CA . VAL B 1 112 ? 3.641 28.125 8.547 1 98.19 112 VAL B CA 1
ATOM 2509 C C . VAL B 1 112 ? 4.516 27.719 7.355 1 98.19 112 VAL B C 1
ATOM 2511 O O . VAL B 1 112 ? 4.031 27.609 6.23 1 98.19 112 VAL B O 1
ATOM 2514 N N . ALA B 1 113 ? 5.785 27.656 7.609 1 98.25 113 ALA B N 1
ATOM 2515 C CA . ALA B 1 113 ? 6.723 26.984 6.715 1 98.25 113 ALA B CA 1
ATOM 2516 C C . ALA B 1 113 ? 6.875 25.516 7.09 1 98.25 113 ALA B C 1
ATOM 2518 O O . ALA B 1 113 ? 7.641 25.172 7.996 1 98.25 113 ALA B O 1
ATOM 2519 N N . ALA B 1 114 ? 6.176 24.656 6.398 1 98.81 114 ALA B N 1
ATOM 2520 C CA . ALA B 1 114 ? 6.18 23.219 6.684 1 98.81 114 ALA B CA 1
ATOM 2521 C C . ALA B 1 114 ? 7.332 22.531 5.969 1 98.81 114 ALA B C 1
ATOM 2523 O O . ALA B 1 114 ? 7.578 22.781 4.785 1 98.81 114 ALA B O 1
ATOM 2524 N N . ALA B 1 115 ? 8.039 21.781 6.707 1 98.75 115 ALA B N 1
ATOM 2525 C CA . ALA B 1 115 ? 9.18 21.062 6.145 1 98.75 115 ALA B CA 1
ATOM 2526 C C . ALA B 1 115 ? 9.266 19.641 6.715 1 98.75 115 ALA B C 1
ATOM 2528 O O . ALA B 1 115 ? 9.188 19.453 7.93 1 98.75 115 ALA B O 1
ATOM 2529 N N . ILE B 1 116 ? 9.359 18.688 5.867 1 98.56 116 ILE B N 1
ATOM 2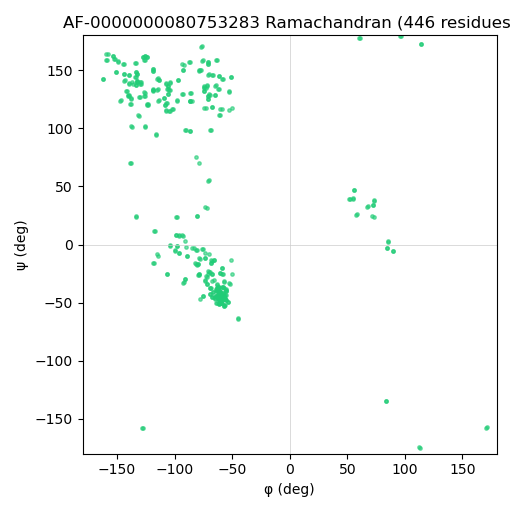530 C CA . ILE B 1 116 ? 9.586 17.297 6.27 1 98.56 116 ILE B CA 1
ATOM 2531 C C . ILE B 1 116 ? 10.945 16.828 5.746 1 98.56 116 ILE B C 1
ATOM 2533 O O . ILE B 1 116 ? 11.297 17.094 4.594 1 98.56 116 ILE B O 1
ATOM 2537 N N . ASP B 1 117 ? 11.695 16.203 6.605 1 98.19 117 ASP B N 1
ATOM 2538 C CA . ASP B 1 117 ? 12.977 15.656 6.164 1 98.19 117 ASP B CA 1
ATOM 2539 C C . ASP B 1 117 ? 12.781 14.648 5.035 1 98.19 117 ASP B C 1
ATOM 2541 O O . ASP B 1 117 ? 12.094 13.633 5.211 1 98.19 117 ASP B O 1
ATOM 2545 N N . ALA B 1 118 ? 13.305 14.922 3.854 1 96.75 118 ALA B N 1
ATOM 2546 C CA . ALA B 1 118 ? 13.141 14.078 2.672 1 96.75 118 ALA B CA 1
ATOM 2547 C C . ALA B 1 118 ? 14.328 13.141 2.49 1 96.75 118 ALA B C 1
ATOM 2549 O O . ALA B 1 118 ? 14.484 12.516 1.438 1 96.75 118 ALA B O 1
ATOM 2550 N N . ARG B 1 119 ? 15.25 13.047 3.406 1 93.06 119 ARG B N 1
ATOM 2551 C CA . ARG B 1 119 ? 16.531 12.359 3.287 1 93.06 119 ARG B CA 1
ATOM 2552 C C . ARG B 1 119 ? 17.375 12.961 2.172 1 93.06 119 ARG B C 1
ATOM 2554 O O . ARG B 1 119 ? 17.016 13.992 1.604 1 93.06 119 ARG B O 1
ATOM 2561 N N . MET B 1 120 ? 18.688 12.406 1.989 1 92.81 120 MET B N 1
ATOM 2562 C CA . MET B 1 120 ? 19.609 12.805 0.933 1 92.81 120 MET B CA 1
ATOM 2563 C C . MET B 1 120 ? 19.906 14.297 1.01 1 92.81 120 MET B C 1
ATOM 2565 O O . MET B 1 120 ? 20.078 14.953 -0.019 1 92.81 120 MET B O 1
ATOM 2569 N N . ASP B 1 121 ? 19.781 14.828 2.186 1 94.88 121 ASP B N 1
ATOM 2570 C CA . ASP B 1 121 ? 20.062 16.234 2.453 1 94.88 121 ASP B CA 1
ATOM 2571 C C . ASP B 1 121 ? 19.047 17.141 1.756 1 94.88 121 ASP B C 1
ATOM 2573 O O . ASP B 1 121 ? 19.406 18.188 1.225 1 94.88 121 ASP B O 1
ATOM 2577 N N . GLU B 1 122 ? 17.844 16.688 1.63 1 97.81 122 GLU B N 1
ATOM 2578 C CA . GLU B 1 122 ? 16.75 17.469 1.062 1 97.81 122 GLU B CA 1
ATOM 2579 C C . GLU B 1 122 ? 15.578 17.562 2.033 1 97.81 122 GLU B C 1
ATOM 2581 O O . GLU B 1 122 ? 15.523 16.812 3.016 1 97.81 122 GLU B O 1
ATOM 2586 N N . VAL B 1 123 ? 14.758 18.516 1.777 1 98.5 123 VAL B N 1
ATOM 2587 C CA . VAL B 1 123 ? 13.539 18.672 2.562 1 98.5 123 VAL B CA 1
ATOM 2588 C C . VAL B 1 123 ? 12.336 18.812 1.629 1 98.5 123 VAL B C 1
ATOM 2590 O O . VAL B 1 123 ? 12.43 19.438 0.574 1 98.5 123 VAL B O 1
ATOM 2593 N N . TYR B 1 124 ? 11.297 18.156 1.986 1 98.62 124 TYR B N 1
ATOM 2594 C CA . TYR B 1 124 ? 10.016 18.562 1.428 1 98.62 124 TYR B CA 1
ATOM 2595 C C . TYR B 1 124 ? 9.562 19.891 2.027 1 98.62 124 TYR B C 1
ATOM 2597 O O . TYR B 1 124 ? 9.594 20.062 3.246 1 98.62 124 TYR B O 1
ATOM 2605 N N . TRP B 1 125 ? 9.078 20.719 1.209 1 98.44 125 TRP B N 1
ATOM 2606 C CA . TRP B 1 125 ? 8.875 22.109 1.631 1 98.44 125 TRP B CA 1
ATOM 2607 C C . TRP B 1 125 ? 7.562 22.656 1.088 1 98.44 125 TRP B C 1
ATOM 2609 O O . TRP B 1 125 ? 7.203 22.406 -0.063 1 98.44 125 TRP B O 1
ATOM 2619 N N . GLY B 1 126 ? 6.879 23.375 1.932 1 98.25 126 GLY B N 1
ATOM 2620 C CA . GLY B 1 126 ? 5.703 24.141 1.528 1 98.25 126 GLY B CA 1
ATOM 2621 C C . GLY B 1 126 ? 5.324 25.219 2.521 1 98.25 126 GLY B C 1
ATOM 2622 O O . GLY B 1 126 ? 5.43 25.031 3.732 1 98.25 126 GLY B O 1
ATOM 2623 N N . CYS B 1 127 ? 4.879 26.344 1.999 1 97.88 127 CYS B N 1
ATOM 2624 C CA . CYS B 1 127 ? 4.43 27.453 2.832 1 97.88 127 CYS B CA 1
ATOM 2625 C C . CYS B 1 127 ? 2.912 27.578 2.822 1 97.88 127 CYS B C 1
ATOM 2627 O O . CYS B 1 127 ? 2.283 27.453 1.771 1 97.88 127 CYS B O 1
ATOM 2629 N N . TYR B 1 128 ? 2.373 27.797 4.035 1 98.19 128 TYR B N 1
ATOM 2630 C CA . TYR B 1 128 ? 0.92 27.797 4.176 1 98.19 128 TYR B CA 1
ATOM 2631 C C . TYR B 1 128 ? 0.455 29.016 4.977 1 98.19 128 TYR B C 1
ATOM 2633 O O . TYR B 1 128 ? 1.131 29.438 5.914 1 98.19 128 TYR B O 1
ATOM 2641 N N . ARG B 1 129 ? -0.733 29.5 4.602 1 96.94 129 ARG B N 1
ATOM 2642 C CA . ARG B 1 129 ? -1.382 30.594 5.312 1 96.94 129 ARG B CA 1
ATOM 2643 C C . ARG B 1 129 ? -2.822 30.234 5.664 1 96.94 129 ARG B C 1
ATOM 2645 O O . ARG B 1 129 ? -3.541 29.656 4.852 1 96.94 129 ARG B O 1
ATOM 2652 N N . LEU B 1 130 ? -3.158 30.656 6.867 1 97.25 130 LEU B N 1
ATOM 2653 C CA . LEU B 1 130 ? -4.516 30.375 7.328 1 97.25 130 LEU B CA 1
ATOM 2654 C C . LEU B 1 130 ? -5.531 31.234 6.574 1 97.25 130 LEU B C 1
ATOM 2656 O O . LEU B 1 130 ? -5.363 32.438 6.457 1 97.25 130 LEU B O 1
ATOM 2660 N N . ALA B 1 131 ? -6.461 30.609 5.996 1 97.25 131 ALA B N 1
ATOM 2661 C CA . ALA B 1 131 ? -7.617 31.266 5.387 1 97.25 131 ALA B CA 1
ATOM 2662 C C . ALA B 1 131 ? -8.914 30.594 5.828 1 97.25 131 ALA B C 1
ATOM 2664 O O . ALA B 1 131 ? -9.195 29.453 5.453 1 97.25 131 ALA B O 1
ATOM 2665 N N . GLU B 1 132 ? -9.766 31.281 6.645 1 96.88 132 GLU B N 1
ATOM 2666 C CA . GLU B 1 132 ? -11.055 30.781 7.129 1 96.88 132 GLU B CA 1
ATOM 2667 C C . GLU B 1 132 ? -10.883 29.438 7.824 1 96.88 132 GLU B C 1
ATOM 2669 O O . GLU B 1 132 ? -11.625 28.484 7.535 1 96.88 132 GLU B O 1
ATOM 2674 N N . GLY B 1 133 ? -9.805 29.312 8.594 1 97.62 133 GLY B N 1
ATOM 2675 C CA . GLY B 1 133 ? -9.578 28.141 9.414 1 97.62 133 GLY B CA 1
ATOM 2676 C C . GLY B 1 133 ? -8.82 27.047 8.695 1 97.62 133 GLY B C 1
ATOM 2677 O O . GLY B 1 133 ? -8.484 26.016 9.289 1 97.62 133 GLY B O 1
ATOM 2678 N N . GLU B 1 134 ? -8.57 27.234 7.457 1 98.62 134 GLU B N 1
ATOM 2679 C CA . GLU B 1 134 ? -7.871 26.266 6.629 1 98.62 134 GLU B CA 1
ATOM 2680 C C . GLU B 1 134 ? -6.473 26.75 6.266 1 98.62 134 GLU B C 1
ATOM 2682 O O . GLU B 1 134 ? -6.305 27.875 5.785 1 98.62 134 GLU B O 1
ATOM 2687 N N . MET B 1 135 ? -5.488 25.922 6.551 1 98.62 135 MET B N 1
ATOM 2688 C CA . MET B 1 135 ? -4.148 26.234 6.059 1 98.62 135 MET B CA 1
ATOM 2689 C C . MET B 1 135 ? -4.051 25.969 4.559 1 98.62 135 MET B C 1
ATOM 2691 O O . MET B 1 135 ? -4.148 24.812 4.117 1 98.62 135 MET B O 1
ATOM 2695 N N . ARG B 1 136 ? -3.797 27 3.846 1 98.06 136 ARG B N 1
ATOM 2696 C CA . ARG B 1 136 ? -3.756 26.906 2.391 1 98.06 136 ARG B CA 1
ATOM 2697 C C . ARG B 1 136 ? -2.346 27.156 1.865 1 98.06 136 ARG B C 1
ATOM 2699 O O . ARG B 1 136 ? -1.629 28.016 2.375 1 98.06 136 ARG B O 1
ATOM 2706 N N . LEU B 1 137 ? -2.021 26.406 0.863 1 97.75 137 LEU B N 1
ATOM 2707 C CA . LEU B 1 137 ? -0.698 26.484 0.254 1 97.75 137 LEU B CA 1
ATOM 2708 C C . LEU B 1 137 ? -0.476 27.859 -0.391 1 97.75 137 LEU B C 1
ATOM 2710 O O . LEU B 1 137 ? -1.355 28.359 -1.087 1 97.75 137 LEU B O 1
ATOM 2714 N N . VAL B 1 138 ? 0.575 28.453 -0.071 1 95.69 138 VAL B N 1
ATOM 2715 C CA . VAL B 1 138 ? 1.063 29.641 -0.756 1 95.69 138 VAL B CA 1
ATOM 2716 C C . VAL B 1 138 ? 2.244 29.266 -1.651 1 95.69 138 VAL B C 1
ATOM 2718 O O . VAL B 1 138 ? 3.305 28.875 -1.161 1 95.69 138 VAL B O 1
ATOM 2721 N N . GLY B 1 139 ? 2.068 29.406 -2.9 1 93.25 139 GLY B N 1
ATOM 2722 C CA . GLY B 1 139 ? 3.064 28.922 -3.84 1 93.25 139 GLY B CA 1
ATOM 2723 C C . GLY B 1 139 ? 2.906 27.438 -4.152 1 93.25 139 GLY B C 1
ATOM 2724 O O . GLY B 1 139 ? 1.81 26.984 -4.477 1 93.25 139 GLY B O 1
ATOM 2725 N N . GLY B 1 140 ? 4.078 26.703 -4.133 1 95.19 140 GLY B N 1
ATOM 2726 C CA . GLY B 1 140 ? 4.07 25.281 -4.461 1 95.19 140 GLY B CA 1
ATOM 2727 C C . GLY B 1 140 ? 4.863 24.453 -3.48 1 95.19 140 GLY B C 1
ATOM 2728 O O . GLY B 1 140 ? 5.645 24.969 -2.688 1 95.19 140 GLY B O 1
ATOM 2729 N N . GLU B 1 141 ? 4.523 23.219 -3.42 1 97.88 141 GLU B N 1
ATOM 2730 C CA . GLU B 1 141 ? 5.34 22.266 -2.674 1 97.88 141 GLU B CA 1
ATOM 2731 C C . GLU B 1 141 ? 6.566 21.844 -3.479 1 97.88 141 GLU B C 1
ATOM 2733 O O . GLU B 1 141 ? 6.531 21.828 -4.711 1 97.88 141 GLU B O 1
ATOM 2738 N N . ALA B 1 142 ? 7.617 21.547 -2.801 1 97.5 142 ALA B N 1
ATOM 2739 C CA . ALA B 1 142 ? 8.852 21.188 -3.496 1 97.5 142 ALA B CA 1
ATOM 2740 C C . ALA B 1 142 ? 9.711 20.25 -2.643 1 97.5 142 ALA B C 1
ATOM 2742 O O . ALA B 1 142 ? 9.461 20.094 -1.446 1 97.5 142 ALA B O 1
ATOM 2743 N N . VAL B 1 143 ? 10.57 19.578 -3.275 1 98.25 143 VAL B N 1
ATOM 2744 C CA . VAL B 1 143 ? 11.68 18.906 -2.621 1 98.25 143 VAL B CA 1
ATOM 2745 C C . VAL B 1 143 ? 13 19.531 -3.053 1 98.25 143 VAL B C 1
ATOM 2747 O O . VAL B 1 143 ? 13.266 19.672 -4.25 1 98.25 143 VAL B O 1
ATOM 2750 N N . LEU B 1 144 ? 13.758 19.984 -2.115 1 97.5 144 LEU B N 1
ATOM 2751 C CA . LEU B 1 144 ? 14.961 20.734 -2.439 1 97.5 144 LEU B CA 1
ATOM 2752 C C . LEU B 1 144 ? 15.953 20.703 -1.281 1 97.5 144 LEU B C 1
ATOM 2754 O O . LEU B 1 144 ? 15.602 20.328 -0.164 1 97.5 144 LEU B O 1
ATOM 2758 N N . ALA B 1 145 ? 17.156 21.078 -1.651 1 98.12 145 ALA B N 1
ATOM 2759 C CA . ALA B 1 145 ? 18.156 21.266 -0.597 1 98.12 145 ALA B CA 1
ATOM 2760 C C . ALA B 1 145 ? 17.719 22.359 0.381 1 98.12 145 ALA B C 1
ATOM 2762 O O . ALA B 1 145 ? 17.109 23.359 -0.019 1 98.12 145 ALA B O 1
ATOM 2763 N N . PRO B 1 146 ? 18.078 22.141 1.651 1 98.25 146 PRO B N 1
ATOM 2764 C CA . PRO B 1 146 ? 17.672 23.125 2.652 1 98.25 146 PRO B CA 1
ATOM 2765 C C . PRO B 1 146 ? 18.078 24.547 2.275 1 98.25 146 PRO B C 1
ATOM 2767 O O . PRO B 1 146 ? 17.344 25.5 2.551 1 98.25 146 PRO B O 1
ATOM 2770 N N . GLU B 1 147 ? 19.172 24.719 1.615 1 98.19 147 GLU B N 1
ATOM 2771 C CA . GLU B 1 147 ? 19.703 26.031 1.273 1 98.19 147 GLU B CA 1
ATOM 2772 C C . GLU B 1 147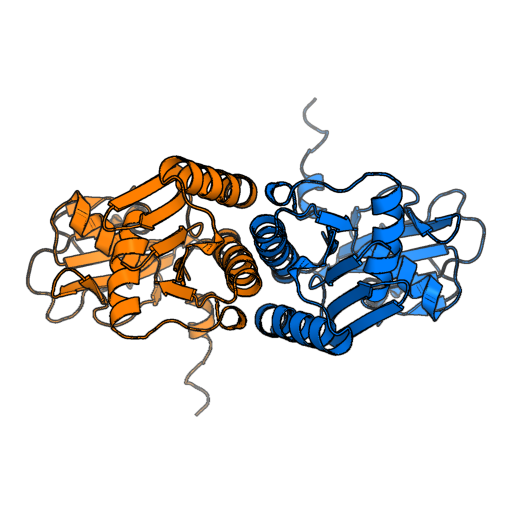 ? 18.828 26.734 0.251 1 98.19 147 GLU B C 1
ATOM 2774 O O . GLU B 1 147 ? 18.953 27.938 0.038 1 98.19 147 GLU B O 1
ATOM 2779 N N . ARG B 1 148 ? 17.953 25.984 -0.338 1 97.5 148 ARG B N 1
ATOM 2780 C CA . ARG B 1 148 ? 17.203 26.531 -1.465 1 97.5 148 ARG B CA 1
ATOM 2781 C C . ARG B 1 148 ? 15.773 26.891 -1.05 1 97.5 148 ARG B C 1
ATOM 2783 O O . ARG B 1 148 ? 14.992 27.391 -1.861 1 97.5 148 ARG B O 1
ATOM 2790 N N . VAL B 1 149 ? 15.438 26.641 0.2 1 97.12 149 VAL B N 1
ATOM 2791 C CA . VAL B 1 149 ? 14.078 26.969 0.617 1 97.12 149 VAL B CA 1
ATOM 2792 C C . VAL B 1 149 ? 13.906 28.484 0.678 1 97.12 149 VAL B C 1
ATOM 2794 O O . VAL B 1 149 ? 14.859 29.203 0.975 1 97.12 149 VAL B O 1
ATOM 2797 N N . GLU B 1 150 ? 12.656 28.906 0.338 1 94.19 150 GLU B N 1
ATOM 2798 C CA . GLU B 1 150 ? 12.336 30.328 0.372 1 94.19 150 GLU B CA 1
ATOM 2799 C C . GLU B 1 150 ? 10.898 30.562 0.843 1 94.19 150 GLU B C 1
ATOM 2801 O O . GLU B 1 150 ? 10 29.797 0.488 1 94.19 150 GLU B O 1
ATOM 2806 N N . LEU B 1 151 ? 10.766 31.625 1.651 1 93.56 151 LEU B N 1
ATOM 2807 C CA . LEU B 1 151 ? 9.414 32.062 1.981 1 93.56 151 LEU B CA 1
ATOM 2808 C C . LEU B 1 151 ? 8.805 32.844 0.824 1 93.56 151 LEU B C 1
ATOM 2810 O O . LEU B 1 151 ? 9.523 33.406 0.007 1 93.56 151 LEU B O 1
ATOM 2814 N N . PRO B 1 152 ? 7.547 32.75 0.73 1 87.31 152 PRO B N 1
ATOM 2815 C CA . PRO B 1 152 ? 6.922 33.531 -0.327 1 87.31 152 PRO B CA 1
ATOM 2816 C C . PRO B 1 152 ? 7.199 35.031 -0.182 1 87.31 152 PRO B C 1
ATOM 2818 O O . PRO B 1 152 ? 7.461 35.5 0.925 1 87.31 152 PRO B O 1
ATOM 2821 N N . ARG B 1 153 ? 7.414 35.781 -1.319 1 67.25 153 ARG B N 1
ATOM 2822 C CA . ARG B 1 153 ? 7.805 37.188 -1.412 1 67.25 153 ARG B CA 1
ATOM 2823 C C . ARG B 1 153 ? 7 38.062 -0.438 1 67.25 153 ARG B C 1
ATOM 2825 O O . ARG B 1 153 ? 7.555 38.938 0.232 1 67.25 153 ARG B O 1
ATOM 2832 N N . LEU B 1 154 ? 5.75 38.125 -0.644 1 57.16 154 LEU B N 1
ATOM 2833 C CA . LEU B 1 154 ? 5 39 0.226 1 57.16 154 LEU B CA 1
ATOM 2834 C C . LEU B 1 154 ? 4.871 38.438 1.63 1 57.16 154 LEU B C 1
ATOM 2836 O O . LEU B 1 154 ? 3.867 38.656 2.311 1 57.16 154 LEU B O 1
ATOM 2840 N N . ALA B 1 155 ? 5.957 37.719 1.919 1 61.38 155 ALA B N 1
ATOM 2841 C CA . ALA B 1 155 ? 5.93 37.031 3.211 1 61.38 155 ALA B CA 1
ATOM 2842 C C . ALA B 1 155 ? 6.051 38.031 4.359 1 61.38 155 ALA B C 1
ATOM 2844 O O . ALA B 1 155 ? 7.156 38.344 4.797 1 61.38 155 ALA B O 1
ATOM 2845 N N . SER B 1 156 ? 5.184 38.969 4.34 1 67 156 SER B N 1
ATOM 2846 C CA . SER B 1 156 ? 5.133 39.812 5.523 1 67 156 SER B CA 1
ATOM 2847 C C . SER B 1 156 ? 4.508 39.094 6.707 1 67 156 SER B C 1
ATOM 2849 O O . SER B 1 156 ? 3.738 38.156 6.52 1 67 156 SER B O 1
ATOM 2851 N N . GLY B 1 157 ? 5.16 39.219 7.887 1 78.06 157 GLY B N 1
ATOM 2852 C CA . GLY B 1 157 ? 4.609 38.719 9.133 1 78.06 157 GLY B CA 1
ATOM 2853 C C . GLY B 1 157 ? 5.41 37.562 9.719 1 78.06 157 GLY B C 1
ATOM 2854 O O . GLY B 1 157 ? 6.523 37.281 9.266 1 78.06 157 GLY B O 1
ATOM 2855 N N . ASP B 1 158 ? 4.961 37 10.75 1 90.5 158 ASP B N 1
ATOM 2856 C CA . ASP B 1 158 ? 5.629 35.938 11.523 1 90.5 158 ASP B CA 1
ATOM 2857 C C . ASP B 1 158 ? 5.355 34.562 10.938 1 90.5 158 ASP B C 1
ATOM 2859 O O . ASP B 1 158 ? 4.203 34.219 10.68 1 90.5 158 ASP B O 1
ATOM 2863 N N . TRP B 1 159 ? 6.453 33.875 10.625 1 95.56 159 TRP B N 1
ATOM 2864 C CA . TRP B 1 159 ? 6.344 32.531 10.117 1 95.56 159 TRP B CA 1
ATOM 2865 C C . TRP B 1 159 ? 6.785 31.516 11.164 1 95.56 159 TRP B C 1
ATOM 2867 O O . TRP B 1 159 ? 7.715 31.766 11.93 1 95.56 159 TRP B O 1
ATOM 2877 N N . PHE B 1 160 ? 6.074 30.469 11.242 1 97.69 160 PHE B N 1
ATOM 2878 C CA . PHE B 1 160 ? 6.414 29.359 12.125 1 97.69 160 PHE B CA 1
ATOM 2879 C C . PHE B 1 160 ? 6.957 28.188 11.336 1 97.69 160 PHE B C 1
ATOM 2881 O O . PHE B 1 160 ? 6.395 27.812 10.305 1 97.69 160 PHE B O 1
ATOM 2888 N N . GLY B 1 161 ? 8.102 27.625 11.719 1 98.44 161 GLY B N 1
ATOM 2889 C CA . GLY B 1 161 ? 8.656 26.438 11.094 1 98.44 161 GLY B CA 1
ATOM 2890 C C . GLY B 1 161 ? 8.125 25.141 11.688 1 98.44 161 GLY B C 1
ATOM 2891 O O . GLY B 1 161 ? 8.258 24.922 12.891 1 98.44 161 GLY B O 1
ATOM 2892 N N . ALA B 1 162 ? 7.551 24.312 10.852 1 98.81 162 ALA B N 1
ATOM 2893 C CA . ALA B 1 162 ? 6.941 23.094 11.375 1 98.81 162 ALA B CA 1
ATOM 2894 C C . ALA B 1 162 ? 7.48 21.859 10.656 1 98.81 162 ALA B C 1
ATOM 2896 O O . ALA B 1 162 ? 7.445 21.781 9.43 1 98.81 162 ALA B O 1
ATOM 2897 N N . GLY B 1 163 ? 7.926 20.922 11.469 1 98.75 163 GLY B N 1
ATOM 2898 C CA . GLY B 1 163 ? 8.188 19.609 10.914 1 98.75 163 GLY B CA 1
ATOM 2899 C C . GLY B 1 163 ? 9.664 19.234 10.938 1 98.75 163 GLY B C 1
ATOM 2900 O O . GLY B 1 163 ? 10.516 20.078 11.188 1 98.75 163 GLY B O 1
ATOM 2901 N N . THR B 1 164 ? 9.969 18.031 10.594 1 98.62 164 THR B N 1
ATOM 2902 C CA . THR B 1 164 ? 11.266 17.406 10.789 1 98.62 164 THR B CA 1
ATOM 2903 C C . THR B 1 164 ? 12.312 18.031 9.867 1 98.62 164 THR B C 1
ATOM 2905 O O . THR B 1 164 ? 13.516 17.922 10.125 1 98.62 164 THR B O 1
ATOM 2908 N N . GLY B 1 165 ? 11.867 18.625 8.766 1 98.56 165 GLY B N 1
ATOM 2909 C CA . GLY B 1 165 ? 12.82 19.297 7.891 1 98.56 165 GLY B CA 1
ATOM 2910 C C . GLY B 1 165 ? 13.602 20.391 8.586 1 98.56 165 GLY B C 1
ATOM 2911 O O . GLY B 1 165 ? 14.711 20.734 8.172 1 98.56 165 GLY B O 1
ATOM 2912 N N . TRP B 1 166 ? 13.094 20.953 9.586 1 98.44 166 TRP B N 1
ATOM 2913 C CA . TRP B 1 166 ? 13.711 22.078 10.289 1 98.44 166 TRP B CA 1
ATOM 2914 C C . TRP B 1 166 ? 14.867 21.594 11.156 1 98.44 166 TRP B C 1
ATOM 2916 O O . TRP B 1 166 ? 15.562 22.406 11.773 1 98.44 166 TRP B O 1
ATOM 2926 N N . THR B 1 167 ? 15.086 20.281 11.203 1 97.88 167 THR B N 1
ATOM 2927 C CA . THR B 1 167 ? 16.344 19.781 11.75 1 97.88 167 THR B CA 1
ATOM 2928 C C . THR B 1 167 ? 17.531 20.328 10.969 1 97.88 167 THR B C 1
ATOM 2930 O O . THR B 1 167 ? 18.656 20.375 11.477 1 97.88 167 THR B O 1
ATOM 2933 N N . HIS B 1 168 ? 17.281 20.766 9.773 1 97.69 168 HIS B N 1
ATOM 2934 C CA . HIS B 1 168 ? 18.297 21.344 8.906 1 97.69 168 HIS B CA 1
ATOM 2935 C C . HIS B 1 168 ? 18.25 22.875 8.953 1 97.69 168 HIS B C 1
ATOM 2937 O O . HIS B 1 168 ? 18.719 23.531 8.031 1 97.69 168 HIS B O 1
ATOM 2943 N N . ALA B 1 169 ? 17.734 23.438 9.984 1 97.12 169 ALA B N 1
ATOM 2944 C CA . ALA B 1 169 ? 17.453 24.875 10.062 1 97.12 169 ALA B CA 1
ATOM 2945 C C . ALA B 1 169 ? 18.719 25.688 9.828 1 97.12 169 ALA B C 1
ATOM 2947 O O . ALA B 1 169 ? 18.672 26.766 9.234 1 97.12 169 ALA B O 1
ATOM 2948 N N . GLU B 1 170 ? 19.812 25.219 10.312 1 96.62 170 GLU B N 1
ATOM 2949 C CA . GLU B 1 170 ? 21.062 25.969 10.219 1 96.62 170 GLU B CA 1
ATOM 2950 C C . GLU B 1 170 ? 21.453 26.219 8.758 1 96.62 170 GLU B C 1
ATOM 2952 O O . GLU B 1 170 ? 22.156 27.172 8.453 1 96.62 170 GLU B O 1
ATOM 2957 N N . ARG B 1 171 ? 20.984 25.375 7.887 1 97.44 171 ARG B N 1
ATOM 2958 C CA . ARG B 1 171 ? 21.328 25.469 6.473 1 97.44 171 ARG B CA 1
ATOM 2959 C C . ARG B 1 171 ? 20.25 26.234 5.703 1 97.44 171 ARG B C 1
ATOM 2961 O O . ARG B 1 171 ? 20.406 26.5 4.508 1 97.44 171 ARG B O 1
ATOM 2968 N N . MET B 1 172 ? 19.172 26.562 6.301 1 97.19 172 MET B N 1
ATOM 2969 C CA . MET B 1 172 ? 18.047 27.188 5.629 1 97.19 172 MET B CA 1
ATOM 2970 C C . MET B 1 172 ? 18.125 28.719 5.723 1 97.19 172 MET B C 1
ATOM 2972 O O . MET B 1 172 ? 18.328 29.266 6.809 1 97.19 172 MET B O 1
ATOM 2976 N N . PRO B 1 173 ? 17.984 29.422 4.574 1 95.31 173 PRO B N 1
ATOM 2977 C CA . PRO B 1 173 ? 18.078 30.875 4.578 1 95.31 173 PRO B CA 1
ATOM 2978 C C . PRO B 1 173 ? 16.781 31.562 5.031 1 95.31 173 PRO B C 1
ATOM 2980 O O . PRO B 1 173 ? 16.375 32.562 4.453 1 95.31 173 PRO B O 1
ATOM 2983 N N . VAL B 1 174 ? 16 30.906 5.762 1 92.62 174 VAL B N 1
ATOM 2984 C CA . VAL B 1 174 ? 14.742 31.406 6.309 1 92.62 174 VAL B CA 1
ATOM 2985 C C . VAL B 1 174 ? 14.797 31.391 7.836 1 92.62 174 VAL B C 1
ATOM 2987 O O . VAL B 1 174 ? 15.305 30.438 8.43 1 92.62 174 VAL B O 1
ATOM 2990 N N . ALA B 1 175 ? 14.398 32.5 8.461 1 89.19 175 ALA B N 1
ATOM 2991 C CA . ALA B 1 175 ? 14.383 32.562 9.914 1 89.19 175 ALA B CA 1
ATOM 2992 C C . ALA B 1 175 ? 12.961 32.75 10.445 1 89.19 175 ALA B C 1
ATOM 2994 O O . ALA B 1 175 ? 12.461 33.844 10.57 1 89.19 175 ALA B O 1
ATOM 2995 N N . PRO B 1 176 ? 12.359 31.656 10.773 1 93.06 176 PRO B N 1
ATOM 2996 C CA . PRO B 1 176 ? 11.023 31.766 11.352 1 93.06 176 PRO B CA 1
ATOM 2997 C C . PRO B 1 176 ? 11.039 32.344 12.766 1 93.06 176 PRO B C 1
ATOM 2999 O O . PRO B 1 176 ? 12.086 32.375 13.414 1 93.06 176 PRO B O 1
ATOM 3002 N N . THR B 1 177 ? 9.906 32.906 13.164 1 94.06 177 THR B N 1
ATOM 3003 C CA . THR B 1 177 ? 9.781 33.469 14.516 1 94.06 177 THR B CA 1
ATOM 3004 C C . THR B 1 177 ? 9.953 32.344 15.555 1 94.06 177 THR B C 1
ATOM 3006 O O . THR B 1 177 ? 10.508 32.594 16.625 1 94.06 177 THR B O 1
ATOM 3009 N N . ALA B 1 178 ? 9.492 31.234 15.281 1 96.25 178 ALA B N 1
ATOM 3010 C CA . ALA B 1 178 ? 9.625 30.016 16.078 1 96.25 178 ALA B CA 1
ATOM 3011 C C . ALA B 1 178 ? 9.531 28.766 15.195 1 96.25 178 ALA B C 1
ATOM 3013 O O . ALA B 1 178 ? 9.125 28.859 14.039 1 96.25 178 ALA B O 1
ATOM 3014 N N . ARG B 1 179 ? 9.984 27.688 15.742 1 97.56 179 ARG B N 1
ATOM 3015 C CA . ARG B 1 179 ? 9.906 26.438 14.969 1 97.56 179 ARG B CA 1
ATOM 3016 C C . ARG B 1 179 ? 9.734 25.234 15.891 1 97.56 179 ARG B C 1
ATOM 3018 O O . ARG B 1 179 ? 10.039 25.312 17.078 1 97.56 179 ARG B O 1
ATOM 3025 N N . ASP B 1 180 ? 9.242 24.188 15.414 1 98.44 180 ASP B N 1
ATOM 3026 C CA . ASP B 1 180 ? 9.125 22.875 16.062 1 98.44 180 ASP B CA 1
ATOM 3027 C C . ASP B 1 180 ? 9.484 21.75 15.102 1 98.44 180 ASP B C 1
ATOM 3029 O O . ASP B 1 180 ? 8.641 21.312 14.32 1 98.44 180 ASP B O 1
ATOM 3033 N N . ALA B 1 181 ? 10.68 21.25 15.281 1 98.25 181 ALA B N 1
ATOM 3034 C CA . ALA B 1 181 ? 11.211 20.25 14.367 1 98.25 181 ALA B CA 1
ATOM 3035 C C . ALA B 1 181 ? 10.688 18.859 14.719 1 98.25 181 ALA B C 1
ATOM 3037 O O . ALA B 1 181 ? 10.898 17.891 13.977 1 98.25 181 ALA B O 1
ATOM 3038 N N . ASP B 1 182 ? 9.93 18.719 15.82 1 98 182 ASP B N 1
ATOM 3039 C CA . ASP B 1 182 ? 9.43 17.406 16.266 1 98 182 ASP B CA 1
ATOM 3040 C C . ASP B 1 182 ? 7.973 17.219 15.844 1 98 182 ASP B C 1
ATOM 3042 O O . ASP B 1 182 ? 7.414 16.125 16.031 1 98 182 ASP B O 1
ATOM 3046 N N . LEU B 1 183 ? 7.418 18.219 15.289 1 98.44 183 LEU B N 1
ATOM 3047 C CA . LEU B 1 183 ? 6.016 18.125 14.891 1 98.44 183 LEU B CA 1
ATOM 3048 C C . LEU B 1 183 ? 5.84 17.172 13.719 1 98.44 183 LEU B C 1
ATOM 3050 O O . LEU B 1 183 ? 6.578 17.234 12.734 1 98.44 183 LEU B O 1
ATOM 3054 N N . LEU B 1 184 ? 4.914 16.234 13.859 1 98.75 184 LEU B N 1
ATOM 3055 C CA . LEU B 1 184 ? 4.578 15.273 12.82 1 98.75 184 LEU B CA 1
ATOM 3056 C C . LEU B 1 184 ? 3.119 15.414 12.398 1 98.75 184 LEU B C 1
ATOM 3058 O O . LEU B 1 184 ? 2.291 15.906 13.172 1 98.75 184 LEU B O 1
ATOM 3062 N N . PRO B 1 185 ? 2.791 15.086 11.133 1 98.69 185 PRO B N 1
ATOM 3063 C CA . PRO B 1 185 ? 1.39 15.086 10.711 1 98.69 185 PRO B CA 1
ATOM 3064 C C . PRO B 1 185 ? 0.487 14.297 11.648 1 98.69 185 PRO B C 1
ATOM 3066 O O . PRO B 1 185 ? 0.923 13.297 12.234 1 98.69 185 PRO B O 1
ATOM 3069 N N . ASP B 1 186 ? -0.694 14.75 11.828 1 98.75 186 ASP B N 1
ATOM 3070 C CA . ASP B 1 186 ? -1.692 14.109 12.68 1 98.75 186 ASP B CA 1
ATOM 3071 C C . ASP B 1 186 ? -3.039 14.008 11.969 1 98.75 186 ASP B C 1
ATOM 3073 O O . ASP B 1 186 ? -3.473 14.953 11.312 1 98.75 186 ASP B O 1
ATOM 3077 N N . ALA B 1 187 ? -3.695 12.883 12.188 1 98.88 187 ALA B N 1
ATOM 3078 C CA . ALA B 1 187 ? -4.949 12.609 11.492 1 98.88 187 ALA B CA 1
ATOM 3079 C C . ALA B 1 187 ? -6.051 13.555 11.953 1 98.88 187 ALA B C 1
ATOM 3081 O O . ALA B 1 187 ? -7.016 13.797 11.219 1 98.88 187 ALA B O 1
ATOM 3082 N N . LEU B 1 188 ? -5.969 14.094 13.148 1 98.75 188 LEU B N 1
ATOM 3083 C CA . LEU B 1 188 ? -6.941 15.094 13.578 1 98.75 188 LEU B CA 1
ATOM 3084 C C . LEU B 1 188 ? -6.922 16.297 12.648 1 98.75 188 LEU B C 1
ATOM 3086 O O . LEU B 1 188 ? -7.977 16.828 12.289 1 98.75 188 LEU B O 1
ATOM 3090 N N . ASP B 1 189 ? -5.762 16.719 12.305 1 98.88 189 ASP B N 1
ATOM 3091 C CA . ASP B 1 189 ? -5.621 17.844 11.383 1 98.88 189 ASP B CA 1
ATOM 3092 C C . ASP B 1 189 ? -6.012 17.438 9.961 1 98.88 189 ASP B C 1
ATOM 3094 O O . ASP B 1 189 ? -6.539 18.266 9.203 1 98.88 189 ASP B O 1
ATOM 3098 N N . LEU B 1 190 ? -5.719 16.188 9.648 1 98.88 190 LEU B N 1
ATOM 3099 C CA . LEU B 1 190 ? -6.188 15.633 8.383 1 98.88 190 LEU B CA 1
ATOM 3100 C C . LEU B 1 190 ? -7.711 15.703 8.289 1 98.88 190 LEU B C 1
ATOM 3102 O O . LEU B 1 190 ? -8.258 16.078 7.25 1 98.88 190 LEU B O 1
ATOM 3106 N N . LEU B 1 191 ? -8.359 15.414 9.336 1 98.62 191 LEU B N 1
ATOM 3107 C CA . LEU B 1 191 ? -9.82 15.492 9.367 1 98.62 191 LEU B CA 1
ATOM 3108 C C . LEU B 1 191 ? -10.289 16.922 9.102 1 98.62 191 LEU B C 1
ATOM 3110 O O . LEU B 1 191 ? -11.258 17.125 8.367 1 98.62 191 LEU B O 1
ATOM 3114 N N . SER B 1 192 ? -9.633 17.812 9.797 1 98.31 192 SER B N 1
ATOM 3115 C CA . SER B 1 192 ? -9.984 19.219 9.617 1 98.31 192 SER B CA 1
ATOM 3116 C C . SER B 1 192 ? -9.875 19.641 8.156 1 98.31 192 SER B C 1
ATOM 3118 O O . SER B 1 192 ? -10.828 20.172 7.582 1 98.31 192 SER B O 1
ATOM 3120 N N . LEU B 1 193 ? -8.75 19.375 7.582 1 98.81 193 LEU B N 1
ATOM 3121 C CA . LEU B 1 193 ? -8.516 19.734 6.188 1 98.81 193 LEU B CA 1
ATOM 3122 C C . LEU B 1 193 ? -9.461 18.984 5.258 1 98.81 193 LEU B C 1
ATOM 3124 O O . LEU B 1 193 ? -9.945 19.547 4.273 1 98.81 193 LEU B O 1
ATOM 3128 N N . ALA B 1 194 ? -9.703 17.719 5.578 1 98.69 194 ALA B N 1
ATOM 3129 C CA . ALA B 1 194 ? -10.625 16.891 4.789 1 98.69 194 ALA B CA 1
ATOM 3130 C C . ALA B 1 194 ? -12.031 17.484 4.812 1 98.69 194 ALA B C 1
ATOM 3132 O O . ALA B 1 194 ? -12.766 17.375 3.826 1 98.69 194 ALA B O 1
ATOM 3133 N N . GLY B 1 195 ? -12.422 18.031 5.965 1 98 195 GLY B N 1
ATOM 3134 C CA . GLY B 1 195 ? -13.719 18.688 6.039 1 98 195 GLY B CA 1
ATOM 3135 C C . GLY B 1 195 ? -13.891 19.797 5.016 1 98 195 GLY B C 1
ATOM 3136 O O . GLY B 1 195 ? -14.93 19.891 4.363 1 98 195 GLY B O 1
ATOM 3137 N N . PHE B 1 196 ? -12.914 20.641 4.867 1 98.25 196 PHE B N 1
ATOM 3138 C CA . PHE B 1 196 ? -12.953 21.703 3.871 1 98.25 196 PHE B CA 1
ATOM 3139 C C . PHE B 1 196 ? -13.039 21.125 2.463 1 98.25 196 PHE B C 1
ATOM 3141 O O . PHE B 1 196 ? -13.867 21.562 1.66 1 98.25 196 PHE B O 1
ATOM 3148 N N . ALA B 1 197 ? -12.18 20.125 2.199 1 98.44 197 ALA B N 1
ATOM 3149 C CA . ALA B 1 197 ? -12.164 19.5 0.884 1 98.44 197 ALA B CA 1
ATOM 3150 C C . ALA B 1 197 ? -13.516 18.859 0.571 1 98.44 197 ALA B C 1
ATOM 3152 O O . ALA B 1 197 ? -14 18.938 -0.562 1 98.44 197 ALA B O 1
ATOM 3153 N N . TRP B 1 198 ? -14.109 18.234 1.554 1 98.12 198 TRP B N 1
ATOM 3154 C CA . TRP B 1 198 ? -15.406 17.578 1.411 1 98.12 198 TRP B CA 1
ATOM 3155 C C . TRP B 1 198 ? -16.484 18.578 1.021 1 98.12 198 TRP B C 1
ATOM 3157 O O . TRP B 1 198 ? -17.25 18.344 0.093 1 98.12 198 TRP B O 1
ATOM 3167 N N . ARG B 1 199 ? -16.469 19.688 1.666 1 97.06 199 ARG B N 1
ATOM 3168 C CA . ARG B 1 199 ? -17.453 20.734 1.398 1 97.06 199 ARG B CA 1
ATOM 3169 C C . ARG B 1 199 ? -17.281 21.312 -0.003 1 97.06 199 ARG B C 1
ATOM 3171 O O . ARG B 1 199 ? -18.25 21.719 -0.642 1 97.06 199 ARG B O 1
ATOM 3178 N N . ARG B 1 200 ? -16.078 21.312 -0.477 1 97.62 200 ARG B N 1
ATOM 3179 C CA . ARG B 1 200 ? -15.781 21.844 -1.805 1 97.62 200 ARG B CA 1
ATOM 3180 C C . ARG B 1 200 ? -16.016 20.797 -2.881 1 97.62 200 ARG B C 1
ATOM 3182 O O . ARG B 1 200 ? -15.773 21.031 -4.062 1 97.62 200 ARG B O 1
ATOM 3189 N N . GLY B 1 201 ? -16.391 19.547 -2.516 1 97.88 201 GLY B N 1
ATOM 3190 C CA . GLY B 1 201 ? -16.656 18.484 -3.475 1 97.88 201 GLY B CA 1
ATOM 3191 C C . GLY B 1 201 ? -15.391 17.938 -4.102 1 97.88 201 GLY B C 1
ATOM 3192 O O . GLY B 1 201 ? -15.383 17.562 -5.281 1 97.88 201 GLY B O 1
ATOM 3193 N N . GLU B 1 202 ? -14.297 17.797 -3.354 1 98.06 202 GLU B N 1
ATOM 3194 C CA . GLU B 1 202 ? -13 17.422 -3.91 1 98.06 202 GLU B CA 1
ATOM 3195 C C . GLU B 1 202 ? -12.727 15.938 -3.721 1 98.06 202 GLU B C 1
ATOM 3197 O O . GLU B 1 202 ? -11.617 15.469 -3.982 1 98.06 202 GLU B O 1
ATOM 3202 N N . ALA B 1 203 ? -13.688 15.188 -3.271 1 98.62 203 ALA B N 1
ATOM 3203 C CA . ALA B 1 203 ? -13.516 13.75 -3.1 1 98.62 203 ALA B CA 1
ATOM 3204 C C . ALA B 1 203 ? -13.359 13.047 -4.449 1 98.62 203 ALA B C 1
ATOM 3206 O O . ALA B 1 203 ? -13.945 13.477 -5.445 1 98.62 203 ALA B O 1
ATOM 3207 N N . VAL B 1 204 ? -12.586 12.016 -4.516 1 98.38 204 VAL B N 1
ATOM 3208 C CA . VAL B 1 204 ? -12.367 11.234 -5.73 1 98.38 204 VAL B CA 1
ATOM 3209 C C . VAL B 1 204 ? -12.672 9.766 -5.465 1 98.38 204 VAL B C 1
ATOM 3211 O O . VAL B 1 204 ? -12.75 9.336 -4.309 1 98.38 204 VAL B O 1
ATOM 3214 N N . PRO B 1 205 ? -12.875 8.992 -6.512 1 97.88 205 PRO B N 1
ATOM 3215 C CA . PRO B 1 205 ? -13.102 7.555 -6.336 1 97.88 205 PRO B CA 1
ATOM 3216 C C . PRO B 1 205 ? -11.891 6.836 -5.742 1 97.88 205 PRO B C 1
ATOM 3218 O O . PRO B 1 205 ? -10.766 7.328 -5.848 1 97.88 205 PRO B O 1
ATOM 3221 N N . ALA B 1 206 ? -12.133 5.676 -5.16 1 97.56 206 ALA B N 1
ATOM 3222 C CA . ALA B 1 206 ? -11.125 4.887 -4.453 1 97.56 206 ALA B CA 1
ATOM 3223 C C . ALA B 1 206 ? -9.93 4.594 -5.355 1 97.56 206 ALA B C 1
ATOM 3225 O O . ALA B 1 206 ? -8.781 4.664 -4.91 1 97.56 206 ALA B O 1
ATOM 3226 N N . GLU B 1 207 ? -10.141 4.293 -6.605 1 94.38 207 GLU B N 1
ATOM 3227 C CA . GLU B 1 207 ? -9.078 3.881 -7.52 1 94.38 207 GLU B CA 1
ATOM 3228 C C . GLU B 1 207 ? -8.203 5.066 -7.922 1 94.38 207 GLU B C 1
ATOM 3230 O O . GLU B 1 207 ? -7.133 4.887 -8.5 1 94.38 207 GLU B O 1
ATOM 3235 N N . GLN B 1 208 ? -8.656 6.266 -7.609 1 95.25 208 GLN B N 1
ATOM 3236 C CA . GLN B 1 208 ? -7.898 7.465 -7.945 1 95.25 208 GLN B CA 1
ATOM 3237 C C . GLN B 1 208 ? -7.086 7.957 -6.75 1 95.25 208 GLN B C 1
ATOM 3239 O O . GLN B 1 208 ? -6.418 8.992 -6.828 1 95.25 208 GLN B O 1
ATOM 3244 N N . ALA B 1 209 ? -7.219 7.25 -5.613 1 95.62 209 ALA B N 1
ATOM 3245 C CA . ALA B 1 209 ? -6.305 7.535 -4.512 1 95.62 209 ALA B CA 1
ATOM 3246 C C . ALA B 1 209 ? -4.855 7.281 -4.922 1 95.62 209 ALA B C 1
ATOM 3248 O O . ALA B 1 209 ? -4.477 6.145 -5.215 1 95.62 209 ALA B O 1
ATOM 3249 N N . GLN B 1 210 ? -4.102 8.336 -5.027 1 93.19 210 GLN B N 1
ATOM 3250 C CA . GLN B 1 210 ? -2.717 8.211 -5.469 1 93.19 210 GLN B CA 1
ATOM 3251 C C . GLN B 1 210 ? -1.784 9.031 -4.582 1 93.19 210 GLN B C 1
ATOM 3253 O O . GLN B 1 210 ? -2.143 10.125 -4.137 1 93.19 210 GLN B O 1
ATOM 3258 N N . PRO B 1 211 ? -0.596 8.406 -4.402 1 94.44 211 PRO B N 1
ATOM 3259 C CA . PRO B 1 211 ? 0.397 9.234 -3.717 1 94.44 211 PRO B CA 1
ATOM 3260 C C . PRO B 1 211 ? 0.912 10.375 -4.586 1 94.44 211 PRO B C 1
ATOM 3262 O O . PRO B 1 211 ? 0.766 10.344 -5.809 1 94.44 211 PRO B O 1
ATOM 3265 N N . VAL B 1 212 ? 1.387 11.406 -3.951 1 92.75 212 VAL B N 1
ATOM 3266 C CA . VAL B 1 212 ? 2.09 12.484 -4.641 1 92.75 212 VAL B CA 1
ATOM 3267 C C . VAL B 1 212 ? 3.578 12.422 -4.312 1 92.75 212 VAL B C 1
ATOM 3269 O O . VAL B 1 212 ? 3.967 12.508 -3.143 1 92.75 212 VAL B O 1
ATOM 3272 N N . TYR B 1 213 ? 4.34 12.258 -5.367 1 90.75 213 TYR B N 1
ATOM 3273 C CA . TYR B 1 213 ? 5.793 12.242 -5.234 1 90.75 213 TYR B CA 1
ATOM 3274 C C . TYR B 1 213 ? 6.406 13.523 -5.785 1 90.75 213 TYR B C 1
ATOM 3276 O O . TYR B 1 213 ? 6.371 13.766 -6.996 1 90.75 213 TYR B O 1
ATOM 3284 N N . LEU B 1 214 ? 6.977 14.242 -4.957 1 92.19 214 LEU B N 1
ATOM 3285 C CA . LEU B 1 214 ? 7.52 15.531 -5.359 1 92.19 214 LEU B CA 1
ATOM 3286 C C . LEU B 1 214 ? 8.852 15.359 -6.082 1 92.19 214 LEU B C 1
ATOM 3288 O O . LEU B 1 214 ? 9.258 16.234 -6.859 1 92.19 214 LEU B O 1
ATOM 3292 N N . ARG B 1 215 ? 9.562 14.312 -5.824 1 83.69 215 ARG B N 1
ATOM 3293 C CA . ARG B 1 215 ? 10.852 14.07 -6.465 1 83.69 215 ARG B CA 1
ATOM 3294 C C . ARG B 1 215 ? 10.672 13.75 -7.945 1 83.69 215 ARG B C 1
ATOM 3296 O O . ARG B 1 215 ? 11.523 14.094 -8.766 1 83.69 215 ARG B O 1
ATOM 3303 N N . ASP B 1 216 ? 9.766 13.094 -8.398 1 68.25 216 ASP B N 1
ATOM 3304 C CA . ASP B 1 216 ? 9.547 12.711 -9.789 1 68.25 216 ASP B CA 1
ATOM 3305 C C . ASP B 1 216 ? 9.133 13.914 -10.633 1 68.25 216 ASP B C 1
ATOM 3307 O O . ASP B 1 216 ? 9.297 13.906 -11.859 1 68.25 216 ASP B O 1
ATOM 3311 N N . LYS B 1 217 ? 8.594 14.859 -10.086 1 57.78 217 LYS B N 1
ATOM 3312 C CA . LYS B 1 217 ? 8.203 16.047 -10.836 1 57.78 217 LYS B CA 1
ATOM 3313 C C . LYS B 1 217 ? 9.422 16.844 -11.281 1 57.78 217 LYS B C 1
ATOM 3315 O O . LYS B 1 217 ? 9.328 17.703 -12.164 1 57.78 217 LYS B O 1
ATOM 3320 N N . VAL B 1 218 ? 10.633 16.594 -10.891 1 41.38 218 VAL B N 1
ATOM 3321 C CA . VAL B 1 218 ? 11.789 17.406 -11.242 1 41.38 218 VAL B CA 1
ATOM 3322 C C . VAL B 1 218 ? 12.414 16.891 -12.531 1 41.38 218 VAL B C 1
ATOM 3324 O O . VAL B 1 218 ? 13.422 17.422 -13 1 41.38 218 VAL B O 1
ATOM 3327 N N . ALA B 1 219 ? 12.031 15.82 -13.258 1 41.59 219 ALA B N 1
ATOM 3328 C CA . ALA B 1 219 ? 12.852 15.344 -14.375 1 41.59 219 ALA B CA 1
ATOM 3329 C C . ALA B 1 219 ? 12.836 16.344 -15.531 1 41.59 219 ALA B C 1
ATOM 3331 O O . ALA B 1 219 ? 13.453 16.109 -16.562 1 41.59 219 ALA B O 1
ATOM 3332 N N . THR B 1 220 ? 11.68 17.047 -15.852 1 40.47 220 THR B N 1
ATOM 3333 C CA . THR B 1 220 ? 11.781 17.406 -17.266 1 40.47 220 THR B CA 1
ATOM 3334 C C . THR B 1 220 ? 12.898 18.438 -17.469 1 40.47 220 THR B C 1
ATOM 3336 O O . THR B 1 220 ? 12.844 19.547 -16.938 1 40.47 220 THR B O 1
ATOM 3339 N N . PRO B 1 221 ? 14.023 17.969 -17.875 1 35.72 221 PRO B N 1
ATOM 3340 C CA . PRO B 1 221 ? 14.977 18.984 -18.344 1 35.72 221 PRO B CA 1
ATOM 3341 C C . PRO B 1 221 ? 14.375 19.906 -19.406 1 35.72 221 PRO B C 1
ATOM 3343 O O . PRO B 1 221 ? 13.586 19.469 -20.234 1 35.72 221 PRO B O 1
ATOM 3346 N N . LYS B 1 222 ? 14.234 21.156 -19.141 1 37.38 222 LYS B N 1
ATOM 3347 C CA . LYS B 1 222 ? 13.836 22.188 -20.109 1 37.38 222 LYS B CA 1
ATOM 3348 C C . LYS B 1 222 ? 14.688 22.109 -21.375 1 37.38 222 LYS B C 1
ATOM 3350 O O . LYS B 1 222 ? 14.398 22.766 -22.375 1 37.38 222 LYS B O 1
ATOM 3355 N N . GLY B 1 223 ? 16.016 21.531 -21.312 1 30.69 223 GLY B N 1
ATOM 3356 C CA . GLY B 1 223 ? 16.922 22.203 -22.234 1 30.69 223 GLY B CA 1
ATOM 3357 C C . GLY B 1 223 ? 16.812 21.688 -23.656 1 30.69 223 GLY B C 1
ATOM 3358 O O . GLY B 1 223 ? 17.594 22.078 -24.516 1 30.69 223 GLY B O 1
ATOM 3359 N N . VAL B 1 224 ? 16.281 20.609 -24.125 1 30.55 224 VAL B N 1
ATOM 3360 C CA . VAL B 1 224 ? 16.828 20.438 -25.469 1 30.55 224 VAL B CA 1
ATOM 3361 C C . VAL B 1 224 ? 16.109 21.375 -26.438 1 30.55 224 VAL B C 1
ATOM 3363 O O . VAL B 1 224 ? 14.914 21.219 -26.703 1 30.55 224 VAL B O 1
ATOM 3366 N N . ARG B 1 225 ? 16.359 22.766 -26.328 1 24.52 225 ARG B N 1
ATOM 3367 C CA . ARG B 1 225 ? 16.219 23.516 -27.578 1 24.52 225 ARG B CA 1
ATOM 3368 C C . ARG B 1 225 ? 17.156 22.969 -28.641 1 24.52 225 ARG B C 1
ATOM 3370 O O . ARG B 1 225 ? 18.344 22.719 -28.375 1 24.52 225 ARG B O 1
#